Protein AF-A0A7Y2XW29-F1 (afdb_monomer)

Radius of gyration: 27.03 Å; Cα contacts (8 Å, |Δi|>4): 1389; chains: 1; bounding box: 70×58×74 Å

Mean predicted aligned error: 6.4 Å

Solvent-accessible surface area (backbone atoms only — not comparable to full-atom values): 35400 Å² total; per-residue (Å²): 90,73,62,80,81,37,83,74,66,86,53,48,66,66,47,49,40,45,29,63,75,60,19,34,66,38,88,92,34,89,56,36,74,80,63,56,60,74,49,76,35,44,64,68,60,47,52,23,49,42,46,22,36,37,23,49,64,33,26,61,88,46,68,66,54,36,41,74,31,67,40,53,72,71,55,26,52,53,53,48,53,56,30,31,61,66,39,75,75,49,90,73,63,39,74,82,61,37,44,75,46,75,50,56,74,56,74,43,76,75,59,96,74,30,32,39,27,45,78,52,89,60,25,33,40,40,35,44,95,90,46,76,47,80,46,74,71,72,71,58,84,91,55,73,87,76,69,83,42,88,75,72,77,34,83,68,79,62,23,36,32,25,42,30,30,60,21,33,10,24,82,81,26,61,71,44,45,26,49,32,37,32,41,24,46,75,52,40,34,30,33,35,38,30,19,62,60,40,66,60,54,31,38,28,38,22,44,27,71,77,59,46,57,28,35,38,50,38,40,52,46,55,39,32,36,59,18,50,59,60,57,34,50,10,49,49,52,34,31,36,35,26,37,46,47,27,45,49,23,35,39,54,25,52,19,26,64,69,73,45,66,63,72,60,51,65,58,36,28,42,76,46,77,43,58,71,77,36,79,41,77,56,96,66,45,29,38,29,37,34,79,29,73,43,52,35,45,33,32,23,41,35,37,37,36,80,55,98,92,42,74,50,36,40,36,45,35,58,64,30,47,32,57,68,60,47,54,56,48,56,78,73,40,91,82,61,65,90,62,53,60,54,52,46,49,53,60,74,59,56,66,31,55,33,35,37,37,26,38,51,60,56,98,59,27,9,42,59,75,78,43,64,84,53,71,37,76,36,42,35,56,24,24,34,66,64,84,82,51,72,75,45,56,75,57,28,40,79,67,57,73,66,42,68,51,71,80,35,78,52,91,70,67,63,63,59,57,46,47,49,57,41,48,50,63,75,43,65,93,63,56,70,78,61,52,49,67,63,64,74,41,55,74,45,79,40,58,56,69,39,73,79,41,52,48,74,34,76,61,62,50,28,35,35,27,54,38,9,31,33,36,38,42,28,76,93,78,72,44,76,31,45,42,35,41,48,31,65,43,69,76,82,73,71,97,83,65,60,49,33,87,36,30,31,29,25,67,10,34,29,38,23,43,46,41,52,41,69,66,52,51,50,52,32,53,78,70,67,38,53,67,61,52,34,58,43,46,57,43,39,56,53,37,51,64,16,80,72,58,25,54,46,53,39,49,63,57,45,48,55,48,36,71,57,53,39,79,49,78,49,73,60,56,77,37,68,72,86,77,78,61,62,49,29,33,37,38,32,64,40,43,30,38,34,34,26,42,98,89,38,79,79,46,81,37,40,59,35,33,72,49,50,47,42,38,33,72,65,72,43,75,67,90,54,47,45,32,28,72,32,53,30,34,31,35,33,36,55,40,87,78,40,63,68,22,15,31,44,46,50,52,50,49,56,50,50,55,51,53,52,48,70,74,54,73,85,122

Secondary structure (DSSP, 8-state):
-EETTEES---HHHHHIIIIIS-TTSTT-TT-SSPPPEEEE-HHHHHHHHHHHHHHHHSS-SHHHHHHTT--HHHHHHHHHHHHHHTTT-PPPGGGT-EEEE--SS-EEEETTEEEEEEETTEEEEEETTEEEEEE-PPPTT--PPPSS----------SEEEEEEE-B-TT-SSS-BSEEEEEETTEEEEE---TTHHHHHHHTT--GGGEEEEE----SHHHHTTHHHHHTSSS-EEEEE-HHHHHHHHHHHHHHHT--SGGGGGTEEEEEPPTTSPEEETTEEEEEEE---SS--EEEEEEEEETTEEEEEEEE-SPPPHHHHHHHHHH-SSSPTTHHHHHHHHHT---SEEEEE---SSSS--GGGGTT---SEEEEES-SSPPPHHHHHH-B---TT-EEEEE---S-HHHHHHHHHHHHHTTT--HHHHHHHHTSEEEEE-TT-EEE-TTSB--EEEEEEES-EEEEEGGGTEEEEE-TT-EET----SS--B-SSEEEESS-EEEEEEEHHHHHHHHHHTT-HHHHHHHHHHHHHHHTSTTTSSS--HHHHHHHHHT-EEEEE--TT-B-----TTEEEEEEEEEEEEEETTEEEEEE-TT-EE-HHHHTTS---S-EEEEEEEEEEEEEEGGGTTT-HHHHHHHHHHHHHHHHHHHTT-

Foldseek 3Di:
DDALLADDDPCQVVQCCVCPVVVCVPPPDPNVPVDAAEAEEAPLQVQLNQQLNLLQQAQDDDLVLVVVLPDDNLRSLVLVVLLCVSVVNDRDRSVSRYHYDHAAQDWDDPDDQWIKGAPDVQWIWIDHPHDIDIGHPHDPNPDDDDQLEDAAAAAADQFQWKKAFLWFAAPVASHTQFGWIWTRHNSQIEIEFFAPPNVNSCQSDLFALQSHQAYEYFAAHRSRQNRVSVNLLAQFAHEYEYASSRLSSNLSSVCSNLVHDSVCVVLSHVYDHDDEQDWDDDPQKTKHWYFARASTGGTKIKIWGDDPHDIAIETGAPQHAELVLLVVCQVVDPSDDPCPSVVVLVVQLPAHQEYEAEDQPDRRGYHLVSQQVRPHNAYEYGHHNDDDDPVSVNRHDHDDHRDMDRRGGDPDPLLLVLQQVLVCLVVPPDDSVLVVVLSPFDKDKDAAFAWPAAFFDFDFKKWQWSTGKKWKDDVVLPAIEMDGHSDIPQDDQDDPDRGHHTIIGGRGMIITGIGTPVVVVVSCVVVVNRVVSNQLVVLLVLLCSAPLRVYNHHVSLSSLQSVQWDKDKDADAFDWPDDDDLQKKWAWQAFKKFKAAPNHGLDIAGHRGIDNCCRNPVVHDANIIIGGHHITMGTMGGCVSRSSGSSNNSVSSVVVVVSVCSRPSPD

Structure (mmCIF, N/CA/C/O backbone):
data_AF-A0A7Y2XW29-F1
#
_entry.id   AF-A0A7Y2XW29-F1
#
loop_
_atom_site.group_PDB
_atom_site.id
_atom_site.type_symbol
_atom_site.label_atom_id
_atom_site.label_alt_id
_atom_site.label_comp_id
_atom_site.label_asym_id
_atom_site.label_entity_id
_atom_site.label_seq_id
_atom_site.pdbx_PDB_ins_code
_atom_site.Cartn_x
_atom_site.Cartn_y
_atom_site.Cartn_z
_atom_site.occupancy
_atom_site.B_iso_or_equiv
_atom_site.auth_seq_id
_atom_site.auth_comp_id
_atom_site.auth_asym_id
_atom_site.auth_atom_id
_atom_site.pdbx_PDB_model_num
ATOM 1 N N . MET A 1 1 ? -13.944 10.503 2.983 1.00 74.44 1 MET A N 1
ATOM 2 C CA . MET A 1 1 ? -12.505 10.451 2.656 1.00 74.44 1 MET A CA 1
ATOM 3 C C . MET A 1 1 ? -12.009 9.092 3.075 1.00 74.44 1 MET A C 1
ATOM 5 O O . MET A 1 1 ? -11.965 8.222 2.222 1.00 74.44 1 MET A O 1
ATOM 9 N N . LEU A 1 2 ? -11.797 8.863 4.370 1.00 78.38 2 LEU A N 1
ATOM 10 C CA . LEU A 1 2 ? -11.625 7.518 4.909 1.00 78.38 2 LEU A CA 1
ATOM 11 C C . LEU A 1 2 ? -12.977 6.925 5.306 1.00 78.38 2 LEU A C 1
ATOM 13 O O . LEU A 1 2 ? -13.842 7.663 5.789 1.00 78.38 2 LEU A O 1
ATOM 17 N N . GLN A 1 3 ? -13.159 5.640 5.024 1.00 79.69 3 GLN A N 1
ATOM 18 C CA . GLN A 1 3 ? -14.220 4.815 5.589 1.00 79.69 3 GLN A CA 1
ATOM 19 C C . GLN A 1 3 ? -13.649 3.420 5.866 1.00 79.69 3 GLN A C 1
ATOM 21 O O . GLN A 1 3 ? -13.272 2.710 4.931 1.00 79.69 3 GLN A O 1
ATOM 26 N N . GLY A 1 4 ? -13.557 3.043 7.144 1.00 72.81 4 GLY A N 1
ATOM 27 C CA . GLY A 1 4 ? -13.056 1.727 7.553 1.00 72.81 4 GLY A CA 1
ATOM 28 C C . GLY A 1 4 ? -11.584 1.525 7.192 1.00 72.81 4 GLY A C 1
ATOM 29 O O . GLY A 1 4 ? -11.222 0.464 6.689 1.00 72.81 4 GLY A O 1
ATOM 30 N N . GLY A 1 5 ? -10.763 2.567 7.364 1.00 71.50 5 GLY A N 1
ATOM 31 C CA . GLY A 1 5 ? -9.334 2.557 7.037 1.00 71.50 5 GLY A CA 1
ATOM 32 C C . GLY A 1 5 ? -8.968 2.782 5.562 1.00 71.50 5 GLY A C 1
ATOM 33 O O . GLY A 1 5 ? -7.797 3.025 5.283 1.00 71.50 5 GLY A O 1
ATOM 34 N N . HIS A 1 6 ? -9.922 2.773 4.621 1.00 76.12 6 HIS A N 1
ATOM 35 C CA . HIS A 1 6 ? -9.646 2.901 3.177 1.00 76.12 6 HIS A CA 1
ATOM 36 C C . HIS A 1 6 ? -10.133 4.224 2.574 1.00 76.12 6 HIS A C 1
ATOM 38 O O . HIS A 1 6 ? -11.097 4.828 3.055 1.00 76.12 6 HIS A O 1
ATOM 44 N N . PHE A 1 7 ? -9.518 4.648 1.463 1.00 79.75 7 PHE A N 1
ATOM 45 C CA . PHE A 1 7 ? -10.020 5.775 0.678 1.00 79.75 7 PHE A CA 1
ATOM 46 C C . PHE A 1 7 ? -11.361 5.473 0.012 1.00 79.75 7 PHE A C 1
ATOM 48 O O . PHE A 1 7 ? -11.607 4.392 -0.511 1.00 79.75 7 PHE A O 1
ATOM 55 N N . SER A 1 8 ? -12.215 6.493 -0.008 1.00 83.25 8 SER A N 1
ATOM 56 C CA . SER A 1 8 ? -13.550 6.475 -0.621 1.00 83.25 8 SER A CA 1
ATOM 57 C C . SER A 1 8 ? -13.782 7.669 -1.554 1.00 83.25 8 SER A C 1
ATOM 59 O O . SER A 1 8 ? -14.915 7.961 -1.922 1.00 83.25 8 SER A O 1
ATOM 61 N N . ASN A 1 9 ? -12.724 8.411 -1.894 1.00 86.38 9 ASN A N 1
ATOM 62 C CA . ASN A 1 9 ? -12.791 9.667 -2.646 1.00 86.38 9 ASN A CA 1
ATOM 63 C C . ASN A 1 9 ? -11.624 9.835 -3.635 1.00 86.38 9 ASN A C 1
ATOM 65 O O . ASN A 1 9 ? -11.107 10.938 -3.782 1.00 86.38 9 ASN A O 1
ATOM 69 N N . LEU A 1 10 ? -11.190 8.749 -4.275 1.00 90.25 10 LEU A N 1
ATOM 70 C CA . LEU A 1 10 ? -10.206 8.796 -5.360 1.00 90.25 10 LEU A CA 1
ATOM 71 C C . LEU A 1 10 ? -10.907 9.291 -6.633 1.00 90.25 10 LEU A C 1
ATOM 73 O O . LEU A 1 10 ? -11.760 8.589 -7.175 1.00 90.25 10 LEU A O 1
ATOM 77 N N . ALA A 1 11 ? -10.613 10.520 -7.067 1.00 92.19 11 ALA A N 1
ATOM 78 C CA . ALA A 1 11 ? -11.297 11.144 -8.204 1.00 92.19 11 ALA A CA 1
ATOM 79 C C . ALA A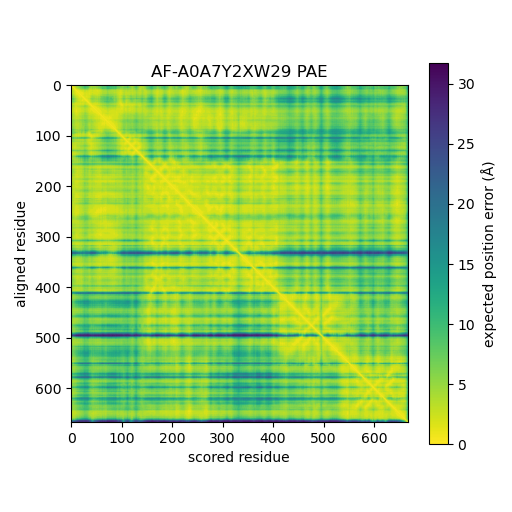 1 11 ? -10.422 11.364 -9.444 1.00 92.19 11 ALA A C 1
ATOM 81 O O . ALA A 1 11 ? -10.979 11.743 -10.472 1.00 92.19 11 ALA A O 1
ATOM 82 N N . GLU A 1 12 ? -9.104 11.125 -9.390 1.00 92.56 12 GLU A N 1
ATOM 83 C CA . GLU A 1 12 ? -8.218 11.327 -10.545 1.00 92.56 12 GLU A CA 1
ATOM 84 C C . GLU A 1 12 ? -8.689 10.476 -11.725 1.00 92.56 12 GLU A C 1
ATOM 86 O O . GLU A 1 12 ? -9.144 11.031 -12.720 1.00 92.56 12 GLU A O 1
ATOM 91 N N . PHE A 1 13 ? -8.681 9.148 -11.608 1.00 90.75 13 PHE A N 1
ATOM 92 C CA . PHE A 1 13 ? -9.035 8.280 -12.734 1.00 90.75 13 PHE A CA 1
ATOM 93 C C . PHE A 1 13 ? -10.474 8.458 -13.231 1.00 90.75 13 PHE A C 1
ATOM 95 O O . PHE A 1 13 ? -10.651 8.557 -14.445 1.00 90.75 13 PHE A O 1
ATOM 102 N N . PRO A 1 14 ? -11.508 8.603 -12.375 1.00 91.69 14 PRO A N 1
ATOM 103 C CA . PRO A 1 14 ? -12.842 8.988 -12.839 1.00 91.69 14 PRO A CA 1
ATOM 104 C C . PRO A 1 14 ? -12.852 10.278 -13.676 1.00 91.69 14 PRO A C 1
ATOM 106 O O . PRO A 1 14 ? -13.541 10.350 -14.695 1.00 91.69 14 PRO A O 1
ATOM 109 N N . VAL A 1 15 ? -12.066 11.287 -13.290 1.00 92.69 15 VAL A N 1
ATOM 110 C CA . VAL A 1 15 ? -11.939 12.544 -14.039 1.00 92.69 15 VAL A CA 1
ATOM 111 C C . VAL A 1 15 ? -11.160 12.352 -15.339 1.00 92.69 15 VAL A C 1
ATOM 113 O O . VAL A 1 15 ? -11.630 12.792 -16.390 1.00 92.69 15 VAL A O 1
ATOM 116 N N . LEU A 1 16 ? -10.008 11.677 -15.307 1.00 89.25 16 LEU A N 1
ATOM 117 C CA . LEU A 1 16 ? -9.200 11.398 -16.499 1.00 89.25 16 LEU A CA 1
ATOM 118 C C . LEU A 1 16 ? -9.979 10.542 -17.509 1.00 89.25 16 LEU A C 1
ATOM 120 O O . LEU A 1 16 ? -9.875 10.760 -18.717 1.00 89.25 16 LEU A O 1
ATOM 124 N N . GLN A 1 17 ? -10.846 9.644 -17.035 1.00 90.25 17 GLN A N 1
ATOM 125 C CA . GLN A 1 17 ? -11.749 8.859 -17.871 1.00 90.25 17 GLN A CA 1
ATOM 126 C C . GLN A 1 17 ? -12.708 9.772 -18.644 1.00 90.25 17 GLN A C 1
ATOM 128 O O . GLN A 1 17 ? -12.817 9.668 -19.867 1.00 90.25 17 GLN A O 1
ATOM 133 N N . MET A 1 18 ? -13.373 10.706 -17.961 1.00 92.44 18 MET A N 1
ATOM 134 C CA . MET A 1 18 ? -14.293 11.649 -18.604 1.00 92.44 18 MET A CA 1
ATOM 135 C C . MET A 1 18 ? -13.559 12.575 -19.584 1.00 92.44 18 MET A C 1
ATOM 137 O O . MET A 1 18 ? -14.009 12.793 -20.711 1.00 92.44 18 MET A O 1
ATOM 141 N N . LEU A 1 19 ? -12.394 13.091 -19.189 1.00 88.25 19 LEU A N 1
ATOM 142 C CA . LEU A 1 19 ? -11.616 14.011 -20.016 1.00 88.25 19 LEU A CA 1
ATOM 143 C C . LEU A 1 19 ? -11.051 13.332 -21.270 1.00 88.25 19 LEU A C 1
ATOM 145 O O . LEU A 1 19 ? -11.216 13.867 -22.368 1.00 88.25 19 LEU A O 1
ATOM 149 N N . TYR A 1 20 ? -10.428 12.162 -21.129 1.00 85.38 20 TYR A N 1
ATOM 150 C CA . TYR A 1 20 ? -9.626 11.558 -22.195 1.00 85.38 20 TYR A CA 1
ATOM 151 C C . TYR A 1 20 ? -10.281 10.335 -22.839 1.00 85.38 20 TYR A C 1
ATOM 153 O O . TYR A 1 20 ? -10.311 10.253 -24.064 1.00 85.38 20 TYR A O 1
ATOM 161 N N . ARG A 1 21 ? -10.886 9.418 -22.071 1.00 86.38 21 ARG A N 1
ATOM 162 C CA . ARG A 1 21 ? -11.575 8.243 -22.650 1.00 86.38 21 ARG A CA 1
ATOM 163 C C . ARG A 1 21 ? -12.922 8.603 -23.271 1.00 86.38 21 ARG A C 1
ATOM 165 O O . ARG A 1 21 ? -13.240 8.108 -24.347 1.00 86.38 21 ARG A O 1
ATOM 172 N N . GLN A 1 22 ? -13.704 9.467 -22.624 1.00 90.75 22 GLN A N 1
ATOM 173 C CA . GLN A 1 22 ? -14.956 9.977 -23.202 1.00 90.75 22 GLN A CA 1
ATOM 174 C C . GLN A 1 22 ? -14.727 11.184 -24.122 1.00 90.75 22 GLN A C 1
ATOM 176 O O . GLN A 1 22 ? -15.632 11.575 -24.858 1.00 90.75 22 GLN A O 1
ATOM 181 N N . GLY A 1 23 ? -13.524 11.767 -24.105 1.00 88.12 23 GLY A N 1
ATOM 182 C CA . GLY A 1 23 ? -13.116 12.852 -24.991 1.00 88.12 23 GLY A CA 1
ATOM 183 C C . GLY A 1 23 ? -13.722 14.217 -24.658 1.00 88.12 23 GLY A C 1
ATOM 184 O O . GLY A 1 23 ? -13.784 15.066 -25.546 1.00 88.12 23 GLY A O 1
ATOM 185 N N . MET A 1 24 ? -14.164 14.457 -23.415 1.00 91.38 24 MET A N 1
ATOM 186 C CA . MET A 1 24 ? -14.664 15.776 -22.985 1.00 91.38 24 MET A CA 1
ATOM 187 C C . MET A 1 24 ? -13.565 16.850 -22.983 1.00 91.38 24 MET A C 1
ATOM 189 O O . MET A 1 24 ? -13.854 18.028 -23.161 1.00 91.38 24 MET A O 1
ATOM 193 N N . GLY A 1 25 ? -12.303 16.453 -22.791 1.00 84.00 25 GLY A N 1
ATOM 194 C CA . GLY A 1 25 ? -11.136 17.338 -22.763 1.00 84.00 25 GLY A CA 1
ATOM 195 C C . GLY A 1 25 ? -10.353 17.407 -24.079 1.00 84.00 25 GLY A C 1
ATOM 196 O O . GLY A 1 25 ? -9.401 18.180 -24.169 1.00 84.00 25 GLY A O 1
ATOM 197 N N . ILE A 1 26 ? -10.727 16.623 -25.100 1.00 83.19 26 ILE A N 1
ATOM 198 C CA . ILE A 1 26 ? -9.981 16.516 -26.364 1.00 83.19 26 ILE A CA 1
ATOM 199 C C . ILE A 1 26 ? -10.489 17.573 -27.361 1.00 83.19 26 ILE A C 1
ATOM 201 O O . ILE A 1 26 ? -11.667 17.548 -27.728 1.00 83.19 26 ILE A O 1
ATOM 205 N N . PRO A 1 27 ? -9.655 18.525 -27.823 1.00 83.31 27 PRO A N 1
ATOM 206 C CA . PRO A 1 27 ? -10.080 19.541 -28.787 1.00 83.31 27 PRO A CA 1
ATOM 207 C C . PRO A 1 27 ? -10.620 18.929 -30.087 1.00 83.31 27 PRO A C 1
ATOM 209 O O . PRO A 1 27 ? -9.991 18.054 -30.675 1.00 83.31 27 PRO A O 1
ATOM 212 N N . GLY A 1 28 ? -11.784 19.398 -30.545 1.00 86.00 28 GLY A N 1
ATOM 213 C CA . GLY A 1 28 ? -12.417 18.926 -31.784 1.00 86.00 28 GLY A CA 1
ATOM 214 C C . GLY A 1 28 ? -13.118 17.564 -31.689 1.00 86.00 28 GLY A C 1
ATOM 215 O O . GLY A 1 28 ? -13.712 17.126 -32.672 1.00 86.00 28 GLY A O 1
ATOM 216 N N . HIS A 1 29 ? -13.093 16.900 -30.529 1.00 91.19 29 HIS A N 1
ATOM 217 C CA . HIS A 1 29 ? -13.829 15.656 -30.313 1.00 91.19 29 HIS A CA 1
ATOM 218 C C . HIS A 1 29 ? -15.345 15.925 -30.166 1.00 91.19 29 HIS A C 1
ATOM 220 O O . HIS A 1 29 ? -15.708 16.896 -29.501 1.00 91.19 29 HIS A O 1
ATOM 226 N N . PRO A 1 30 ? -16.255 15.080 -30.702 1.00 93.81 30 PRO A N 1
ATOM 227 C CA . PRO A 1 30 ? -17.707 15.315 -30.636 1.00 93.81 30 PRO A CA 1
ATOM 228 C C . PRO A 1 30 ? -18.272 15.477 -29.217 1.00 93.81 30 PRO A C 1
ATOM 230 O O . PRO A 1 30 ? -19.228 16.220 -29.012 1.00 93.81 30 PRO A O 1
ATOM 233 N N . ASN A 1 31 ? -17.662 14.808 -28.235 1.00 92.69 31 ASN A N 1
ATOM 234 C CA . ASN A 1 31 ? -18.070 14.895 -26.827 1.00 92.69 31 ASN A CA 1
ATOM 235 C C . ASN A 1 31 ? -17.464 16.096 -26.082 1.00 92.69 31 ASN A C 1
ATOM 237 O O . ASN A 1 31 ? -17.823 16.345 -24.932 1.00 92.69 31 ASN A O 1
ATOM 241 N N . ASN A 1 32 ? -16.566 16.858 -26.709 1.00 92.38 32 ASN A N 1
ATOM 242 C CA . ASN A 1 32 ? -16.077 18.112 -26.152 1.00 92.38 32 ASN A CA 1
ATOM 243 C C . ASN A 1 32 ? -17.089 19.229 -26.440 1.00 92.38 32 ASN A C 1
ATOM 245 O O . ASN A 1 32 ? -16.910 20.063 -27.325 1.00 92.38 32 ASN A O 1
ATOM 249 N N . THR A 1 33 ? -18.187 19.229 -25.684 1.00 91.19 33 THR A N 1
ATOM 250 C CA . THR A 1 33 ? -19.273 20.215 -25.811 1.00 91.19 33 THR A CA 1
ATOM 251 C C . THR A 1 33 ? -19.013 21.494 -25.004 1.00 91.19 33 THR A C 1
ATOM 253 O O . THR A 1 33 ? -19.924 22.298 -24.815 1.00 91.19 33 THR A O 1
ATOM 256 N N . GLY A 1 34 ? -17.815 21.650 -24.430 1.00 89.62 34 GLY A N 1
ATOM 257 C CA . GLY A 1 34 ? -17.498 22.670 -23.424 1.00 89.62 34 GLY A CA 1
ATOM 258 C C . GLY A 1 34 ? -18.014 22.360 -22.011 1.00 89.62 34 GLY A C 1
ATOM 259 O O . GLY A 1 34 ? -17.687 23.085 -21.072 1.00 89.62 34 GLY A O 1
ATOM 260 N N . ARG A 1 35 ? -18.787 21.278 -21.827 1.00 90.44 35 ARG A N 1
ATOM 261 C CA . ARG A 1 35 ? -19.234 20.814 -20.506 1.00 90.44 35 ARG A CA 1
ATOM 262 C C . ARG A 1 35 ? -18.071 20.133 -19.788 1.00 90.44 35 ARG A C 1
ATOM 264 O O . ARG A 1 35 ? -17.443 19.239 -20.346 1.00 90.44 35 ARG A O 1
ATOM 271 N N . LYS A 1 36 ? -17.825 20.518 -18.536 1.00 92.12 36 LYS A N 1
ATOM 272 C CA . LYS A 1 36 ? -16.768 19.934 -17.702 1.00 92.12 36 LYS A CA 1
ATOM 273 C C . LYS A 1 36 ? -17.309 18.860 -16.751 1.00 92.12 36 LYS A C 1
ATOM 275 O O . LYS A 1 36 ? -18.488 18.943 -16.350 1.00 92.12 36 LYS A O 1
ATOM 280 N N . PRO A 1 37 ? -16.471 17.880 -16.354 1.00 93.88 37 PRO A N 1
ATOM 281 C CA . PRO A 1 37 ?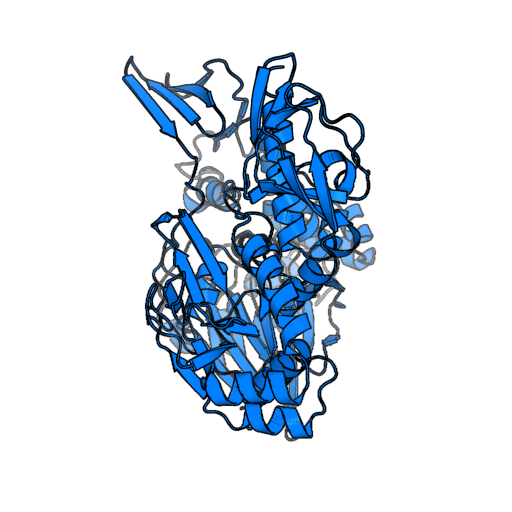 -16.768 17.023 -15.212 1.00 93.88 37 PRO A CA 1
ATOM 282 C C . PRO A 1 37 ? -16.994 17.871 -13.953 1.00 93.88 37 PRO A C 1
ATOM 284 O O . PRO A 1 37 ? -16.471 18.981 -13.841 1.00 93.88 37 PRO A O 1
ATOM 287 N N . LEU A 1 38 ? -17.819 17.371 -13.035 1.00 93.56 38 LEU A N 1
ATOM 288 C CA . LEU A 1 38 ? -18.340 18.138 -11.904 1.00 93.56 38 LEU A CA 1
ATOM 289 C C . LEU A 1 38 ? -17.992 17.457 -10.578 1.00 93.56 38 LEU A C 1
ATOM 291 O O . LEU A 1 38 ? -18.335 16.294 -10.380 1.00 93.56 38 LEU A O 1
ATOM 295 N N . LEU A 1 39 ? -17.374 18.202 -9.660 1.00 94.31 39 LEU A N 1
ATOM 296 C CA . LEU A 1 39 ? -17.146 17.777 -8.278 1.00 94.31 39 LEU A CA 1
ATOM 297 C C . LEU A 1 39 ? -18.182 18.405 -7.339 1.00 94.31 39 LEU A C 1
ATOM 299 O O . LEU A 1 39 ? -18.364 19.620 -7.329 1.00 94.31 39 LEU A O 1
ATOM 303 N N . ILE A 1 40 ? -18.834 17.590 -6.511 1.00 92.94 40 ILE A N 1
ATOM 304 C CA . ILE A 1 40 ? -19.824 18.045 -5.524 1.00 92.94 40 ILE A CA 1
ATOM 305 C C . ILE A 1 40 ? -19.351 17.611 -4.139 1.00 92.94 40 ILE A C 1
ATOM 307 O O . ILE A 1 40 ? -19.025 16.446 -3.924 1.00 92.94 40 ILE A O 1
ATOM 311 N N . GLY A 1 41 ? -19.293 18.537 -3.186 1.00 91.38 41 GLY A N 1
ATOM 312 C CA . GLY A 1 41 ? -18.783 18.235 -1.851 1.00 91.38 41 GLY A CA 1
ATOM 313 C C . GLY A 1 41 ? -18.707 19.458 -0.952 1.00 91.38 41 GLY A C 1
ATOM 314 O O . GLY A 1 41 ? -19.171 20.537 -1.307 1.00 91.38 41 GLY A O 1
ATOM 315 N N . ASN A 1 42 ? -18.123 19.309 0.240 1.00 87.81 42 ASN A N 1
ATOM 316 C CA . ASN A 1 42 ? -17.821 20.490 1.053 1.00 87.81 42 ASN A CA 1
ATOM 317 C C . ASN A 1 42 ? -16.577 21.214 0.509 1.00 87.81 42 ASN A C 1
ATOM 319 O O . ASN A 1 42 ? -15.762 20.623 -0.200 1.00 87.81 42 ASN A O 1
ATOM 323 N N . SER A 1 43 ? -16.412 22.488 0.873 1.00 89.62 43 SER A N 1
ATOM 324 C CA . SER A 1 43 ? -15.345 23.333 0.317 1.00 89.62 43 SER A CA 1
ATOM 325 C C . SER A 1 43 ? -13.942 22.757 0.535 1.00 89.62 43 SER A C 1
ATOM 327 O O . SER A 1 43 ? -13.125 22.794 -0.380 1.00 89.62 43 SER A O 1
ATOM 329 N N . ARG A 1 44 ? -13.662 22.195 1.721 1.00 86.81 44 ARG A N 1
ATOM 330 C CA . ARG A 1 44 ? -12.340 21.635 2.046 1.00 86.81 44 ARG A CA 1
ATOM 331 C C . ARG A 1 44 ? -12.045 20.383 1.219 1.00 86.81 44 ARG A C 1
ATOM 333 O O . ARG A 1 44 ? -10.946 20.248 0.701 1.00 86.81 44 ARG A O 1
ATOM 340 N N . GLN A 1 45 ? -13.025 19.493 1.067 1.00 88.25 45 GLN A N 1
ATOM 341 C CA . GLN A 1 45 ? -12.896 18.289 0.245 1.00 88.25 45 GLN A CA 1
ATOM 342 C C . GLN A 1 45 ? -12.738 18.625 -1.234 1.00 88.25 45 GLN A C 1
ATOM 344 O O . GLN A 1 45 ? -11.908 18.013 -1.893 1.00 88.25 45 GLN A O 1
ATOM 349 N N . ILE A 1 46 ? -13.486 19.603 -1.749 1.00 92.31 46 ILE A N 1
ATOM 350 C CA . ILE A 1 46 ? -13.324 20.056 -3.135 1.00 92.31 46 ILE A CA 1
ATOM 351 C C . ILE A 1 46 ? -11.911 20.592 -3.348 1.00 92.31 46 ILE A C 1
ATOM 353 O O . ILE A 1 46 ? -11.252 20.178 -4.292 1.00 92.31 46 ILE A O 1
ATOM 357 N N . GLN A 1 47 ? -11.413 21.453 -2.458 1.00 92.44 47 GLN A N 1
ATOM 358 C CA . GLN A 1 47 ? -10.063 21.999 -2.589 1.00 92.44 47 GLN A CA 1
ATOM 359 C C . GLN A 1 47 ? -8.986 20.907 -2.537 1.00 92.44 47 GLN A C 1
ATOM 361 O O . GLN A 1 47 ? -8.097 20.895 -3.385 1.00 92.44 47 GLN A O 1
ATOM 366 N N . ALA A 1 48 ? -9.114 19.957 -1.606 1.00 92.56 48 ALA A N 1
ATOM 367 C CA . ALA A 1 48 ? -8.249 18.783 -1.519 1.00 92.56 48 ALA A CA 1
ATOM 368 C C . ALA A 1 48 ? -8.265 17.950 -2.812 1.00 92.56 48 ALA A C 1
ATOM 370 O O . ALA A 1 48 ? -7.215 17.565 -3.309 1.00 92.56 48 ALA A O 1
ATOM 371 N N . GLN A 1 49 ? -9.445 17.710 -3.396 1.00 93.94 49 GLN A N 1
ATOM 372 C CA . GLN A 1 49 ? -9.584 16.970 -4.655 1.00 93.94 49 GLN A CA 1
ATOM 373 C C . GLN A 1 49 ? -9.019 17.729 -5.858 1.00 93.94 49 GLN A C 1
ATOM 375 O O . GLN A 1 49 ? -8.383 17.122 -6.713 1.00 93.94 49 GLN A O 1
ATOM 380 N N . LEU A 1 50 ? -9.218 19.046 -5.930 1.00 94.38 50 LEU A N 1
ATOM 381 C CA . LEU A 1 50 ? -8.664 19.866 -7.007 1.00 94.38 50 LEU A CA 1
ATOM 382 C C . LEU A 1 50 ? -7.133 19.831 -7.002 1.00 94.38 50 LEU A C 1
ATOM 384 O O . LEU A 1 50 ? -6.545 19.682 -8.073 1.00 94.38 50 LEU A O 1
ATOM 388 N N . GLU A 1 51 ? -6.512 19.932 -5.823 1.00 94.75 51 GLU A N 1
ATOM 389 C CA . GLU A 1 51 ? -5.059 19.816 -5.660 1.00 94.75 51 GLU A CA 1
ATOM 390 C C . GLU A 1 51 ? -4.580 18.384 -5.925 1.00 94.75 51 GLU A C 1
ATOM 392 O O . GLU A 1 51 ? -3.638 18.180 -6.678 1.00 94.75 51 GLU A O 1
ATOM 397 N N . TYR A 1 52 ? -5.275 17.374 -5.403 1.00 94.69 52 TYR A N 1
ATOM 398 C CA . TYR A 1 52 ? -4.966 15.967 -5.656 1.00 94.69 52 TYR A CA 1
ATOM 399 C C . TYR A 1 52 ? -4.953 15.622 -7.154 1.00 94.69 52 TYR A C 1
ATOM 401 O O . TYR A 1 52 ? -4.006 15.013 -7.639 1.00 94.69 52 TYR A O 1
ATOM 409 N N . ILE A 1 53 ? -5.959 16.069 -7.910 1.00 94.38 53 ILE A N 1
ATOM 410 C CA . ILE A 1 53 ? -6.035 15.877 -9.368 1.00 94.38 53 ILE A CA 1
ATOM 411 C C . ILE A 1 53 ? -4.979 16.723 -10.093 1.00 94.38 53 ILE A C 1
ATOM 413 O O . ILE A 1 53 ? -4.478 16.329 -11.144 1.00 94.38 53 ILE A O 1
ATOM 417 N N . TYR A 1 54 ? -4.628 17.892 -9.553 1.00 94.19 54 TYR A N 1
ATOM 418 C CA . TYR A 1 54 ? -3.562 18.725 -10.106 1.00 94.19 54 TYR A CA 1
ATOM 419 C C . TYR A 1 54 ? -2.210 18.010 -10.020 1.00 94.19 54 TYR A C 1
ATOM 421 O O . TYR A 1 54 ? -1.509 17.891 -11.023 1.00 94.19 54 TYR A O 1
ATOM 429 N N . ARG A 1 55 ? -1.900 17.458 -8.842 1.00 94.75 55 ARG A N 1
ATOM 430 C CA . ARG A 1 55 ? -0.722 16.618 -8.592 1.00 94.75 55 ARG A CA 1
ATOM 431 C C . ARG A 1 55 ? -0.783 15.295 -9.346 1.00 94.75 55 ARG A C 1
ATOM 433 O O . ARG A 1 55 ? 0.245 14.809 -9.779 1.00 94.75 55 ARG A O 1
ATOM 440 N N . GLY A 1 56 ? -1.969 14.748 -9.568 1.00 92.69 56 GLY A N 1
ATOM 441 C CA . GLY A 1 56 ? -2.153 13.579 -10.418 1.00 92.69 56 GLY A CA 1
ATOM 442 C C . GLY A 1 56 ? -1.794 13.819 -11.887 1.00 92.69 56 GLY A C 1
ATOM 443 O O . GLY A 1 56 ? -1.086 13.037 -12.499 1.00 92.69 56 GLY A O 1
ATOM 444 N N . ASN A 1 57 ? -2.203 14.964 -12.440 1.00 90.69 57 ASN A N 1
ATOM 445 C CA . ASN A 1 57 ? -1.897 15.318 -13.830 1.00 90.69 57 ASN A CA 1
ATOM 446 C C . ASN A 1 57 ? -0.440 15.737 -14.062 1.00 90.69 57 ASN A C 1
ATOM 448 O O . ASN A 1 57 ? 0.050 15.629 -15.185 1.00 90.69 57 ASN A O 1
ATOM 452 N N . TYR A 1 58 ? 0.201 16.328 -13.050 1.00 92.94 58 TYR A N 1
ATOM 453 C CA . TYR A 1 58 ? 1.467 17.032 -13.238 1.00 92.94 58 TYR A CA 1
ATOM 454 C C . TYR A 1 58 ? 2.510 16.763 -12.158 1.00 92.94 58 TYR A C 1
ATOM 456 O O . TYR A 1 58 ? 3.581 17.320 -12.269 1.00 92.94 58 TYR A O 1
ATOM 464 N N . GLY A 1 59 ? 2.277 16.002 -11.096 1.00 95.44 59 GLY A N 1
ATOM 465 C CA . GLY A 1 59 ? 3.282 15.761 -10.055 1.00 95.44 59 GLY A CA 1
ATOM 466 C C . GLY A 1 59 ? 3.877 17.044 -9.446 1.00 95.44 59 GLY A C 1
ATOM 467 O O . GLY A 1 59 ? 3.154 17.843 -8.837 1.00 95.44 59 GLY A O 1
ATOM 468 N N . LEU A 1 60 ? 5.187 17.264 -9.619 1.00 96.56 60 LEU A N 1
ATOM 469 C CA . LEU A 1 60 ? 5.881 18.501 -9.223 1.00 96.56 60 LEU A CA 1
ATOM 470 C C . LEU A 1 60 ? 5.631 19.650 -10.214 1.00 96.56 60 LEU A C 1
ATOM 472 O O . LEU A 1 60 ? 5.898 19.543 -11.406 1.00 96.56 60 LEU A O 1
ATOM 476 N N . ILE A 1 61 ? 5.135 20.788 -9.742 1.00 95.56 61 ILE A N 1
ATOM 477 C CA . ILE A 1 61 ? 4.521 21.834 -10.583 1.00 95.56 61 ILE A CA 1
ATOM 478 C C . ILE A 1 61 ? 5.411 23.055 -10.825 1.00 95.56 61 ILE A C 1
ATOM 480 O O . ILE A 1 61 ? 4.952 24.030 -11.427 1.00 95.56 61 ILE A O 1
ATOM 484 N N . SER A 1 62 ? 6.657 23.042 -10.356 1.00 95.56 62 SER A N 1
ATOM 485 C CA . SER A 1 62 ? 7.609 24.133 -10.565 1.00 95.56 62 SER A CA 1
ATOM 486 C C . SER A 1 62 ? 9.054 23.635 -10.624 1.00 95.56 62 SER A C 1
ATOM 488 O O . SER A 1 62 ? 9.378 22.544 -10.157 1.00 95.56 62 SER A O 1
ATOM 490 N N . MET A 1 63 ? 9.935 24.475 -11.175 1.00 95.88 63 MET A N 1
ATOM 491 C CA . MET A 1 63 ? 11.387 24.282 -11.088 1.00 95.88 63 MET A CA 1
ATOM 492 C C . MET A 1 63 ? 11.879 24.252 -9.639 1.00 95.88 63 MET A C 1
ATOM 494 O O . MET A 1 63 ? 12.764 23.468 -9.322 1.00 95.88 63 MET A O 1
ATOM 498 N N . ASP A 1 64 ? 11.303 25.084 -8.770 1.00 97.50 64 ASP A N 1
ATOM 499 C CA . ASP A 1 64 ? 11.694 25.148 -7.359 1.00 97.50 64 ASP A CA 1
ATOM 500 C C . ASP A 1 64 ? 11.400 23.821 -6.650 1.00 97.50 64 ASP A C 1
ATOM 502 O O . ASP A 1 64 ? 12.264 23.310 -5.949 1.00 97.50 64 ASP A O 1
ATOM 506 N N . GLU A 1 65 ? 10.248 23.195 -6.919 1.00 97.38 65 GLU A N 1
ATOM 507 C CA . GLU A 1 65 ? 9.923 21.880 -6.355 1.00 97.38 65 GLU A CA 1
ATOM 508 C C . GLU A 1 65 ? 10.885 20.778 -6.839 1.00 97.38 65 GLU A C 1
ATOM 510 O O . GLU A 1 65 ? 11.209 19.876 -6.072 1.00 97.38 65 GLU A O 1
ATOM 515 N N . LEU A 1 66 ? 11.377 20.844 -8.085 1.00 97.06 66 LEU A N 1
ATOM 516 C CA . LEU A 1 66 ? 12.387 19.902 -8.592 1.00 97.06 66 LEU A CA 1
ATOM 517 C C . LEU A 1 66 ? 13.742 20.083 -7.890 1.00 97.06 66 LEU A C 1
ATOM 519 O O . LEU A 1 66 ? 14.395 19.100 -7.546 1.00 97.06 66 LEU A O 1
ATOM 523 N N . LEU A 1 67 ? 14.152 21.332 -7.657 1.00 97.69 67 LEU A N 1
ATOM 524 C CA . LEU A 1 67 ? 15.383 21.654 -6.929 1.00 97.69 67 LEU A CA 1
ATOM 525 C C . LEU A 1 67 ? 15.287 21.243 -5.452 1.00 97.69 67 LEU A C 1
ATOM 527 O O . LEU A 1 67 ? 16.225 20.663 -4.911 1.00 97.69 67 LEU A O 1
ATOM 531 N N . GLU A 1 68 ? 14.149 21.504 -4.803 1.00 96.69 68 GLU A N 1
ATOM 532 C CA . GLU A 1 68 ? 13.864 21.069 -3.428 1.00 96.69 68 GLU A CA 1
ATOM 533 C C . GLU A 1 68 ? 13.830 19.544 -3.303 1.00 96.69 68 GLU A C 1
ATOM 535 O O . GLU A 1 68 ? 14.243 18.995 -2.282 1.00 96.69 68 GLU A O 1
ATOM 540 N N . ALA A 1 69 ? 13.402 18.851 -4.360 1.00 95.69 69 ALA A N 1
ATOM 541 C CA . ALA A 1 69 ? 13.472 17.402 -4.458 1.00 95.69 69 ALA A CA 1
ATOM 542 C C . ALA A 1 69 ? 14.894 16.869 -4.721 1.00 95.69 69 ALA A C 1
ATOM 544 O O . ALA A 1 69 ? 15.058 15.670 -4.911 1.00 95.69 69 ALA A O 1
ATOM 545 N N . GLY A 1 70 ? 15.924 17.718 -4.723 1.00 93.44 70 GLY A N 1
ATOM 546 C CA . GLY A 1 70 ? 17.325 17.297 -4.751 1.00 93.44 70 GLY A CA 1
ATOM 547 C C . GLY A 1 70 ? 17.948 17.165 -6.140 1.00 93.44 70 GLY A C 1
ATOM 548 O O . GLY A 1 70 ? 19.080 16.694 -6.232 1.00 93.44 70 GLY A O 1
ATOM 549 N N . LEU A 1 71 ? 17.265 17.586 -7.211 1.00 94.94 71 LEU A N 1
ATOM 550 C CA . LEU A 1 71 ? 17.879 17.647 -8.541 1.00 94.94 71 LEU A CA 1
ATOM 551 C C . LEU A 1 71 ? 18.875 18.809 -8.617 1.00 94.94 71 LEU A C 1
ATOM 553 O O . LEU A 1 71 ? 18.630 19.899 -8.090 1.00 94.94 71 LEU A O 1
ATOM 557 N N . SER A 1 72 ? 19.970 18.616 -9.357 1.00 95.19 72 SER A N 1
ATOM 558 C CA . SER A 1 72 ? 20.798 19.746 -9.785 1.00 95.19 72 SER A CA 1
ATOM 559 C C . SER A 1 72 ? 20.003 20.679 -10.702 1.00 95.19 72 SER A C 1
ATOM 561 O O . SER A 1 72 ? 18.980 20.307 -11.283 1.00 95.19 72 SER A O 1
ATOM 563 N N . ARG A 1 73 ? 20.477 21.917 -10.874 1.00 95.69 73 ARG A N 1
ATOM 564 C CA . ARG A 1 73 ? 19.818 22.875 -11.769 1.00 95.69 73 ARG A CA 1
ATOM 565 C C . ARG A 1 73 ? 19.767 22.364 -13.205 1.00 95.69 73 ARG A C 1
ATOM 567 O O . ARG A 1 73 ? 18.730 22.509 -13.846 1.00 95.69 73 ARG A O 1
ATOM 574 N N . GLU A 1 74 ? 20.844 21.754 -13.688 1.00 92.19 74 GLU A N 1
ATOM 575 C CA . GLU A 1 74 ? 20.885 21.182 -15.030 1.00 92.19 74 GLU A CA 1
ATOM 576 C C . GLU A 1 74 ? 19.865 20.043 -15.193 1.00 92.19 74 GLU A C 1
ATOM 578 O O . GLU A 1 74 ? 19.118 20.022 -16.170 1.00 92.19 74 GLU A O 1
ATOM 583 N N . GLU A 1 75 ? 19.781 19.121 -14.231 1.00 91.81 75 GLU A N 1
ATOM 584 C CA . GLU A 1 75 ? 18.811 18.016 -14.264 1.00 91.81 75 GLU A CA 1
ATOM 585 C C . GLU A 1 75 ? 17.369 18.516 -14.160 1.00 91.81 75 GLU A C 1
ATOM 587 O O . GLU A 1 75 ? 16.510 18.086 -14.931 1.00 91.81 75 GLU A O 1
ATOM 592 N N . ALA A 1 76 ? 17.105 19.455 -13.248 1.00 95.19 76 ALA A N 1
ATOM 593 C CA . ALA A 1 76 ? 15.788 20.048 -13.068 1.00 95.19 76 ALA A CA 1
ATOM 594 C C . ALA A 1 76 ? 15.316 20.745 -14.351 1.00 95.19 76 ALA A C 1
ATOM 596 O O . ALA A 1 76 ? 14.162 20.588 -14.741 1.00 95.19 76 ALA A O 1
ATOM 597 N N . GLU A 1 77 ? 16.203 21.457 -15.056 1.00 93.62 77 GLU A N 1
ATOM 598 C CA . GLU A 1 77 ? 15.875 22.089 -16.337 1.00 93.62 77 GLU A CA 1
ATOM 599 C C . GLU A 1 77 ? 15.508 21.036 -17.396 1.00 93.62 77 GLU A C 1
ATOM 601 O O . GLU A 1 77 ? 14.520 21.205 -18.114 1.00 93.62 77 GLU A O 1
ATOM 606 N N . LEU A 1 78 ? 16.232 19.913 -17.475 1.00 90.56 78 LEU A N 1
ATOM 607 C C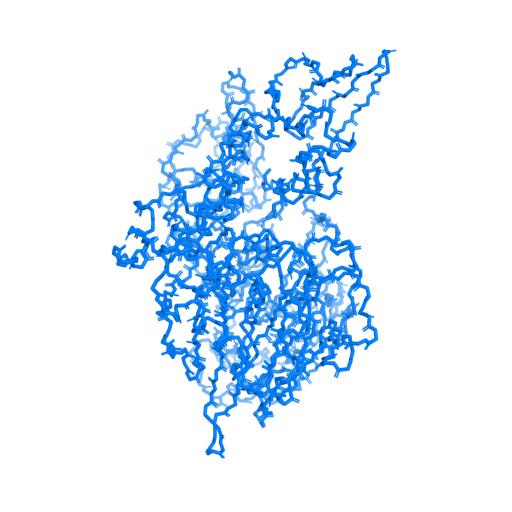A . LEU A 1 78 ? 15.910 18.820 -18.403 1.00 90.56 78 LEU A CA 1
ATOM 608 C C . LEU A 1 78 ? 14.550 18.183 -18.102 1.00 90.56 78 LEU A C 1
ATOM 610 O O . LEU A 1 78 ? 13.722 18.045 -19.009 1.00 90.56 78 LEU A O 1
ATOM 614 N N . VAL A 1 79 ? 14.305 17.838 -16.837 1.00 92.00 79 VAL A N 1
ATOM 615 C CA . VAL A 1 79 ? 13.043 17.235 -16.386 1.00 92.00 79 VAL A CA 1
ATOM 616 C C . VAL A 1 79 ? 11.877 18.196 -16.607 1.00 92.00 79 VAL A C 1
ATOM 618 O O . VAL A 1 79 ? 10.840 17.803 -17.141 1.00 92.00 79 VAL A O 1
ATOM 621 N N . TRP A 1 80 ? 12.050 19.479 -16.295 1.00 93.56 80 TRP A N 1
ATOM 622 C CA . TRP A 1 80 ? 11.029 20.498 -16.519 1.00 93.56 80 TRP A CA 1
ATOM 623 C C . TRP A 1 80 ? 10.693 20.684 -17.997 1.00 93.56 80 TRP A C 1
ATOM 625 O O . TRP A 1 80 ? 9.523 20.795 -18.365 1.00 93.56 80 TRP A O 1
ATOM 635 N N . ASN A 1 81 ? 11.699 20.671 -18.868 1.00 90.62 81 ASN A N 1
ATOM 636 C CA . ASN A 1 81 ? 11.489 20.777 -20.307 1.00 90.62 81 ASN A CA 1
ATOM 637 C C . ASN A 1 81 ? 10.724 19.567 -20.865 1.00 90.62 81 ASN A C 1
ATOM 639 O O . ASN A 1 81 ? 9.789 19.749 -21.646 1.00 90.62 81 ASN A O 1
ATOM 643 N N . LEU A 1 82 ? 11.055 18.346 -20.424 1.00 88.56 82 LEU A N 1
ATOM 644 C CA . LEU A 1 82 ? 10.265 17.146 -20.733 1.00 88.56 82 LEU A CA 1
ATOM 645 C C . LEU A 1 82 ? 8.819 17.293 -20.257 1.00 88.56 82 LEU A C 1
ATOM 647 O O . LEU A 1 82 ? 7.875 17.024 -20.999 1.00 88.56 82 LEU A O 1
ATOM 651 N N . LYS A 1 83 ? 8.636 17.778 -19.035 1.00 90.25 83 LYS A N 1
ATOM 652 C CA . LYS A 1 83 ? 7.320 17.980 -18.442 1.00 90.25 83 LYS A CA 1
ATOM 653 C C . LYS A 1 83 ? 6.468 18.983 -19.217 1.00 90.25 83 LYS A C 1
ATOM 655 O O . LYS A 1 83 ? 5.293 18.729 -19.479 1.00 90.25 83 LYS A O 1
ATOM 660 N N . MET A 1 84 ? 7.045 20.115 -19.620 1.00 90.38 84 MET A N 1
ATOM 661 C CA . MET A 1 84 ? 6.339 21.119 -20.420 1.00 90.38 84 MET A CA 1
ATOM 662 C C . MET A 1 84 ? 5.901 20.564 -21.774 1.00 90.38 84 MET A C 1
ATOM 664 O O . MET A 1 84 ? 4.831 20.930 -22.251 1.00 90.38 84 MET A O 1
ATOM 668 N N . GLU A 1 85 ? 6.663 19.648 -22.369 1.00 86.50 85 GLU A N 1
ATOM 669 C CA . GLU A 1 85 ? 6.247 18.954 -23.589 1.00 86.50 85 GLU A CA 1
ATOM 670 C C . GLU A 1 85 ? 4.984 18.106 -23.369 1.00 86.50 85 GLU A C 1
ATOM 672 O O . GLU A 1 85 ? 4.066 18.162 -24.189 1.00 86.50 85 GLU A O 1
ATOM 677 N N . PHE A 1 86 ? 4.892 17.367 -22.257 1.00 86.00 86 PHE A N 1
ATOM 678 C CA . PHE A 1 86 ? 3.675 16.628 -21.890 1.00 86.00 86 PHE A CA 1
ATOM 679 C C . PHE A 1 86 ? 2.500 17.558 -21.556 1.00 86.00 86 PHE A C 1
ATOM 681 O O . PHE A 1 86 ? 1.354 17.267 -21.895 1.00 86.00 86 PHE A O 1
ATOM 688 N N . ALA A 1 87 ? 2.781 18.715 -20.956 1.00 86.44 87 ALA A N 1
ATOM 689 C CA . ALA A 1 87 ? 1.787 19.729 -20.614 1.00 86.44 87 ALA A CA 1
ATOM 690 C C . ALA A 1 87 ? 1.437 20.684 -21.778 1.00 86.44 87 ALA A C 1
ATOM 692 O O . ALA A 1 87 ? 0.780 21.704 -21.558 1.00 86.44 87 ALA A O 1
ATOM 693 N N . TYR A 1 88 ? 1.876 20.409 -23.013 1.00 84.62 88 TYR A N 1
ATOM 694 C CA . TYR A 1 88 ? 1.662 21.276 -24.184 1.00 84.62 88 TYR A CA 1
ATOM 695 C C . TYR A 1 88 ? 2.075 22.743 -23.945 1.00 84.62 88 TYR A C 1
ATOM 697 O O . TYR A 1 88 ? 1.382 23.688 -24.330 1.00 84.62 88 TYR A O 1
ATOM 705 N N . GLY A 1 89 ? 3.203 22.926 -23.260 1.00 84.81 89 GLY A N 1
ATOM 706 C CA . GLY A 1 89 ? 3.817 24.209 -22.930 1.00 84.81 89 GLY A CA 1
ATOM 707 C C . GLY A 1 89 ? 3.207 24.935 -21.730 1.00 84.81 89 GLY A C 1
ATOM 708 O O . GLY A 1 89 ? 3.685 26.017 -21.388 1.00 84.81 89 GLY A O 1
ATOM 709 N N . LYS A 1 90 ? 2.154 24.402 -21.091 1.00 88.06 90 LYS A N 1
ATOM 710 C CA . LYS A 1 90 ? 1.526 25.063 -19.941 1.00 88.06 90 LYS A CA 1
ATOM 711 C C . LYS A 1 90 ? 0.831 24.095 -18.989 1.00 88.06 90 LYS A C 1
ATOM 713 O O . LYS A 1 90 ? -0.168 23.474 -19.340 1.00 88.06 90 LYS A O 1
ATOM 718 N N . ILE A 1 91 ? 1.240 24.133 -17.723 1.00 89.00 91 ILE A N 1
ATOM 719 C CA . ILE A 1 91 ? 0.481 23.528 -16.627 1.00 89.00 91 ILE A CA 1
ATOM 720 C C . ILE A 1 91 ? -0.828 24.309 -16.411 1.00 89.00 91 ILE A C 1
ATOM 722 O O . ILE A 1 91 ? -0.830 25.526 -16.190 1.00 89.00 91 ILE A O 1
ATOM 726 N N . LYS A 1 92 ? -1.967 23.613 -16.498 1.00 86.81 92 LYS A N 1
ATOM 727 C CA . LYS A 1 92 ? -3.303 24.192 -16.288 1.00 86.81 92 LYS A CA 1
ATOM 728 C C . LYS A 1 92 ? -3.815 23.862 -14.896 1.00 86.81 92 LYS A C 1
ATOM 730 O O . LYS A 1 92 ? -3.824 22.700 -14.509 1.00 86.81 92 LYS A O 1
ATOM 735 N N . ARG A 1 93 ? -4.331 24.869 -14.191 1.00 87.62 93 ARG A N 1
ATOM 736 C CA . ARG A 1 93 ? -5.048 24.664 -12.927 1.00 87.62 93 ARG A CA 1
ATOM 737 C C . ARG A 1 93 ? -6.275 23.774 -13.139 1.00 87.62 93 ARG A C 1
ATOM 739 O O . ARG A 1 93 ? -6.963 23.893 -14.155 1.00 87.62 93 ARG A O 1
ATOM 746 N N . THR A 1 94 ? -6.581 22.928 -12.160 1.00 85.69 94 THR A N 1
ATOM 747 C CA . THR A 1 94 ? -7.692 21.964 -12.236 1.00 85.69 94 THR A CA 1
ATOM 748 C C . THR A 1 94 ? -9.065 22.629 -12.390 1.00 85.69 94 THR A C 1
ATOM 750 O O . THR A 1 94 ? -9.937 22.077 -13.053 1.00 85.69 94 THR A O 1
ATOM 753 N N . ASP A 1 95 ? -9.255 23.849 -11.877 1.00 82.31 95 ASP A N 1
ATOM 754 C CA . ASP A 1 95 ? -10.480 24.658 -12.056 1.00 82.31 95 ASP A CA 1
ATOM 755 C C . ASP A 1 95 ? -10.756 25.044 -13.530 1.00 82.31 95 ASP A C 1
ATOM 757 O O . ASP A 1 95 ? -11.884 25.346 -13.931 1.00 82.31 95 ASP A O 1
ATOM 761 N N . GLN A 1 96 ? -9.745 24.966 -14.396 1.00 85.25 96 GLN A N 1
ATOM 762 C CA . GLN A 1 96 ? -9.923 25.115 -15.840 1.00 85.25 96 GLN A CA 1
ATOM 763 C C . GLN A 1 96 ? -10.460 23.837 -16.490 1.00 85.25 96 GLN A C 1
ATOM 765 O O . GLN A 1 96 ? -11.047 23.924 -17.567 1.00 85.25 96 GLN A O 1
ATOM 770 N N . LEU A 1 97 ? -10.301 22.683 -15.839 1.00 84.94 97 LEU A N 1
ATOM 771 C CA . LEU A 1 97 ? -10.696 21.363 -16.337 1.00 84.94 97 LEU A CA 1
ATOM 772 C C . LEU A 1 97 ? -12.010 20.868 -15.719 1.00 84.94 97 LEU A C 1
ATOM 774 O O . LEU A 1 97 ? -12.742 20.135 -16.378 1.00 84.94 97 LEU A O 1
ATOM 778 N N . LEU A 1 98 ? -12.321 21.291 -14.491 1.00 92.94 98 LEU A N 1
ATOM 779 C CA . LEU A 1 98 ? -13.453 20.820 -13.694 1.00 92.94 98 LEU A CA 1
ATOM 780 C C . LEU A 1 98 ? -14.372 21.961 -13.259 1.00 92.94 98 LEU A C 1
ATOM 782 O O . LEU A 1 98 ? -13.908 23.057 -12.953 1.00 92.94 98 LEU A O 1
ATOM 786 N N . ASP A 1 99 ? -15.667 21.668 -13.167 1.00 93.44 99 ASP A N 1
ATOM 787 C CA . ASP A 1 99 ? -16.624 22.484 -12.419 1.00 93.44 99 ASP A CA 1
ATOM 788 C C . ASP A 1 99 ? -16.746 21.959 -10.981 1.00 93.44 99 ASP A C 1
ATOM 790 O O . ASP A 1 99 ? -16.471 20.787 -10.702 1.00 93.44 99 ASP A O 1
ATOM 794 N N . SER A 1 100 ? -17.198 22.807 -10.052 1.00 94.19 100 SER A N 1
ATOM 795 C CA . SER A 1 100 ? -17.455 22.382 -8.673 1.00 94.19 100 SER A CA 1
ATOM 796 C C . SER A 1 100 ? -18.701 23.025 -8.066 1.00 94.19 100 SER A C 1
ATOM 798 O O . SER A 1 100 ? -19.020 24.173 -8.368 1.00 94.19 100 SER A O 1
ATOM 800 N N . ILE A 1 101 ? -19.388 22.284 -7.193 1.00 94.00 101 ILE A N 1
ATOM 801 C CA . ILE A 1 101 ? -20.524 22.758 -6.394 1.00 94.00 101 ILE A CA 1
ATOM 802 C C . ILE A 1 101 ? -20.227 22.527 -4.917 1.00 94.00 101 ILE A C 1
ATOM 804 O O . ILE A 1 101 ? -20.104 21.389 -4.457 1.00 94.00 101 ILE A O 1
ATOM 808 N N . ILE A 1 102 ? -20.154 23.625 -4.164 1.00 93.00 102 ILE A N 1
ATOM 809 C CA . ILE A 1 102 ? -20.000 23.586 -2.711 1.00 93.00 102 ILE A CA 1
ATOM 810 C C . ILE A 1 102 ? -21.362 23.288 -2.082 1.00 93.00 102 ILE A C 1
ATOM 812 O O . ILE A 1 102 ? -22.237 24.150 -2.029 1.00 93.00 102 ILE A O 1
ATOM 816 N N . LEU A 1 103 ? -21.513 22.073 -1.562 1.00 90.50 103 LEU A N 1
ATOM 817 C CA . LEU A 1 103 ? -22.721 21.605 -0.895 1.00 90.50 103 LEU A CA 1
ATOM 818 C C . LEU A 1 103 ? -22.605 21.780 0.626 1.00 90.50 103 LEU A C 1
ATOM 820 O O . LEU A 1 103 ? -21.879 21.026 1.293 1.00 90.50 103 LEU A O 1
ATOM 824 N N . ARG A 1 104 ? -23.327 22.782 1.142 1.00 86.50 104 ARG A N 1
ATOM 825 C CA . ARG A 1 104 ? -23.575 23.023 2.576 1.00 86.50 104 ARG A CA 1
ATOM 826 C C . ARG A 1 104 ? -24.867 22.296 2.994 1.00 86.50 104 ARG A C 1
ATOM 828 O O . ARG A 1 104 ? -25.120 21.206 2.489 1.00 86.50 104 ARG A O 1
ATOM 835 N N . ASP A 1 105 ? -25.672 22.906 3.860 1.00 80.19 105 ASP A N 1
ATOM 836 C CA . ASP A 1 105 ? -26.933 22.331 4.358 1.00 80.19 105 ASP A CA 1
ATOM 837 C C . ASP A 1 105 ? -28.144 22.678 3.476 1.00 80.19 105 ASP A C 1
ATOM 839 O O . ASP A 1 105 ? -29.206 22.068 3.580 1.00 80.19 105 ASP A O 1
ATOM 843 N N . GLN A 1 106 ? -28.005 23.681 2.607 1.00 86.88 106 GLN A N 1
ATOM 844 C CA . GLN A 1 106 ? -29.073 24.107 1.705 1.00 86.88 106 GLN A CA 1
ATOM 845 C C . GLN A 1 106 ? -29.104 23.253 0.437 1.00 86.88 106 GLN A C 1
ATOM 847 O O . GLN A 1 106 ? -28.075 22.751 -0.015 1.00 86.88 106 GLN A O 1
ATOM 852 N N . GLU A 1 107 ? -30.301 23.115 -0.131 1.00 91.88 107 GLU A N 1
ATOM 853 C CA . GLU A 1 107 ? -30.500 22.507 -1.444 1.00 91.88 107 GLU A CA 1
ATOM 854 C C . GLU A 1 107 ? -29.847 23.376 -2.530 1.00 91.88 107 GLU A C 1
ATOM 856 O O . GLU A 1 107 ? -29.979 24.602 -2.525 1.00 91.88 107 GLU A O 1
ATOM 861 N N . VAL A 1 108 ? -29.119 22.740 -3.448 1.00 95.12 108 VAL A N 1
ATOM 862 C CA . VAL A 1 108 ? -28.416 23.399 -4.556 1.00 95.12 108 VAL A CA 1
ATOM 863 C C . VAL A 1 108 ? -28.732 22.669 -5.855 1.00 95.12 108 VAL A C 1
ATOM 865 O O . VAL A 1 108 ? -28.796 21.441 -5.884 1.00 95.12 108 VAL A O 1
ATOM 868 N N . GLU A 1 109 ? -28.917 23.414 -6.943 1.00 95.19 109 GLU A N 1
ATOM 869 C CA . GLU A 1 109 ? -29.076 22.825 -8.273 1.00 95.19 109 GLU A CA 1
ATOM 870 C C . GLU A 1 109 ? -27.742 22.239 -8.761 1.00 95.19 109 GLU A C 1
ATOM 872 O O . GLU A 1 109 ? -26.725 22.932 -8.784 1.00 95.19 109 GLU A O 1
ATOM 877 N N . ILE A 1 110 ? -27.749 20.966 -9.169 1.00 93.50 110 ILE A N 1
ATOM 878 C CA . ILE A 1 110 ? -26.634 20.318 -9.862 1.00 93.50 110 ILE A CA 1
ATOM 879 C C . ILE A 1 110 ? -26.568 20.858 -11.291 1.00 93.50 110 ILE A C 1
ATOM 881 O O . ILE A 1 110 ? -25.652 21.610 -11.615 1.00 93.50 110 ILE A O 1
ATOM 885 N N . ARG A 1 111 ? -27.512 20.431 -12.144 1.00 92.00 111 ARG A N 1
ATOM 886 C CA . ARG A 1 111 ? -27.737 20.836 -13.544 1.00 92.00 111 ARG A CA 1
ATOM 887 C C . ARG A 1 111 ? -29.143 20.379 -13.962 1.00 92.00 111 ARG A C 1
ATOM 889 O O . ARG A 1 111 ? -29.644 19.395 -13.423 1.00 92.00 111 ARG A O 1
ATOM 896 N N . ASP A 1 112 ? -29.730 21.033 -14.961 1.00 92.75 112 ASP A N 1
ATOM 897 C CA . ASP A 1 112 ? -30.953 20.584 -15.646 1.00 92.75 112 ASP A CA 1
ATOM 898 C C . ASP A 1 112 ? -32.172 20.379 -14.709 1.00 92.75 112 ASP A C 1
ATOM 900 O O . ASP A 1 112 ? -32.975 19.470 -14.922 1.00 92.75 112 ASP A O 1
ATOM 904 N N . ASN A 1 113 ? -32.345 21.237 -13.690 1.00 94.88 113 ASN A N 1
ATOM 905 C CA . ASN A 1 113 ? -33.371 21.131 -12.632 1.00 94.88 113 ASN A CA 1
ATOM 906 C C . ASN A 1 113 ? -33.247 19.895 -11.716 1.00 94.88 113 ASN A C 1
ATOM 908 O O . ASN A 1 113 ? -34.222 19.509 -11.066 1.00 94.88 113 ASN A O 1
ATOM 912 N N . ILE A 1 114 ? -32.077 19.253 -11.668 1.00 96.25 114 ILE A N 1
ATOM 913 C CA . ILE A 1 114 ? -31.749 18.245 -10.654 1.00 96.25 114 ILE A CA 1
ATOM 914 C C . ILE A 1 114 ? -31.135 18.971 -9.461 1.00 96.25 114 ILE A C 1
ATOM 916 O O . ILE A 1 114 ? -30.145 19.684 -9.631 1.00 96.25 114 ILE A O 1
ATOM 920 N N . TYR A 1 115 ? -31.666 18.759 -8.261 1.00 96.56 115 TYR A N 1
ATOM 921 C CA . TYR A 1 115 ? -31.162 19.375 -7.034 1.00 96.56 115 TYR A CA 1
ATOM 922 C C . TYR A 1 115 ? -30.586 18.338 -6.075 1.00 96.56 115 TYR A C 1
ATOM 924 O O . TYR A 1 115 ? -30.933 17.157 -6.121 1.00 96.56 115 TYR A O 1
ATOM 932 N N . ILE A 1 116 ? -29.689 18.787 -5.199 1.00 96.25 116 ILE A N 1
ATOM 933 C CA . ILE A 1 116 ? -29.091 17.980 -4.139 1.00 96.25 116 ILE A CA 1
ATOM 934 C C . ILE A 1 116 ? -29.063 18.750 -2.824 1.00 96.25 116 ILE A C 1
ATOM 936 O O . ILE A 1 116 ? -28.720 19.932 -2.784 1.00 96.25 116 ILE A O 1
ATOM 940 N N . ARG A 1 117 ? -29.370 18.054 -1.731 1.00 94.06 117 ARG A N 1
ATOM 941 C CA . ARG A 1 117 ? -29.217 18.530 -0.354 1.00 94.06 117 ARG A CA 1
ATOM 942 C C . ARG A 1 117 ? -28.409 17.515 0.447 1.00 94.06 117 ARG A C 1
ATOM 944 O O . ARG A 1 117 ? -28.564 16.311 0.256 1.00 94.06 117 ARG A O 1
ATOM 951 N N . ARG A 1 118 ? -27.550 17.992 1.348 1.00 92.19 118 ARG A N 1
ATOM 952 C CA . ARG A 1 118 ? -26.890 17.149 2.352 1.00 92.19 118 ARG A CA 1
ATOM 953 C C . ARG A 1 118 ? -27.802 17.014 3.567 1.00 92.19 118 ARG A C 1
ATOM 955 O O . ARG A 1 118 ? -28.183 18.028 4.141 1.00 92.19 118 ARG A O 1
ATOM 962 N N . ASP A 1 119 ? -28.116 15.784 3.949 1.00 90.12 119 ASP A N 1
ATOM 963 C CA . ASP A 1 119 ? -28.931 15.501 5.135 1.00 90.12 119 ASP A CA 1
ATOM 964 C C . ASP A 1 119 ? -28.050 15.169 6.352 1.00 90.12 119 ASP A C 1
ATOM 966 O O . ASP A 1 119 ? -28.344 15.612 7.459 1.00 90.12 119 ASP A O 1
ATOM 970 N N . ASP A 1 120 ? -26.940 14.451 6.138 1.00 87.19 120 ASP A N 1
ATOM 971 C CA . ASP A 1 120 ? -25.938 14.117 7.164 1.00 87.19 120 ASP A CA 1
ATOM 972 C C . ASP A 1 120 ? -24.562 13.825 6.510 1.00 87.19 120 ASP A C 1
ATOM 974 O O . ASP A 1 120 ? -24.348 14.018 5.306 1.00 87.19 120 ASP A O 1
ATOM 978 N N . ILE A 1 121 ? -23.582 13.360 7.287 1.00 83.62 121 ILE A N 1
ATOM 979 C CA . ILE A 1 121 ? -22.297 12.858 6.802 1.00 83.62 121 ILE A CA 1
ATOM 980 C C . ILE A 1 121 ? -22.550 11.713 5.815 1.00 83.62 121 ILE A C 1
ATOM 982 O O . ILE A 1 121 ? -23.070 10.661 6.175 1.00 83.62 121 ILE A O 1
ATOM 986 N N . ASN A 1 122 ? -22.132 11.927 4.563 1.00 87.81 122 ASN A N 1
ATOM 987 C CA . ASN A 1 122 ? -22.289 10.991 3.444 1.00 87.81 122 ASN A CA 1
ATOM 988 C C . ASN A 1 122 ? -23.752 10.628 3.103 1.00 87.81 122 ASN A C 1
ATOM 990 O O . ASN A 1 122 ? -23.961 9.702 2.322 1.00 87.81 122 ASN A O 1
ATOM 994 N N . GLN A 1 123 ? -24.740 11.356 3.636 1.00 92.12 123 GLN A N 1
ATOM 995 C CA . GLN A 1 123 ? -26.161 11.162 3.342 1.00 92.12 123 GLN A CA 1
ATOM 996 C C . GLN A 1 123 ? -26.720 12.373 2.599 1.00 92.12 123 GLN A C 1
ATOM 998 O O . GLN A 1 123 ? -26.542 13.521 3.022 1.00 92.12 123 GLN A O 1
ATOM 1003 N N . PHE A 1 124 ? -27.389 12.114 1.480 1.00 94.38 124 PHE A N 1
ATOM 1004 C CA . PHE A 1 124 ? -27.871 13.142 0.564 1.00 94.38 124 PHE A CA 1
ATOM 1005 C C . PHE A 1 124 ? -29.282 12.830 0.071 1.00 94.38 124 PHE A C 1
ATOM 1007 O O . PHE A 1 124 ? -29.627 11.670 -0.138 1.00 94.38 124 PHE A O 1
ATOM 1014 N N . THR A 1 125 ? -30.054 13.869 -0.225 1.00 96.06 125 THR A N 1
ATOM 1015 C CA . THR A 1 125 ? -31.308 13.765 -0.975 1.00 96.06 125 THR A CA 1
ATOM 1016 C C . THR A 1 125 ? -31.112 14.409 -2.341 1.00 96.06 125 THR A C 1
ATOM 1018 O O . THR A 1 125 ? -30.655 15.550 -2.423 1.00 96.06 125 THR A O 1
ATOM 1021 N N . ILE A 1 126 ? -31.450 13.681 -3.407 1.00 96.62 126 ILE A N 1
ATOM 1022 C CA . ILE A 1 126 ? -31.454 14.175 -4.790 1.00 96.62 126 ILE A CA 1
ATOM 1023 C C . ILE A 1 126 ? -32.907 14.302 -5.245 1.00 96.62 126 ILE A C 1
ATOM 1025 O O . ILE A 1 126 ? -33.686 13.368 -5.046 1.00 96.62 126 ILE A O 1
ATOM 1029 N N . SER A 1 127 ? -33.270 15.432 -5.853 1.00 96.62 127 SER A N 1
ATOM 1030 C CA . SER A 1 127 ? -34.637 15.714 -6.301 1.00 96.62 127 SER A CA 1
ATOM 1031 C C . SER A 1 127 ? -34.700 16.124 -7.779 1.00 96.62 127 SER A C 1
ATOM 1033 O O . SER A 1 127 ? -33.799 16.787 -8.298 1.00 96.62 127 SER A O 1
ATOM 1035 N N . TYR A 1 128 ? -35.756 15.696 -8.480 1.00 96.81 128 TYR A N 1
ATOM 1036 C CA . TYR A 1 128 ? -36.036 16.055 -9.876 1.00 96.81 128 TYR A CA 1
ATOM 1037 C C . TYR A 1 128 ? -37.540 15.973 -10.164 1.00 96.81 128 TYR A C 1
ATOM 1039 O O . TYR A 1 128 ? -38.166 14.955 -9.893 1.00 96.81 128 TYR A O 1
ATOM 1047 N N . MET A 1 129 ? -38.137 17.038 -10.715 1.00 93.62 129 MET A N 1
ATOM 1048 C CA . MET A 1 129 ? -39.566 17.089 -11.093 1.00 93.62 129 MET A CA 1
ATOM 1049 C C . MET A 1 129 ? -40.553 16.606 -10.003 1.00 93.62 129 MET A C 1
ATOM 1051 O O . MET A 1 129 ? -41.610 16.056 -10.304 1.00 93.62 129 MET A O 1
ATOM 1055 N N . GLY A 1 130 ? -40.228 16.839 -8.726 1.00 91.44 130 GLY A N 1
ATOM 1056 C CA . GLY A 1 130 ? -41.043 16.423 -7.576 1.00 91.44 130 GLY A CA 1
ATOM 1057 C C . GLY A 1 130 ? -40.780 14.997 -7.076 1.00 91.44 130 GLY A C 1
ATOM 1058 O O . GLY A 1 130 ? -41.294 14.633 -6.019 1.00 91.44 130 GLY A O 1
ATOM 1059 N N . GLU A 1 131 ? -39.960 14.210 -7.775 1.00 96.88 131 GLU A N 1
ATOM 1060 C CA . GLU A 1 131 ? -39.435 12.935 -7.282 1.00 96.88 131 GLU A CA 1
ATOM 1061 C C . GLU A 1 131 ? -38.181 13.160 -6.434 1.00 96.88 131 GLU A C 1
ATOM 1063 O O . GLU A 1 131 ? -37.420 14.104 -6.662 1.00 96.88 131 GLU A O 1
ATOM 1068 N N . MET A 1 132 ? -37.966 12.294 -5.442 1.00 96.69 132 MET A N 1
ATOM 1069 C CA . MET A 1 132 ? -36.823 12.362 -4.532 1.00 96.69 132 MET A CA 1
ATOM 1070 C C . MET A 1 132 ? -36.250 10.973 -4.272 1.00 96.69 132 MET A C 1
ATOM 1072 O O . MET A 1 132 ? -36.994 10.003 -4.122 1.00 96.69 132 MET A O 1
ATOM 1076 N N . VAL A 1 133 ? -34.926 10.896 -4.151 1.00 97.44 133 VAL A N 1
ATOM 1077 C CA . VAL A 1 133 ? -34.206 9.702 -3.702 1.00 97.44 133 VAL A CA 1
ATOM 1078 C C . VAL A 1 133 ? -33.214 10.074 -2.606 1.00 97.44 133 VAL A C 1
ATOM 1080 O O . VAL A 1 133 ? -32.466 11.044 -2.733 1.00 97.44 133 VAL A O 1
ATOM 1083 N N . SER A 1 134 ? -33.204 9.292 -1.529 1.00 96.69 134 SER A N 1
ATOM 1084 C CA . SER A 1 134 ? -32.189 9.383 -0.480 1.00 96.69 134 SER A CA 1
ATOM 1085 C C . SER A 1 134 ? -31.025 8.449 -0.805 1.00 96.69 134 SER A C 1
ATOM 1087 O O . SER A 1 134 ? -31.226 7.282 -1.143 1.00 96.69 134 SER A O 1
ATOM 1089 N N . VAL A 1 135 ? -29.807 8.968 -0.701 1.00 95.00 135 VAL A N 1
ATOM 1090 C CA . VAL A 1 135 ? -28.553 8.285 -1.010 1.00 95.00 135 VAL A CA 1
ATOM 1091 C C . VAL A 1 135 ? -27.688 8.279 0.243 1.00 95.00 135 VAL A C 1
ATOM 1093 O O . VAL A 1 135 ? -27.280 9.337 0.717 1.00 95.00 135 VAL A O 1
ATOM 1096 N N . ASP A 1 136 ? -27.386 7.089 0.756 1.00 92.25 136 ASP A N 1
ATOM 1097 C CA . ASP A 1 136 ? -26.440 6.887 1.854 1.00 92.25 136 ASP A CA 1
ATOM 1098 C C . ASP A 1 136 ? -25.155 6.250 1.311 1.00 92.25 136 ASP A C 1
ATOM 1100 O O . ASP A 1 136 ? -25.177 5.134 0.789 1.00 92.25 136 ASP A O 1
ATOM 1104 N N . LEU A 1 137 ? -24.041 6.981 1.399 1.00 90.25 137 LEU A N 1
ATOM 1105 C CA . LEU A 1 137 ? -22.714 6.523 0.971 1.00 90.25 137 LEU A CA 1
ATOM 1106 C C . LEU A 1 137 ? -21.869 5.977 2.135 1.00 90.25 137 LEU A C 1
ATOM 1108 O O . LEU A 1 137 ? -20.669 5.740 1.954 1.00 90.25 137 LEU A O 1
ATOM 1112 N N . ASN A 1 138 ? -22.450 5.809 3.328 1.00 87.38 138 ASN A N 1
ATOM 1113 C CA . ASN A 1 138 ? -21.767 5.178 4.450 1.00 87.38 138 ASN A CA 1
ATOM 1114 C C . ASN A 1 138 ? -21.671 3.662 4.246 1.00 87.38 138 ASN A C 1
ATOM 1116 O O . ASN A 1 138 ? -22.664 2.980 3.985 1.00 87.38 138 ASN A O 1
ATOM 1120 N N . ILE A 1 139 ? -20.471 3.112 4.425 1.00 82.62 139 ILE A N 1
ATOM 1121 C CA . ILE A 1 139 ? -20.275 1.662 4.507 1.00 82.62 139 ILE A CA 1
ATOM 1122 C C . ILE A 1 139 ? -20.332 1.206 5.977 1.00 82.62 139 ILE A C 1
ATOM 1124 O O . ILE A 1 139 ? -19.726 1.842 6.840 1.00 82.62 139 ILE A O 1
ATOM 1128 N N . PRO A 1 140 ? -21.040 0.105 6.300 1.00 74.88 140 PRO A N 1
ATOM 1129 C CA . PRO A 1 140 ? -20.962 -0.507 7.625 1.00 74.88 140 PRO A CA 1
ATOM 1130 C C . PRO A 1 140 ? -19.517 -0.860 8.003 1.00 74.88 140 PRO A C 1
ATOM 1132 O O . PRO A 1 140 ? -18.738 -1.235 7.130 1.00 74.88 140 PRO A O 1
ATOM 1135 N N . VAL A 1 141 ? -19.185 -0.834 9.300 1.00 66.25 141 VAL A N 1
ATOM 1136 C CA . VAL A 1 141 ? -17.818 -1.062 9.831 1.00 66.25 141 VAL A CA 1
ATOM 1137 C C . VAL A 1 141 ? -17.172 -2.353 9.305 1.00 66.25 141 VAL A C 1
ATOM 1139 O O . VAL A 1 141 ? -15.976 -2.379 9.031 1.00 66.25 141 VAL A O 1
ATOM 1142 N N . TYR A 1 142 ? -17.966 -3.404 9.092 1.00 64.88 142 TYR A N 1
ATOM 1143 C CA . TYR A 1 142 ? -17.514 -4.715 8.608 1.00 64.88 142 TYR A CA 1
ATOM 1144 C C . TYR A 1 142 ? -17.578 -4.883 7.080 1.00 64.88 142 TYR A C 1
ATOM 1146 O O . TYR A 1 142 ? -17.222 -5.939 6.560 1.00 64.88 142 TYR A O 1
ATOM 1154 N N . LYS A 1 143 ? -18.078 -3.890 6.336 1.00 70.12 143 LYS A N 1
ATOM 1155 C CA . LYS A 1 143 ? -18.120 -3.936 4.870 1.00 70.12 143 LYS A CA 1
ATOM 1156 C C . LYS A 1 143 ? -16.928 -3.198 4.278 1.00 70.12 143 LYS A C 1
ATOM 1158 O O . LYS A 1 143 ? -16.395 -2.247 4.847 1.00 70.12 143 LYS A O 1
ATOM 1163 N N . ARG A 1 144 ? -16.524 -3.652 3.099 1.00 72.50 144 ARG A N 1
ATOM 1164 C CA . ARG A 1 144 ? -15.501 -3.036 2.255 1.00 72.50 144 ARG A CA 1
ATOM 1165 C C . ARG A 1 144 ? -16.037 -2.951 0.831 1.00 72.50 144 ARG A C 1
ATOM 1167 O O . ARG A 1 144 ? -16.937 -3.713 0.468 1.00 72.50 144 ARG A O 1
ATOM 1174 N N . TYR A 1 145 ? -15.506 -2.021 0.041 1.00 77.88 145 TYR A N 1
ATOM 1175 C CA . TYR A 1 145 ? -15.791 -1.993 -1.391 1.00 77.88 145 TYR A CA 1
ATOM 1176 C C . TYR A 1 145 ? -15.243 -3.279 -2.028 1.00 77.88 145 TYR A C 1
ATOM 1178 O O . TYR A 1 145 ? -14.092 -3.632 -1.764 1.00 77.88 145 TYR A O 1
ATOM 1186 N N . PRO A 1 146 ? -16.050 -4.016 -2.810 1.00 79.50 146 PRO A N 1
ATOM 1187 C CA . PRO A 1 146 ? -15.560 -5.203 -3.490 1.00 79.50 146 PRO A CA 1
ATOM 1188 C C . PRO A 1 146 ? -14.586 -4.804 -4.602 1.00 79.50 146 PRO A C 1
ATOM 1190 O O . PRO A 1 146 ? -14.752 -3.763 -5.240 1.00 79.50 146 PRO A O 1
ATOM 1193 N N . ALA A 1 147 ? -13.602 -5.661 -4.872 1.00 86.31 147 ALA A N 1
ATOM 1194 C CA . ALA A 1 147 ? -12.801 -5.531 -6.081 1.00 86.31 147 ALA A CA 1
ATOM 1195 C C . ALA A 1 147 ? -13.693 -5.735 -7.326 1.00 86.31 147 ALA A C 1
ATOM 1197 O O . ALA A 1 147 ? -14.614 -6.558 -7.286 1.00 86.31 147 ALA A O 1
ATOM 1198 N N . PRO A 1 148 ? -13.437 -5.018 -8.438 1.00 85.31 148 PRO A N 1
ATOM 1199 C CA . PRO A 1 148 ? -14.228 -5.154 -9.664 1.00 85.31 148 PRO A CA 1
ATOM 1200 C C . PRO A 1 148 ? -13.948 -6.468 -10.412 1.00 85.31 148 PRO A C 1
ATOM 1202 O O . PRO A 1 148 ? -14.723 -6.854 -11.284 1.00 85.31 148 PRO A O 1
ATOM 1205 N N . TYR A 1 149 ? -12.874 -7.168 -10.041 1.00 87.50 149 TYR A N 1
ATOM 1206 C CA . TYR A 1 149 ? -12.434 -8.430 -10.620 1.00 87.50 149 TYR A CA 1
ATOM 1207 C C . TYR A 1 149 ? -12.332 -9.527 -9.548 1.00 87.50 149 TYR A C 1
ATOM 1209 O O . TYR A 1 149 ? -11.937 -9.246 -8.414 1.00 87.50 149 TYR A O 1
ATOM 1217 N N . PRO A 1 150 ? -12.650 -10.789 -9.882 1.00 89.50 150 PRO A N 1
ATOM 1218 C CA . PRO A 1 150 ? -12.331 -11.925 -9.030 1.00 89.50 150 PRO A CA 1
ATOM 1219 C C . PRO A 1 150 ? -10.866 -12.343 -9.215 1.00 89.50 150 PRO A C 1
ATOM 1221 O O . PRO A 1 150 ? -10.358 -12.373 -10.335 1.00 89.50 150 PRO A O 1
ATOM 1224 N N . LEU A 1 151 ? -10.205 -12.736 -8.128 1.00 92.50 151 LEU A N 1
ATOM 1225 C CA . LEU A 1 151 ? -8.872 -13.338 -8.159 1.00 92.50 151 LEU A CA 1
ATOM 1226 C C . LEU A 1 151 ? -8.931 -14.773 -7.633 1.00 92.50 151 LEU A C 1
ATOM 1228 O O . LEU A 1 151 ? -9.648 -15.072 -6.675 1.00 92.50 151 LEU A O 1
ATOM 1232 N N . GLY A 1 152 ? -8.178 -15.667 -8.275 1.00 91.44 152 GLY A N 1
ATOM 1233 C CA . GLY A 1 152 ? -7.900 -16.985 -7.714 1.00 91.44 152 GLY A CA 1
ATOM 1234 C C . GLY A 1 152 ? -6.986 -16.857 -6.497 1.00 91.44 152 GLY A C 1
ATOM 1235 O O . GLY A 1 152 ? -6.195 -15.920 -6.416 1.00 91.44 152 GLY A O 1
ATOM 1236 N N . PHE A 1 153 ? -7.091 -17.793 -5.555 1.00 95.19 153 PHE A N 1
ATOM 1237 C CA . PHE A 1 153 ? -6.125 -17.879 -4.466 1.00 95.19 153 PHE A CA 1
ATOM 1238 C C . PHE A 1 153 ? -4.860 -18.599 -4.936 1.00 95.19 153 PHE A C 1
ATOM 1240 O O . PHE A 1 153 ? -4.947 -19.628 -5.608 1.00 95.19 153 PHE A O 1
ATOM 1247 N N . HIS A 1 154 ? -3.702 -18.090 -4.531 1.00 95.06 154 HIS A N 1
ATOM 1248 C CA . HIS A 1 154 ? -2.390 -18.636 -4.845 1.00 95.06 154 HIS A CA 1
ATOM 1249 C C . HIS A 1 154 ? -1.573 -18.797 -3.566 1.00 95.06 154 HIS A C 1
ATOM 1251 O O . HIS A 1 154 ? -1.544 -17.904 -2.722 1.00 95.06 154 HIS A O 1
ATOM 1257 N N . ASP A 1 155 ? -0.902 -19.936 -3.450 1.00 91.94 155 ASP A N 1
ATOM 1258 C CA . ASP A 1 155 ? 0.122 -20.169 -2.439 1.00 91.94 155 ASP A CA 1
ATOM 1259 C C . ASP A 1 155 ? 1.488 -19.771 -3.024 1.00 91.94 155 ASP A C 1
ATOM 1261 O O . ASP A 1 155 ? 2.024 -20.439 -3.917 1.00 91.94 155 ASP A O 1
ATOM 1265 N N . ILE A 1 156 ? 2.004 -18.621 -2.584 1.00 91.31 156 ILE A N 1
ATOM 1266 C CA . ILE A 1 156 ? 3.245 -18.033 -3.092 1.00 91.31 156 ILE A CA 1
ATOM 1267 C C . ILE A 1 156 ? 4.428 -18.445 -2.217 1.00 91.31 156 ILE A C 1
ATOM 1269 O O . ILE A 1 156 ? 4.608 -17.958 -1.095 1.00 91.31 156 ILE A O 1
ATOM 1273 N N . LYS A 1 157 ? 5.307 -19.268 -2.793 1.00 87.62 157 LYS A N 1
ATOM 1274 C CA . LYS A 1 157 ? 6.551 -19.699 -2.152 1.00 87.62 157 LYS A CA 1
ATOM 1275 C C . LYS A 1 157 ? 7.502 -18.535 -1.875 1.00 87.62 157 LYS A C 1
ATOM 1277 O O . LYS A 1 157 ? 7.608 -17.582 -2.645 1.00 87.62 157 LYS A O 1
ATOM 1282 N N . ARG A 1 158 ? 8.229 -18.652 -0.764 1.00 90.00 158 ARG A N 1
ATOM 1283 C CA . ARG A 1 158 ? 9.246 -17.697 -0.310 1.00 90.00 158 ARG A CA 1
ATOM 1284 C C . ARG A 1 158 ? 10.605 -18.045 -0.936 1.00 90.00 158 ARG A C 1
ATOM 1286 O O . ARG A 1 158 ? 11.463 -18.647 -0.304 1.00 90.00 158 ARG A O 1
ATOM 1293 N N . GLU A 1 159 ? 10.745 -17.739 -2.223 1.00 93.19 159 GLU A N 1
ATOM 1294 C CA . GLU A 1 159 ? 11.955 -18.014 -3.012 1.00 93.19 159 GLU A CA 1
ATOM 1295 C C . GLU A 1 159 ? 13.140 -17.099 -2.641 1.00 93.19 159 GLU A C 1
ATOM 1297 O O . GLU A 1 159 ? 12.980 -16.095 -1.942 1.00 93.19 159 GLU A O 1
ATOM 1302 N N . TYR A 1 160 ? 14.346 -17.436 -3.119 1.00 94.44 160 TYR A N 1
ATOM 1303 C CA . TYR A 1 160 ? 15.536 -16.613 -2.879 1.00 94.44 160 TYR A CA 1
ATOM 1304 C C . TYR A 1 160 ? 15.518 -15.347 -3.735 1.00 94.44 160 TYR A C 1
ATOM 1306 O O . TYR A 1 160 ? 15.802 -14.272 -3.227 1.00 94.44 160 TYR A O 1
ATOM 1314 N N . PHE A 1 161 ? 15.186 -15.463 -5.023 1.00 97.69 161 PHE A N 1
ATOM 1315 C CA . PHE A 1 161 ? 14.877 -14.322 -5.880 1.00 97.69 161 PHE A CA 1
ATOM 1316 C C . PHE A 1 161 ? 13.789 -14.716 -6.879 1.00 97.69 161 PHE A C 1
ATOM 1318 O O . PHE A 1 161 ? 14.039 -15.454 -7.836 1.00 97.69 161 PHE A O 1
ATOM 1325 N N . GLY A 1 162 ? 12.570 -14.240 -6.644 1.00 97.81 162 GLY A N 1
ATOM 1326 C CA . GLY A 1 162 ? 11.411 -14.490 -7.493 1.00 97.81 162 GLY A CA 1
ATOM 1327 C C . GLY A 1 162 ? 10.606 -13.224 -7.753 1.00 97.81 162 GLY A C 1
ATOM 1328 O O . GLY A 1 162 ? 10.559 -12.325 -6.918 1.00 97.81 162 GLY A O 1
ATOM 1329 N N . VAL A 1 163 ? 9.955 -13.163 -8.911 1.00 98.56 163 VAL A N 1
ATOM 1330 C CA . VAL A 1 163 ? 9.078 -12.057 -9.308 1.00 98.56 163 VAL A CA 1
ATOM 1331 C C . VAL A 1 163 ? 7.671 -12.598 -9.499 1.00 98.56 163 VAL A C 1
ATOM 1333 O O . VAL A 1 163 ? 7.408 -13.374 -10.417 1.00 98.56 163 VAL A O 1
ATOM 1336 N N . VAL A 1 164 ? 6.761 -12.197 -8.619 1.00 98.31 164 VAL A N 1
ATOM 1337 C CA . VAL A 1 164 ? 5.337 -12.520 -8.704 1.00 98.31 164 VAL A CA 1
ATOM 1338 C C . VAL A 1 164 ? 4.632 -11.423 -9.487 1.00 98.31 164 VAL A C 1
ATOM 1340 O O . VAL A 1 164 ? 4.741 -10.232 -9.189 1.00 98.31 164 VAL A O 1
ATOM 1343 N N . HIS A 1 165 ? 3.860 -11.835 -10.481 1.00 97.44 165 HIS A N 1
ATOM 1344 C CA . HIS A 1 165 ? 3.081 -10.945 -11.329 1.00 97.44 165 HIS A CA 1
ATOM 1345 C C . HIS A 1 165 ? 1.731 -10.645 -10.675 1.00 97.44 165 HIS A C 1
ATOM 1347 O O . HIS A 1 165 ? 0.764 -11.390 -10.842 1.00 97.44 165 HIS A O 1
ATOM 1353 N N . SER A 1 166 ? 1.671 -9.553 -9.911 1.00 95.62 166 SER A N 1
ATOM 1354 C CA . SER A 1 166 ? 0.483 -9.141 -9.149 1.00 95.62 166 SER A CA 1
ATOM 1355 C C . SER A 1 166 ? -0.537 -8.334 -9.961 1.00 95.62 166 SER A C 1
ATOM 1357 O O . SER A 1 166 ? -1.679 -8.211 -9.529 1.00 95.62 166 SER A O 1
ATOM 1359 N N . GLY A 1 167 ? -0.184 -7.842 -11.151 1.00 94.75 167 GLY A N 1
ATOM 1360 C CA . GLY A 1 167 ? -1.140 -7.200 -12.057 1.00 94.75 167 GLY A CA 1
ATOM 1361 C C . GLY A 1 167 ? -0.546 -6.826 -13.412 1.00 94.75 167 GLY A C 1
ATOM 1362 O O . GLY A 1 167 ? 0.672 -6.740 -13.553 1.00 94.75 167 GLY A O 1
ATOM 1363 N N . GLN A 1 168 ? -1.395 -6.674 -14.430 1.00 93.94 168 GLN A N 1
ATOM 1364 C CA . GLN A 1 168 ? -1.002 -6.415 -15.831 1.00 93.94 168 GLN A CA 1
ATOM 1365 C C . GLN A 1 168 ? -1.965 -5.468 -16.568 1.00 93.94 168 GLN A C 1
ATOM 1367 O O . GLN A 1 168 ? -1.758 -5.196 -17.750 1.00 93.94 168 GLN A O 1
ATOM 1372 N N . GLY A 1 169 ? -3.046 -5.034 -15.917 1.00 94.00 169 GLY A N 1
ATOM 1373 C CA . GLY A 1 169 ? -3.986 -4.072 -16.483 1.00 94.00 169 GLY A CA 1
ATOM 1374 C C . GLY A 1 169 ? -3.400 -2.664 -16.498 1.00 94.00 169 GLY A C 1
ATOM 1375 O O . GLY A 1 169 ? -2.467 -2.378 -15.753 1.00 94.00 169 GLY A O 1
ATOM 1376 N N . ASP A 1 170 ? -3.958 -1.795 -17.331 1.00 91.62 170 ASP A N 1
ATOM 1377 C CA . ASP A 1 170 ? -3.827 -0.347 -17.138 1.00 91.62 170 ASP A CA 1
ATOM 1378 C C . ASP A 1 170 ? -4.873 0.118 -16.098 1.00 91.62 170 ASP A C 1
ATOM 1380 O O . ASP A 1 170 ? -5.708 -0.677 -15.646 1.00 91.62 170 ASP A O 1
ATOM 1384 N N . GLY A 1 171 ? -4.886 1.396 -15.716 1.00 88.56 171 GLY A N 1
ATOM 1385 C CA . GLY A 1 171 ? -5.909 1.911 -14.795 1.00 88.56 171 GLY A CA 1
ATOM 1386 C C . GLY A 1 171 ? -7.348 1.979 -15.345 1.00 88.56 171 GLY A C 1
ATOM 1387 O O . GLY A 1 171 ? -8.252 2.450 -14.654 1.00 88.56 171 GLY A O 1
ATOM 1388 N N . TRP A 1 172 ? -7.600 1.490 -16.564 1.00 87.94 172 TRP A N 1
ATOM 1389 C CA . TRP A 1 172 ? -8.933 1.304 -17.148 1.00 87.94 172 TRP A CA 1
ATOM 1390 C C . TRP A 1 172 ? -9.398 -0.158 -17.151 1.00 87.94 172 TRP A C 1
ATOM 1392 O O . TRP A 1 172 ? -10.541 -0.425 -17.537 1.00 87.94 172 TRP A O 1
ATOM 1402 N N . ASP A 1 173 ? -8.544 -1.109 -16.766 1.00 90.19 173 ASP A N 1
ATOM 1403 C CA . ASP A 1 173 ? -8.874 -2.530 -16.797 1.00 90.19 173 ASP A CA 1
ATOM 1404 C C . ASP A 1 173 ? -9.778 -2.923 -15.620 1.00 90.19 173 ASP A C 1
ATOM 1406 O O . ASP A 1 173 ? -9.390 -2.910 -14.454 1.00 90.19 173 ASP A O 1
ATOM 1410 N N . ILE A 1 174 ? -11.009 -3.321 -15.935 1.00 89.31 174 ILE A N 1
ATOM 1411 C CA . ILE A 1 174 ? -11.984 -3.778 -14.937 1.00 89.31 174 ILE A CA 1
ATOM 1412 C C . ILE A 1 174 ? -11.812 -5.255 -14.555 1.00 89.31 174 ILE A C 1
ATOM 1414 O O . ILE A 1 174 ? -12.446 -5.714 -13.610 1.00 89.31 174 ILE A O 1
ATOM 1418 N N . ASN A 1 175 ? -10.992 -6.011 -15.290 1.00 90.50 175 ASN A N 1
ATOM 1419 C CA . ASN A 1 175 ? -10.864 -7.464 -15.167 1.00 90.50 175 ASN A CA 1
ATOM 1420 C C . ASN A 1 175 ? -9.555 -7.904 -14.506 1.00 90.50 175 ASN A C 1
ATOM 1422 O O . ASN A 1 175 ? -9.441 -9.064 -14.109 1.00 90.50 175 ASN A O 1
ATOM 1426 N N . ARG A 1 176 ? -8.552 -7.025 -14.425 1.00 92.94 176 ARG A N 1
ATOM 1427 C CA . ARG A 1 176 ? -7.228 -7.349 -13.881 1.00 92.94 176 ARG A CA 1
ATOM 1428 C C . ARG A 1 176 ? -6.718 -6.219 -12.989 1.00 92.94 176 ARG A C 1
ATOM 1430 O O . ARG A 1 176 ? -7.002 -5.061 -13.278 1.00 92.94 176 ARG A O 1
ATOM 1437 N N . PRO A 1 177 ? -5.916 -6.527 -11.954 1.00 95.38 177 PRO A N 1
ATOM 1438 C CA . PRO A 1 177 ? -5.186 -5.501 -11.225 1.00 95.38 177 PRO A CA 1
ATOM 1439 C C . PRO A 1 177 ? -4.231 -4.735 -12.147 1.00 95.38 177 PRO A C 1
ATOM 1441 O O . PRO A 1 177 ? -3.695 -5.311 -13.108 1.00 95.38 177 PRO A O 1
ATOM 1444 N N . CYS A 1 178 ? -4.001 -3.466 -11.812 1.00 95.12 178 CYS A N 1
ATOM 1445 C CA . CYS A 1 178 ? -3.067 -2.579 -12.501 1.00 95.12 178 CYS A CA 1
ATOM 1446 C C . CYS A 1 178 ? -1.645 -3.154 -12.518 1.00 95.12 178 CYS A C 1
ATOM 1448 O O . CYS A 1 178 ? -1.298 -4.001 -11.690 1.00 95.12 178 CYS A O 1
ATOM 1450 N N . MET A 1 179 ? -0.829 -2.735 -13.483 1.00 95.62 179 MET A N 1
ATOM 1451 C CA . MET A 1 179 ? 0.540 -3.208 -13.632 1.00 95.62 179 MET A CA 1
ATOM 1452 C C . MET A 1 179 ? 1.345 -2.986 -12.343 1.00 95.62 179 MET A C 1
ATOM 1454 O O . MET A 1 179 ? 1.685 -1.874 -11.978 1.00 95.62 179 MET A O 1
ATOM 1458 N N . ALA A 1 180 ? 1.675 -4.088 -11.675 1.00 96.69 180 ALA A N 1
ATOM 1459 C CA . ALA A 1 180 ? 2.484 -4.114 -10.462 1.00 96.69 180 ALA A CA 1
ATOM 1460 C C . ALA A 1 180 ? 3.238 -5.445 -10.386 1.00 96.69 180 ALA A C 1
ATOM 1462 O O . ALA A 1 180 ? 2.936 -6.392 -11.129 1.00 96.69 180 ALA A O 1
ATOM 1463 N N . SER A 1 181 ? 4.257 -5.525 -9.535 1.00 98.25 181 SER A N 1
ATOM 1464 C CA . SER A 1 181 ? 4.970 -6.785 -9.269 1.00 98.25 181 SER A CA 1
ATOM 1465 C C . SER A 1 181 ? 5.275 -6.932 -7.786 1.00 98.25 181 SER A C 1
ATOM 1467 O O . SER A 1 181 ? 5.275 -5.954 -7.049 1.00 98.25 181 SER A O 1
ATOM 1469 N N . ILE A 1 182 ? 5.538 -8.157 -7.342 1.00 98.62 182 ILE A N 1
ATOM 1470 C CA . ILE A 1 182 ? 6.057 -8.423 -6.001 1.00 98.62 182 ILE A CA 1
ATOM 1471 C C . ILE A 1 182 ? 7.383 -9.152 -6.156 1.00 98.62 182 ILE A C 1
ATOM 1473 O O . ILE A 1 182 ? 7.450 -10.194 -6.806 1.00 98.62 182 ILE A O 1
ATOM 1477 N N . ILE A 1 183 ? 8.437 -8.603 -5.567 1.00 98.62 183 ILE A N 1
ATOM 1478 C CA . ILE A 1 183 ? 9.748 -9.232 -5.498 1.00 98.62 183 ILE A CA 1
ATOM 1479 C C . ILE A 1 183 ? 9.813 -10.026 -4.200 1.00 98.62 183 ILE A C 1
ATOM 1481 O O . ILE A 1 183 ? 9.635 -9.489 -3.109 1.00 98.62 183 ILE A O 1
ATOM 1485 N N . VAL A 1 184 ? 10.081 -11.318 -4.332 1.00 97.62 184 VAL A N 1
ATOM 1486 C CA . VAL A 1 184 ? 10.434 -12.188 -3.219 1.00 97.62 184 VAL A CA 1
ATOM 1487 C C . VAL A 1 184 ? 11.948 -12.301 -3.212 1.00 97.62 184 VAL A C 1
ATOM 1489 O O . VAL A 1 184 ? 12.518 -12.827 -4.168 1.00 97.62 184 VAL A O 1
ATOM 1492 N N . TYR A 1 185 ? 12.598 -11.783 -2.173 1.00 96.88 185 TYR A N 1
ATOM 1493 C CA . TYR A 1 185 ? 14.052 -11.825 -2.043 1.00 96.88 185 TYR A CA 1
ATOM 1494 C C . TYR A 1 185 ? 14.453 -12.323 -0.657 1.00 96.88 185 TYR A C 1
ATOM 1496 O O . TYR A 1 185 ? 14.034 -11.751 0.346 1.00 96.88 185 TYR A O 1
ATOM 1504 N N . GLN A 1 186 ? 15.217 -13.417 -0.597 1.00 93.38 186 GLN A N 1
ATOM 1505 C CA . GLN A 1 186 ? 15.580 -14.116 0.645 1.00 93.38 186 GLN A CA 1
ATOM 1506 C C . GLN A 1 186 ? 14.363 -14.359 1.561 1.00 93.38 186 GLN A C 1
ATOM 1508 O O . GLN A 1 186 ? 14.410 -14.164 2.772 1.00 93.38 186 GLN A O 1
ATOM 1513 N N . GLY A 1 187 ? 13.227 -14.723 0.958 1.00 91.38 187 GLY A N 1
ATOM 1514 C CA . GLY A 1 187 ? 11.955 -14.924 1.651 1.00 91.38 187 GLY A CA 1
ATOM 1515 C C . GLY A 1 187 ? 11.228 -13.662 2.145 1.00 91.38 187 GLY A C 1
ATOM 1516 O O . GLY A 1 187 ? 10.080 -13.783 2.582 1.00 91.38 187 GLY A O 1
ATOM 1517 N N . LYS A 1 188 ? 11.831 -12.471 2.037 1.00 94.31 188 LYS A N 1
ATOM 1518 C CA . LYS A 1 188 ? 11.179 -11.174 2.281 1.00 94.31 188 LYS A CA 1
ATOM 1519 C C . LYS A 1 188 ? 10.333 -10.750 1.079 1.00 94.31 188 LYS A C 1
ATOM 1521 O O . LYS A 1 188 ? 10.612 -11.144 -0.054 1.00 94.31 188 LYS A O 1
ATOM 1526 N N . ILE A 1 189 ? 9.301 -9.945 1.332 1.00 96.62 189 ILE A N 1
ATOM 1527 C CA . ILE A 1 189 ? 8.331 -9.498 0.327 1.00 96.62 189 ILE A CA 1
ATOM 1528 C C . ILE A 1 189 ? 8.482 -7.997 0.085 1.00 96.62 189 ILE A C 1
ATOM 1530 O O . ILE A 1 189 ? 8.292 -7.203 1.003 1.00 96.62 189 ILE A O 1
ATOM 1534 N N . TYR A 1 190 ? 8.745 -7.616 -1.162 1.00 98.56 190 TYR A N 1
ATOM 1535 C CA . TYR A 1 190 ? 8.802 -6.225 -1.597 1.00 98.56 190 TYR A CA 1
ATOM 1536 C C . TYR A 1 190 ? 7.779 -5.969 -2.698 1.00 98.56 190 TYR A C 1
ATOM 1538 O O . TYR A 1 190 ? 7.706 -6.719 -3.671 1.00 98.56 190 TYR A O 1
ATOM 1546 N N . LEU A 1 191 ? 6.994 -4.906 -2.573 1.00 98.69 191 LEU A N 1
ATOM 1547 C CA . LEU A 1 191 ? 6.079 -4.477 -3.628 1.00 98.69 191 LEU A CA 1
ATOM 1548 C C . LEU A 1 191 ? 6.819 -3.601 -4.643 1.00 98.69 191 LEU A C 1
ATOM 1550 O O . LEU A 1 191 ? 7.698 -2.832 -4.269 1.00 98.69 191 LEU A O 1
ATOM 1554 N N . VAL A 1 192 ? 6.445 -3.697 -5.914 1.00 98.56 192 VAL A N 1
ATOM 1555 C CA . VAL A 1 192 ? 6.747 -2.698 -6.942 1.00 98.56 192 VAL A CA 1
ATOM 1556 C C . VAL A 1 192 ? 5.409 -2.103 -7.355 1.00 98.56 192 VAL A C 1
ATOM 1558 O O . VAL A 1 192 ? 4.627 -2.776 -8.035 1.00 98.56 192 VAL A O 1
ATOM 1561 N N . ASP A 1 193 ? 5.174 -0.882 -6.877 1.00 97.94 193 ASP A N 1
ATOM 1562 C CA . ASP A 1 193 ? 3.910 -0.141 -6.881 1.00 97.94 193 ASP A CA 1
ATOM 1563 C C . ASP A 1 193 ? 2.774 -0.762 -6.047 1.00 97.94 193 ASP A C 1
ATOM 1565 O O . ASP A 1 193 ? 2.741 -1.956 -5.737 1.00 97.94 193 ASP A O 1
ATOM 1569 N N . ALA A 1 194 ? 1.815 0.083 -5.660 1.00 94.50 194 ALA A N 1
ATOM 1570 C CA . ALA A 1 194 ? 0.623 -0.286 -4.905 1.00 94.50 194 ALA A CA 1
ATOM 1571 C C . ALA A 1 194 ? -0.628 0.305 -5.565 1.00 94.50 194 ALA A C 1
ATOM 1573 O O . ALA A 1 194 ? -1.143 1.345 -5.156 1.00 94.50 194 ALA A O 1
ATOM 1574 N N . GLY A 1 195 ? -1.148 -0.397 -6.571 1.00 92.81 195 GLY A N 1
ATOM 1575 C CA . GLY A 1 195 ? -2.384 -0.022 -7.254 1.00 92.81 195 GLY A CA 1
ATOM 1576 C C . GLY A 1 195 ? -3.662 -0.191 -6.413 1.00 92.81 195 GLY A C 1
ATOM 1577 O O . GLY A 1 195 ? -3.630 -0.652 -5.262 1.00 92.81 195 GLY A O 1
ATOM 1578 N N . PRO A 1 196 ? -4.832 0.158 -6.976 1.00 90.44 196 PRO A N 1
ATOM 1579 C CA . PRO A 1 196 ? -6.115 0.040 -6.291 1.00 90.44 196 PRO A CA 1
ATOM 1580 C C . PRO A 1 196 ? -6.420 -1.412 -5.898 1.00 90.44 196 PRO A C 1
ATOM 1582 O O . PRO A 1 196 ? -6.106 -2.356 -6.621 1.00 90.44 196 PRO A O 1
ATOM 1585 N N . ASN A 1 197 ? -7.098 -1.587 -4.760 1.00 89.56 197 ASN A N 1
ATOM 1586 C CA . ASN A 1 197 ? -7.485 -2.890 -4.197 1.00 89.56 197 ASN A CA 1
ATOM 1587 C C . ASN A 1 197 ? -6.315 -3.818 -3.811 1.00 89.56 197 ASN A C 1
ATOM 1589 O O . ASN A 1 197 ? -6.518 -5.028 -3.696 1.00 89.56 197 ASN A O 1
ATOM 1593 N N . ILE A 1 198 ? -5.119 -3.282 -3.533 1.00 92.44 198 ILE A N 1
ATOM 1594 C CA . ILE A 1 198 ? -3.944 -4.087 -3.155 1.00 92.44 198 ILE A CA 1
ATOM 1595 C C . ILE A 1 198 ? -4.206 -5.058 -1.988 1.00 92.44 198 ILE A C 1
ATOM 1597 O O . ILE A 1 198 ? -3.716 -6.181 -2.030 1.00 92.44 198 ILE A O 1
ATOM 1601 N N . ALA A 1 199 ? -5.046 -4.704 -1.002 1.00 90.25 199 ALA A N 1
ATOM 1602 C CA . ALA A 1 199 ? -5.462 -5.624 0.069 1.00 90.25 199 ALA A CA 1
ATOM 1603 C C . ALA A 1 199 ? -6.037 -6.939 -0.480 1.00 90.25 199 ALA A C 1
ATOM 1605 O O . ALA A 1 199 ? -5.683 -8.021 -0.018 1.00 90.25 199 ALA A O 1
ATOM 1606 N N . TYR A 1 200 ? -6.914 -6.844 -1.483 1.00 92.00 200 TYR A N 1
ATOM 1607 C CA . TYR A 1 200 ? -7.539 -8.005 -2.106 1.00 92.00 200 TYR A CA 1
ATOM 1608 C C . TYR A 1 200 ? -6.512 -8.841 -2.878 1.00 92.00 200 TYR A C 1
ATOM 1610 O O . TYR A 1 200 ? -6.518 -10.066 -2.764 1.00 92.00 200 TYR A O 1
ATOM 1618 N N . CYS A 1 201 ? -5.583 -8.189 -3.586 1.00 95.00 201 CYS A N 1
ATOM 1619 C CA . CYS A 1 201 ? -4.478 -8.868 -4.261 1.00 95.00 201 CYS A CA 1
ATOM 1620 C C . CYS A 1 201 ? -3.582 -9.624 -3.266 1.00 95.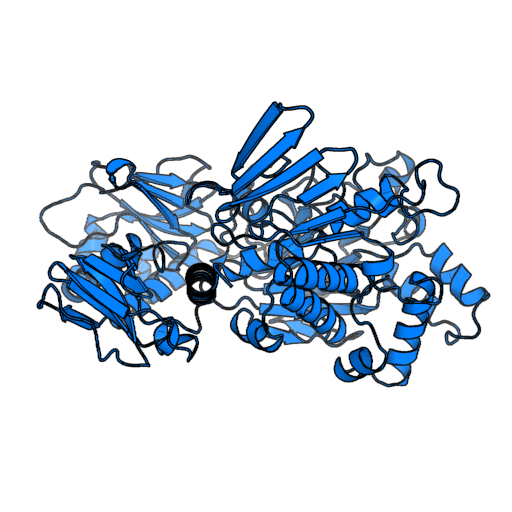00 201 CYS A C 1
ATOM 1622 O O . CYS A 1 201 ? -3.284 -10.793 -3.480 1.00 95.00 201 CYS A O 1
ATOM 1624 N N . LEU A 1 202 ? -3.191 -8.994 -2.157 1.00 94.94 202 LEU A N 1
ATOM 1625 C CA . LEU A 1 202 ? -2.341 -9.609 -1.134 1.00 94.94 202 LEU A CA 1
ATOM 1626 C C . LEU A 1 202 ? -3.025 -10.811 -0.468 1.00 94.94 202 LEU A C 1
ATOM 1628 O O . LEU A 1 202 ? -2.423 -11.879 -0.368 1.00 94.94 202 LEU A O 1
ATOM 1632 N N . ILE A 1 203 ? -4.310 -10.680 -0.115 1.00 93.38 203 ILE A N 1
ATOM 1633 C CA . ILE A 1 203 ? -5.128 -11.789 0.402 1.00 93.38 203 ILE A CA 1
ATOM 1634 C C . ILE A 1 203 ? -5.171 -12.947 -0.600 1.00 93.38 203 ILE A C 1
ATOM 1636 O O . ILE A 1 203 ? -4.955 -14.100 -0.223 1.00 93.38 203 ILE A O 1
ATOM 1640 N N . ALA A 1 204 ? -5.421 -12.658 -1.879 1.00 95.69 204 ALA A N 1
ATOM 1641 C CA . ALA A 1 204 ? -5.455 -13.675 -2.923 1.00 95.69 204 ALA A CA 1
ATOM 1642 C C . ALA A 1 204 ? -4.096 -14.382 -3.095 1.00 95.69 204 ALA A C 1
ATOM 1644 O O . ALA A 1 204 ? -4.068 -15.569 -3.400 1.00 95.69 204 ALA A O 1
ATOM 1645 N N . LEU A 1 205 ? -2.979 -13.696 -2.840 1.00 96.12 205 LEU A N 1
ATOM 1646 C CA . LEU A 1 205 ? -1.620 -14.252 -2.900 1.00 96.12 205 LEU A CA 1
ATOM 1647 C C . LEU A 1 205 ? -1.148 -14.913 -1.592 1.00 96.12 205 LEU A C 1
ATOM 1649 O O . LEU A 1 205 ? -0.003 -15.359 -1.519 1.00 96.12 205 LEU A O 1
ATOM 1653 N N . GLY A 1 206 ? -1.981 -14.949 -0.545 1.00 93.94 206 GLY A N 1
ATOM 1654 C CA . GLY A 1 206 ? -1.581 -15.498 0.755 1.00 93.94 206 GLY A CA 1
ATOM 1655 C C . GLY A 1 206 ? -0.526 -14.663 1.484 1.00 93.94 206 GLY A C 1
ATOM 1656 O O . GLY A 1 206 ? 0.290 -15.209 2.222 1.00 93.94 206 GLY A O 1
ATOM 1657 N N . ILE A 1 207 ? -0.510 -13.348 1.258 1.00 94.25 207 ILE A N 1
ATOM 1658 C CA . ILE A 1 207 ? 0.449 -12.416 1.857 1.00 94.25 207 ILE A CA 1
ATOM 1659 C C . ILE A 1 207 ? -0.297 -11.508 2.836 1.00 94.25 207 ILE A C 1
ATOM 1661 O O . ILE A 1 207 ? -1.192 -10.761 2.443 1.00 94.25 207 ILE A O 1
ATOM 1665 N N . GLY A 1 208 ? 0.067 -11.563 4.118 1.00 90.88 208 GLY A N 1
ATOM 1666 C CA . GLY A 1 208 ? -0.397 -10.594 5.112 1.00 90.88 208 GLY A CA 1
ATOM 1667 C C . GLY A 1 208 ? 0.267 -9.226 4.934 1.00 90.88 208 GLY A C 1
ATOM 1668 O O . GLY A 1 208 ? 1.418 -9.146 4.519 1.00 90.88 208 GLY A O 1
ATOM 1669 N N . ILE A 1 209 ? -0.428 -8.142 5.301 1.00 90.56 209 ILE A N 1
ATOM 1670 C CA . ILE A 1 209 ? 0.132 -6.777 5.233 1.00 90.56 209 ILE A CA 1
ATOM 1671 C C . ILE A 1 209 ? 1.430 -6.650 6.048 1.00 90.56 209 ILE A C 1
ATOM 1673 O O . ILE A 1 209 ? 2.402 -6.075 5.575 1.00 90.56 209 ILE A O 1
ATOM 1677 N N . ASN A 1 210 ? 1.475 -7.301 7.215 1.00 90.06 210 ASN A N 1
ATOM 1678 C CA . ASN A 1 210 ? 2.633 -7.312 8.109 1.00 90.06 210 ASN A CA 1
ATOM 1679 C C . ASN A 1 210 ? 3.789 -8.203 7.604 1.00 90.06 210 ASN A C 1
ATOM 1681 O O . ASN A 1 210 ? 4.818 -8.294 8.264 1.00 90.06 210 ASN A O 1
ATOM 1685 N N . GLU A 1 211 ? 3.630 -8.903 6.473 1.00 91.56 211 GLU A N 1
ATOM 1686 C CA . GLU A 1 211 ? 4.724 -9.643 5.823 1.00 91.56 211 GLU A CA 1
ATOM 1687 C C . GLU A 1 211 ? 5.499 -8.787 4.809 1.00 91.56 211 GLU A C 1
ATOM 1689 O O . GLU A 1 211 ? 6.493 -9.262 4.255 1.00 91.56 211 GLU A O 1
ATOM 1694 N N . ILE A 1 212 ? 5.035 -7.567 4.523 1.00 95.38 212 ILE A N 1
ATOM 1695 C CA . ILE A 1 212 ? 5.652 -6.668 3.547 1.00 95.38 212 ILE A CA 1
ATOM 1696 C C . ILE A 1 212 ? 6.843 -5.971 4.195 1.00 95.38 212 ILE A C 1
ATOM 1698 O O . ILE A 1 212 ? 6.681 -5.194 5.124 1.00 95.38 212 ILE A O 1
ATOM 1702 N N . GLU A 1 213 ? 8.033 -6.207 3.654 1.00 96.81 213 GLU A N 1
ATOM 1703 C CA . GLU A 1 213 ? 9.265 -5.555 4.099 1.00 96.81 213 GLU A CA 1
ATOM 1704 C C . GLU A 1 213 ? 9.376 -4.132 3.535 1.00 96.81 213 GLU A C 1
ATOM 1706 O O . GLU A 1 213 ? 9.828 -3.211 4.216 1.00 96.81 213 GLU A O 1
ATOM 1711 N N . GLY A 1 214 ? 8.977 -3.944 2.275 1.00 98.12 214 GLY A N 1
ATOM 1712 C CA . GLY A 1 214 ? 9.109 -2.656 1.612 1.00 98.12 214 GLY A CA 1
ATOM 1713 C C . GLY A 1 214 ? 8.293 -2.501 0.337 1.00 98.12 214 GLY A C 1
ATOM 1714 O O . GLY A 1 214 ? 7.751 -3.461 -0.211 1.00 98.12 214 GLY A O 1
ATOM 1715 N N . ILE A 1 215 ? 8.233 -1.269 -0.152 1.00 98.56 215 ILE A N 1
ATOM 1716 C CA . ILE A 1 215 ? 7.654 -0.888 -1.435 1.00 98.56 215 ILE A CA 1
ATOM 1717 C C . ILE A 1 215 ? 8.660 -0.059 -2.227 1.00 98.56 215 ILE A C 1
ATOM 1719 O O . ILE A 1 215 ? 9.184 0.934 -1.733 1.00 98.56 215 ILE A O 1
ATOM 1723 N N . PHE A 1 216 ? 8.891 -0.456 -3.470 1.00 98.75 216 PHE A N 1
ATOM 1724 C CA . PHE A 1 216 ? 9.520 0.356 -4.497 1.00 98.75 216 PHE A CA 1
ATOM 1725 C C . PHE A 1 216 ? 8.433 1.075 -5.286 1.00 98.75 216 PHE A C 1
ATOM 1727 O O . PHE A 1 216 ? 7.526 0.419 -5.800 1.00 98.75 216 PHE A O 1
ATOM 1734 N N . HIS A 1 217 ? 8.510 2.399 -5.383 1.00 98.06 217 HIS A N 1
ATOM 1735 C CA . HIS A 1 217 ? 7.483 3.196 -6.052 1.00 98.06 217 HIS A CA 1
ATOM 1736 C C . HIS A 1 217 ? 8.044 3.852 -7.309 1.00 98.06 217 HIS A C 1
ATOM 1738 O O . HIS A 1 217 ? 9.082 4.516 -7.265 1.00 98.06 217 HIS A O 1
ATOM 1744 N N . THR A 1 218 ? 7.354 3.669 -8.428 1.00 98.06 218 THR A N 1
ATOM 1745 C CA . THR A 1 218 ? 7.798 4.150 -9.735 1.00 98.06 218 THR A CA 1
ATOM 1746 C C . THR A 1 218 ? 7.342 5.580 -10.014 1.00 98.06 218 THR A C 1
ATOM 1748 O O . THR A 1 218 ? 8.148 6.367 -10.514 1.00 98.06 218 THR A O 1
ATOM 1751 N N . HIS A 1 219 ? 6.084 5.917 -9.691 1.00 96.38 219 HIS A N 1
ATOM 1752 C CA . HIS A 1 219 ? 5.461 7.228 -9.920 1.00 96.38 219 HIS A CA 1
ATOM 1753 C C . HIS A 1 219 ? 4.093 7.365 -9.216 1.00 96.38 219 HIS A C 1
ATOM 1755 O O . HIS A 1 219 ? 3.664 6.467 -8.503 1.00 96.38 219 HIS A O 1
ATOM 1761 N N . CYS A 1 220 ? 3.401 8.501 -9.387 1.00 95.44 220 CYS A N 1
ATOM 1762 C CA . CYS A 1 220 ? 2.268 8.883 -8.537 1.00 95.44 220 CYS A CA 1
ATOM 1763 C C . CYS A 1 220 ? 0.848 8.701 -9.112 1.00 95.44 220 CYS A C 1
ATOM 1765 O O . CYS A 1 220 ? -0.094 9.106 -8.430 1.00 95.44 220 CYS A O 1
ATOM 1767 N N . HIS A 1 221 ? 0.626 8.128 -10.301 1.00 94.94 221 HIS A N 1
ATOM 1768 C CA . HIS A 1 221 ? -0.742 7.909 -10.816 1.00 94.94 221 HIS A CA 1
ATOM 1769 C C . HIS A 1 221 ? -1.518 6.883 -9.974 1.00 94.94 221 HIS A C 1
ATOM 1771 O O . HIS A 1 221 ? -0.924 5.966 -9.411 1.00 94.94 221 HIS A O 1
ATOM 1777 N N . ASP A 1 222 ? -2.846 7.033 -9.843 1.00 93.44 222 ASP A N 1
ATOM 1778 C CA . ASP A 1 222 ? -3.655 6.192 -8.941 1.00 93.44 222 ASP A CA 1
ATOM 1779 C C . ASP A 1 222 ? -3.552 4.686 -9.213 1.00 93.44 222 ASP A C 1
ATOM 1781 O O . ASP A 1 222 ? -3.672 3.900 -8.274 1.00 93.44 222 ASP A O 1
ATOM 1785 N N . ASP A 1 223 ? -3.309 4.261 -10.449 1.00 92.44 223 ASP A N 1
ATOM 1786 C CA . ASP A 1 223 ? -3.092 2.856 -10.802 1.00 92.44 223 ASP A CA 1
ATOM 1787 C C . ASP A 1 223 ? -1.804 2.254 -10.214 1.00 92.44 223 ASP A C 1
ATOM 1789 O O . ASP A 1 223 ? -1.719 1.032 -10.079 1.00 92.44 223 ASP A O 1
ATOM 1793 N N . HIS A 1 224 ? -0.883 3.093 -9.734 1.00 94.75 224 HIS A N 1
ATOM 1794 C CA . HIS A 1 224 ? 0.349 2.711 -9.031 1.00 94.75 224 HIS A CA 1
ATOM 1795 C C . HIS A 1 224 ? 0.380 3.171 -7.561 1.00 94.75 224 HIS A C 1
ATOM 1797 O O . HIS A 1 224 ? 1.104 2.603 -6.746 1.00 94.75 224 HIS A O 1
ATOM 1803 N N . PHE A 1 225 ? -0.454 4.154 -7.210 1.00 90.94 225 PHE A N 1
ATOM 1804 C CA . PHE A 1 225 ? -0.433 4.877 -5.937 1.00 90.94 225 PHE A CA 1
ATOM 1805 C C . PHE A 1 225 ? -1.590 4.532 -4.982 1.00 90.94 225 PHE A C 1
ATOM 1807 O O . PHE A 1 225 ? -1.421 4.556 -3.758 1.00 90.94 225 PHE A O 1
ATOM 1814 N N . ALA A 1 226 ? -2.792 4.250 -5.498 1.00 90.06 226 ALA A N 1
ATOM 1815 C CA . ALA A 1 226 ? -4.031 4.275 -4.708 1.00 90.06 226 ALA A CA 1
ATOM 1816 C C . ALA A 1 226 ? -4.092 3.246 -3.563 1.00 90.06 226 ALA A C 1
ATOM 1818 O O . ALA A 1 226 ? -4.902 3.381 -2.640 1.00 90.06 226 ALA A O 1
ATOM 1819 N N . GLY A 1 227 ? -3.258 2.211 -3.616 1.00 90.00 227 GLY A N 1
ATOM 1820 C CA . GLY A 1 227 ? -3.126 1.173 -2.603 1.00 90.00 227 GLY A CA 1
ATOM 1821 C C . GLY A 1 227 ? -2.277 1.570 -1.395 1.00 90.00 227 GLY A C 1
ATOM 1822 O O . GLY A 1 227 ? -2.402 0.914 -0.362 1.00 90.00 227 GLY A O 1
ATOM 1823 N N . LEU A 1 228 ? -1.480 2.644 -1.466 1.00 90.44 228 LEU A N 1
ATOM 1824 C CA . LEU A 1 228 ? -0.540 3.058 -0.413 1.00 90.44 228 LEU A CA 1
ATOM 1825 C C . LEU A 1 228 ? -1.150 3.155 1.007 1.00 90.44 228 LEU A C 1
ATOM 1827 O O . LEU A 1 228 ? -0.534 2.653 1.944 1.00 90.44 228 LEU A O 1
ATOM 1831 N N . PRO A 1 229 ? -2.373 3.681 1.222 1.00 85.31 229 PRO A N 1
ATOM 1832 C CA . PRO A 1 229 ? -2.988 3.707 2.557 1.00 85.31 229 PRO A CA 1
ATOM 1833 C C . PRO A 1 229 ? -3.271 2.327 3.137 1.00 85.31 229 PRO A C 1
ATOM 1835 O O . PRO A 1 229 ? -3.323 2.170 4.349 1.00 85.31 229 PRO A O 1
ATOM 1838 N N . THR A 1 230 ? -3.454 1.316 2.284 1.00 88.06 230 THR A N 1
ATOM 1839 C CA . THR A 1 230 ? -3.594 -0.067 2.751 1.00 88.06 230 THR A CA 1
ATOM 1840 C C . THR A 1 230 ? -2.323 -0.508 3.471 1.00 88.06 230 THR A C 1
ATOM 1842 O O . THR A 1 230 ? -2.409 -1.229 4.457 1.00 88.06 230 THR A O 1
ATOM 1845 N N . LEU A 1 231 ? -1.154 -0.043 3.017 1.00 91.50 231 LEU A N 1
ATOM 1846 C CA . LEU A 1 231 ? 0.138 -0.347 3.634 1.00 91.50 231 LEU A CA 1
ATOM 1847 C C . LEU A 1 231 ? 0.305 0.346 4.992 1.00 91.50 231 LEU A C 1
ATOM 1849 O O . LEU A 1 231 ? 0.918 -0.215 5.891 1.00 91.50 231 LEU A O 1
ATOM 1853 N N . VAL A 1 232 ? -0.329 1.507 5.188 1.00 89.25 232 VAL A N 1
ATOM 1854 C CA . VAL A 1 232 ? -0.381 2.196 6.492 1.00 89.25 232 VAL A CA 1
ATOM 1855 C C . VAL A 1 232 ? -1.155 1.381 7.540 1.00 89.25 232 VAL A C 1
ATOM 1857 O O . VAL A 1 232 ? -0.992 1.597 8.735 1.00 89.25 232 VAL A O 1
ATOM 1860 N N . LEU A 1 233 ? -1.960 0.396 7.125 1.00 87.44 233 LEU A N 1
ATOM 1861 C CA . LEU A 1 233 ? -2.620 -0.544 8.037 1.00 87.44 233 LEU A CA 1
ATOM 1862 C C . LEU A 1 233 ? -1.677 -1.647 8.559 1.00 87.44 233 LEU A C 1
ATOM 1864 O O . LEU A 1 233 ? -2.144 -2.592 9.193 1.00 87.44 233 LEU A O 1
ATOM 1868 N N . SER A 1 234 ? -0.374 -1.542 8.295 1.00 90.88 234 SER A N 1
ATOM 1869 C CA . SER A 1 234 ? 0.658 -2.354 8.937 1.00 90.88 234 SER A CA 1
ATOM 1870 C C . SER A 1 234 ? 0.869 -1.947 10.399 1.00 90.88 234 SER A C 1
ATOM 1872 O O . SER A 1 234 ? 0.629 -0.803 10.803 1.00 90.88 234 SER A O 1
ATOM 1874 N N . ASP A 1 235 ? 1.347 -2.889 11.203 1.00 90.00 235 ASP A N 1
ATOM 1875 C CA . ASP A 1 235 ? 1.746 -2.654 12.590 1.00 90.00 235 ASP A CA 1
ATOM 1876 C C . ASP A 1 235 ? 3.184 -2.135 12.752 1.00 90.00 235 ASP A C 1
ATOM 1878 O O . ASP A 1 235 ? 3.601 -1.785 13.856 1.00 90.00 235 ASP A O 1
ATOM 1882 N N . HIS A 1 236 ? 3.922 -2.046 11.650 1.00 92.06 236 HIS A N 1
ATOM 1883 C CA . HIS A 1 236 ? 5.254 -1.468 11.568 1.00 92.06 236 HIS A CA 1
ATOM 1884 C C . HIS A 1 236 ? 5.361 -0.569 10.336 1.00 92.06 236 HIS A C 1
ATOM 1886 O O . HIS A 1 236 ? 4.622 -0.719 9.359 1.00 92.06 236 HIS A O 1
ATOM 1892 N N . ARG A 1 237 ? 6.306 0.372 10.372 1.00 95.25 237 ARG A N 1
ATOM 1893 C CA . ARG A 1 237 ? 6.604 1.242 9.232 1.00 95.25 237 ARG A CA 1
ATOM 1894 C C . ARG A 1 237 ? 7.227 0.402 8.117 1.00 95.25 237 ARG A C 1
ATOM 1896 O O . ARG A 1 237 ? 8.327 -0.119 8.268 1.00 95.25 237 ARG A O 1
ATOM 1903 N N . ILE A 1 238 ? 6.508 0.266 7.007 1.00 96.88 238 ILE A N 1
ATOM 1904 C CA . ILE A 1 238 ? 7.009 -0.411 5.807 1.00 96.88 238 ILE A CA 1
ATOM 1905 C C . ILE A 1 238 ? 8.087 0.470 5.168 1.00 96.88 238 ILE A C 1
ATOM 1907 O O . ILE A 1 238 ? 7.918 1.692 5.086 1.00 96.88 238 ILE A O 1
ATOM 1911 N N . LYS A 1 239 ? 9.180 -0.141 4.693 1.00 98.31 239 LYS A N 1
ATOM 1912 C CA . LYS A 1 239 ? 10.247 0.592 4.004 1.00 98.31 239 LYS A CA 1
ATOM 1913 C C . LYS A 1 239 ? 9.740 1.146 2.675 1.00 98.31 239 LYS A C 1
ATOM 1915 O O . LYS A 1 239 ? 9.209 0.402 1.855 1.00 98.31 239 LYS A O 1
ATOM 1920 N N . TYR A 1 240 ? 9.898 2.439 2.444 1.00 98.44 240 TYR A N 1
ATOM 1921 C CA . TYR A 1 240 ? 9.473 3.114 1.224 1.00 98.44 240 TYR A CA 1
ATOM 1922 C C . TYR A 1 240 ? 10.696 3.537 0.416 1.00 98.44 240 TYR A C 1
ATOM 1924 O O . TYR A 1 240 ? 11.452 4.402 0.852 1.00 98.44 240 TYR A O 1
ATOM 1932 N N . PHE A 1 241 ? 10.866 2.950 -0.765 1.00 98.69 241 PHE A N 1
ATOM 1933 C CA . PHE A 1 241 ? 11.993 3.181 -1.659 1.00 98.69 241 PHE A CA 1
ATOM 1934 C C . PHE A 1 241 ? 11.541 3.913 -2.923 1.00 98.69 241 PHE A C 1
ATOM 1936 O O . PHE A 1 241 ? 10.732 3.400 -3.700 1.00 98.69 241 PHE A O 1
ATOM 1943 N N . ALA A 1 242 ? 12.087 5.100 -3.160 1.00 98.44 242 ALA A N 1
ATOM 1944 C CA . ALA A 1 242 ? 11.885 5.847 -4.399 1.00 98.44 242 ALA A CA 1
ATOM 1945 C C . ALA A 1 242 ? 13.027 6.846 -4.596 1.00 98.44 242 ALA A C 1
ATOM 1947 O O . ALA A 1 242 ? 13.747 7.159 -3.651 1.00 98.44 242 ALA A O 1
ATOM 1948 N N . THR A 1 243 ? 13.183 7.392 -5.801 1.00 98.31 243 THR A N 1
ATOM 1949 C CA . THR A 1 243 ? 14.035 8.577 -5.955 1.00 98.31 243 THR A CA 1
ATOM 1950 C C . THR A 1 243 ? 13.389 9.786 -5.262 1.00 98.31 243 THR A C 1
ATOM 1952 O O . THR A 1 243 ? 12.154 9.875 -5.215 1.00 98.31 243 THR A O 1
ATOM 1955 N N . PRO A 1 244 ? 14.182 10.757 -4.774 1.00 97.75 244 PRO A N 1
ATOM 1956 C CA . PRO A 1 244 ? 13.666 11.934 -4.073 1.00 97.75 244 PRO A CA 1
ATOM 1957 C C . PRO A 1 244 ? 12.540 12.688 -4.802 1.00 97.75 244 PRO A C 1
ATOM 1959 O O . PRO A 1 244 ? 11.556 13.093 -4.182 1.00 97.75 244 PRO A O 1
ATOM 1962 N N . PHE A 1 245 ? 12.623 12.826 -6.130 1.00 97.00 245 PHE A N 1
ATOM 1963 C CA . PHE A 1 245 ? 11.609 13.520 -6.933 1.00 97.00 245 PHE A CA 1
ATOM 1964 C C . PHE A 1 245 ? 10.318 12.721 -7.127 1.00 97.00 245 PHE A C 1
ATOM 1966 O O . PHE A 1 245 ? 9.234 13.304 -7.065 1.00 97.00 245 PHE A O 1
ATOM 1973 N N . VAL A 1 246 ? 10.402 11.394 -7.271 1.00 97.88 246 VAL A N 1
ATOM 1974 C CA . VAL A 1 246 ? 9.215 10.523 -7.259 1.00 97.88 246 VAL A CA 1
ATOM 1975 C C . VAL A 1 246 ? 8.551 10.579 -5.885 1.00 97.88 246 VAL A C 1
ATOM 1977 O O . VAL A 1 246 ? 7.343 10.801 -5.792 1.00 97.88 246 VAL A O 1
ATOM 1980 N N . ARG A 1 247 ? 9.336 10.458 -4.806 1.00 97.56 247 ARG A N 1
ATOM 1981 C CA . ARG A 1 247 ? 8.833 10.566 -3.431 1.00 97.56 247 ARG A CA 1
ATOM 1982 C C . ARG A 1 247 ? 8.127 11.895 -3.188 1.00 97.56 247 ARG A C 1
ATOM 1984 O O . ARG A 1 247 ? 7.005 11.884 -2.693 1.00 97.56 247 ARG A O 1
ATOM 1991 N N . ALA A 1 248 ? 8.748 13.020 -3.543 1.00 97.44 248 ALA A N 1
ATOM 1992 C CA . ALA A 1 248 ? 8.160 14.346 -3.359 1.00 97.44 248 ALA A CA 1
ATOM 1993 C C . ALA A 1 248 ? 6.829 14.487 -4.116 1.00 97.44 248 ALA A C 1
ATOM 1995 O O . ALA A 1 248 ? 5.849 14.987 -3.565 1.00 97.44 248 ALA A O 1
ATOM 1996 N N . SER A 1 249 ? 6.769 13.985 -5.352 1.00 97.06 249 SER A N 1
ATOM 1997 C CA . SER A 1 249 ? 5.556 13.990 -6.175 1.00 97.06 249 SER A CA 1
ATOM 1998 C C . SER A 1 249 ? 4.420 13.183 -5.531 1.00 97.06 249 SER A C 1
ATOM 2000 O O . SER A 1 249 ? 3.300 13.680 -5.370 1.00 97.06 249 SER A O 1
ATOM 2002 N N . VAL A 1 250 ? 4.729 11.967 -5.067 1.00 96.25 250 VAL A N 1
ATOM 2003 C CA . VAL A 1 250 ? 3.791 11.097 -4.343 1.00 96.25 250 VAL A CA 1
ATOM 2004 C C . VAL A 1 250 ? 3.323 11.746 -3.040 1.00 96.25 250 VAL A C 1
ATOM 2006 O O . VAL A 1 250 ? 2.116 11.808 -2.804 1.00 96.25 250 VAL A O 1
ATOM 2009 N N . PHE A 1 251 ? 4.244 12.260 -2.217 1.00 95.62 251 PHE A N 1
ATOM 2010 C CA . PHE A 1 251 ? 3.950 12.840 -0.901 1.00 95.62 251 PHE A CA 1
ATOM 2011 C C . PHE A 1 251 ? 3.034 14.058 -1.039 1.00 95.62 251 PHE A C 1
ATOM 2013 O O . PHE A 1 251 ? 1.986 14.103 -0.401 1.00 95.62 251 PHE A O 1
ATOM 2020 N N . LYS A 1 252 ? 3.318 14.970 -1.978 1.00 95.88 252 LYS A N 1
ATOM 2021 C CA . LYS A 1 252 ? 2.431 16.105 -2.286 1.00 95.88 252 LYS A CA 1
ATOM 2022 C C . LYS A 1 252 ? 1.031 15.659 -2.705 1.00 95.88 252 LYS A C 1
ATOM 2024 O O . LYS A 1 252 ? 0.036 16.232 -2.251 1.00 95.88 252 LYS A O 1
ATOM 2029 N N . LYS A 1 253 ? 0.931 14.620 -3.543 1.00 95.06 253 LYS A N 1
ATOM 2030 C CA . LYS A 1 253 ? -0.360 14.079 -3.993 1.00 95.06 253 LYS A CA 1
ATOM 2031 C C . LYS A 1 253 ? -1.163 13.490 -2.827 1.00 95.06 253 LYS A C 1
ATOM 2033 O O . LYS A 1 253 ? -2.346 13.808 -2.682 1.00 95.06 253 LYS A O 1
ATOM 2038 N N . ILE A 1 254 ? -0.547 12.682 -1.963 1.00 91.06 254 ILE A N 1
ATOM 2039 C CA . ILE A 1 254 ? -1.249 12.083 -0.820 1.00 91.06 254 ILE A CA 1
ATOM 2040 C C . ILE A 1 254 ? -1.568 13.096 0.285 1.00 91.06 254 ILE A C 1
ATOM 2042 O O . ILE A 1 254 ? -2.661 13.036 0.852 1.00 91.06 254 ILE A O 1
ATOM 2046 N N . SER A 1 255 ? -0.693 14.074 0.532 1.00 92.00 255 SER A N 1
ATOM 2047 C CA . SER A 1 255 ? -0.943 15.213 1.425 1.00 92.00 255 SER A CA 1
ATOM 2048 C C . SER A 1 255 ? -2.185 15.980 1.002 1.00 92.00 255 SER A C 1
ATOM 2050 O O . SER A 1 255 ? -3.067 16.243 1.824 1.00 92.00 255 SER A O 1
ATOM 2052 N N . ALA A 1 256 ? -2.309 16.274 -0.297 1.00 92.00 256 ALA A N 1
ATOM 2053 C CA . ALA A 1 256 ? -3.494 16.916 -0.850 1.00 92.00 256 ALA A CA 1
ATOM 2054 C C . ALA A 1 256 ? -4.752 16.069 -0.614 1.00 92.00 256 ALA A C 1
ATOM 2056 O O . ALA A 1 256 ? -5.758 16.580 -0.116 1.00 92.00 256 ALA A O 1
ATOM 2057 N N . LEU A 1 257 ? -4.680 14.763 -0.897 1.00 87.88 257 LEU A N 1
ATOM 2058 C CA . LEU A 1 257 ? -5.803 13.842 -0.732 1.00 87.88 257 LEU A CA 1
ATOM 2059 C C . LEU A 1 257 ? -6.263 13.721 0.725 1.00 87.88 257 LEU A C 1
ATOM 2061 O O . LEU A 1 257 ? -7.470 13.718 0.965 1.00 87.88 257 LEU A O 1
ATOM 2065 N N . LEU A 1 258 ? -5.330 13.640 1.679 1.00 84.19 258 LEU A N 1
ATOM 2066 C CA . LEU A 1 258 ? -5.613 13.483 3.111 1.00 84.19 258 LEU A CA 1
ATOM 2067 C C . LEU A 1 258 ? -5.847 14.804 3.846 1.00 84.19 258 LEU A C 1
ATOM 2069 O O . LEU A 1 258 ? -6.384 14.805 4.956 1.00 84.19 258 LEU A O 1
ATOM 2073 N N . SER A 1 259 ? -5.494 15.930 3.221 1.00 85.75 259 SER A N 1
ATOM 2074 C CA . SER A 1 259 ? -5.396 17.233 3.883 1.00 85.75 259 SER A CA 1
ATOM 2075 C C . SER A 1 259 ? -4.485 17.191 5.118 1.00 85.75 259 SER A C 1
ATOM 2077 O O . SER A 1 259 ? -4.839 17.770 6.153 1.00 85.75 259 SER A O 1
ATOM 2079 N N . LEU A 1 260 ? -3.355 16.488 4.991 1.00 84.81 260 LEU A N 1
ATOM 2080 C CA . LEU A 1 260 ? -2.295 16.367 5.993 1.00 84.81 260 LEU A CA 1
ATOM 2081 C C . LEU A 1 260 ? -1.006 17.033 5.496 1.00 84.81 260 LEU A C 1
ATOM 2083 O O . LEU A 1 260 ? -0.797 17.093 4.280 1.00 84.81 260 LEU A O 1
ATOM 2087 N N . PRO A 1 261 ? -0.141 17.498 6.408 1.00 89.56 261 PRO A N 1
ATOM 2088 C CA . PRO A 1 261 ? 1.215 17.913 6.067 1.00 89.56 261 PRO A CA 1
ATOM 2089 C C . PRO A 1 261 ? 2.039 16.786 5.414 1.00 89.56 261 PRO A C 1
ATOM 2091 O O . PRO A 1 261 ? 1.725 15.606 5.565 1.00 89.56 261 PRO A O 1
ATOM 2094 N N . GLU A 1 262 ? 3.075 17.139 4.650 1.00 90.19 262 GLU A N 1
ATOM 2095 C CA . GLU A 1 262 ? 3.963 16.170 3.973 1.00 90.19 262 GLU A CA 1
ATOM 2096 C C . GLU A 1 262 ? 4.862 15.425 4.977 1.00 90.19 262 GLU A C 1
ATOM 2098 O O . GLU A 1 262 ? 5.201 14.259 4.780 1.00 90.19 262 GLU A O 1
ATOM 2103 N N . GLU A 1 263 ? 5.214 16.076 6.082 1.00 89.69 263 GLU A N 1
ATOM 2104 C CA . GLU A 1 263 ? 6.046 15.525 7.150 1.00 89.69 263 GLU A CA 1
ATOM 2105 C C . GLU A 1 263 ? 5.397 14.334 7.873 1.00 89.69 263 GLU A C 1
ATOM 2107 O O . GLU A 1 263 ? 6.101 13.417 8.294 1.00 89.69 263 GLU A O 1
ATOM 2112 N N . ASP A 1 264 ? 4.063 14.280 7.934 1.00 86.12 264 ASP A N 1
ATOM 2113 C CA . ASP A 1 264 ? 3.336 13.183 8.581 1.00 86.12 264 ASP A CA 1
ATOM 2114 C C . ASP A 1 264 ? 3.568 11.833 7.878 1.00 86.12 264 ASP A C 1
ATOM 2116 O O . ASP A 1 264 ? 3.392 10.780 8.486 1.00 86.12 264 ASP A O 1
ATOM 2120 N N . PHE A 1 265 ? 3.986 11.818 6.608 1.00 86.25 265 PHE A N 1
ATOM 2121 C CA . PHE A 1 265 ? 4.207 10.566 5.875 1.00 86.25 265 PHE A CA 1
ATOM 2122 C C . PHE A 1 265 ? 5.460 9.812 6.316 1.00 86.25 265 PHE A C 1
ATOM 2124 O O . PHE A 1 265 ? 5.478 8.582 6.248 1.00 86.25 265 PHE A O 1
ATOM 2131 N N . PHE A 1 266 ? 6.457 10.516 6.854 1.00 90.81 266 PHE A N 1
ATOM 2132 C CA . PHE A 1 266 ? 7.641 9.901 7.467 1.00 90.81 266 PHE A CA 1
ATOM 2133 C C . PHE A 1 266 ? 7.309 9.168 8.775 1.00 90.81 266 PHE A C 1
ATOM 2135 O O . PHE A 1 266 ? 8.096 8.364 9.270 1.00 90.81 266 PHE A O 1
ATOM 2142 N N . GLU A 1 267 ? 6.124 9.417 9.331 1.00 88.00 267 GLU A N 1
ATOM 2143 C CA . GLU A 1 267 ? 5.623 8.724 10.515 1.00 88.00 267 GLU A CA 1
ATOM 2144 C C . GLU A 1 267 ? 4.900 7.415 10.169 1.00 88.00 267 GLU A C 1
ATOM 2146 O O . GLU A 1 267 ? 4.757 6.542 11.023 1.00 88.00 267 GLU A O 1
ATOM 2151 N N . PHE A 1 268 ? 4.449 7.258 8.920 1.00 90.25 268 PHE A N 1
ATOM 2152 C CA . PHE A 1 268 ? 3.762 6.052 8.450 1.00 90.25 268 PHE A CA 1
ATOM 2153 C C . PHE A 1 268 ? 4.694 5.075 7.722 1.00 90.25 268 PHE A C 1
ATOM 2155 O O . PHE A 1 268 ? 4.426 3.873 7.713 1.00 90.25 268 PHE A O 1
ATOM 2162 N N . PHE A 1 269 ? 5.785 5.573 7.136 1.00 94.69 269 PHE A N 1
ATOM 2163 C CA . PHE A 1 269 ? 6.739 4.790 6.351 1.00 94.69 269 PHE A CA 1
ATOM 2164 C C . PHE A 1 269 ? 8.176 5.029 6.807 1.00 94.69 269 PHE A C 1
ATOM 2166 O O . PHE A 1 269 ? 8.529 6.129 7.225 1.00 94.69 269 PHE A O 1
ATOM 2173 N N . ASP A 1 270 ? 9.013 4.003 6.677 1.00 96.88 270 ASP A N 1
ATOM 2174 C CA . ASP A 1 270 ? 10.461 4.125 6.844 1.00 96.88 270 ASP A CA 1
ATOM 2175 C C . ASP A 1 270 ? 11.062 4.501 5.485 1.00 96.88 270 ASP A C 1
ATOM 2177 O O . ASP A 1 270 ? 11.158 3.670 4.586 1.00 96.88 270 ASP A O 1
ATOM 2181 N N . VAL A 1 271 ? 11.332 5.786 5.272 1.00 97.44 271 VAL A N 1
ATOM 2182 C CA . VAL A 1 271 ? 11.655 6.330 3.948 1.00 97.44 271 VAL A CA 1
ATOM 2183 C C . VAL A 1 271 ? 13.143 6.183 3.632 1.00 97.44 271 VAL A C 1
ATOM 2185 O O . VAL A 1 271 ? 13.989 6.718 4.344 1.00 97.44 271 VAL A O 1
ATOM 2188 N N . HIS A 1 272 ? 13.443 5.554 2.495 1.00 97.88 272 HIS A N 1
ATOM 2189 C CA . HIS A 1 272 ? 14.789 5.348 1.962 1.00 97.88 272 HIS A CA 1
ATOM 2190 C C . HIS A 1 272 ? 14.879 5.909 0.541 1.00 97.88 272 HIS A C 1
ATOM 2192 O O . HIS A 1 272 ? 14.309 5.355 -0.402 1.00 97.88 272 HIS A O 1
ATOM 2198 N N . ASP A 1 273 ? 15.596 7.019 0.378 1.00 97.94 273 ASP A N 1
ATOM 2199 C CA . ASP A 1 273 ? 15.809 7.613 -0.941 1.00 97.94 273 ASP A CA 1
ATOM 2200 C C . ASP A 1 273 ? 16.801 6.787 -1.770 1.00 97.94 273 ASP A C 1
ATOM 2202 O O . ASP A 1 273 ? 17.863 6.392 -1.290 1.00 97.94 273 ASP A O 1
ATOM 2206 N N . LEU A 1 274 ? 16.452 6.552 -3.035 1.00 98.38 274 LEU A N 1
ATOM 2207 C CA . LEU A 1 274 ? 17.303 5.890 -4.018 1.00 98.38 274 LEU A CA 1
ATOM 2208 C C . LEU A 1 274 ? 18.035 6.920 -4.882 1.00 98.38 274 LEU A C 1
ATOM 2210 O O . LEU A 1 274 ? 17.434 7.882 -5.368 1.00 98.38 274 LEU A O 1
ATOM 2214 N N . GLU A 1 275 ? 19.312 6.673 -5.154 1.00 97.75 275 GLU A N 1
ATOM 2215 C CA . GLU A 1 275 ? 20.101 7.465 -6.094 1.00 97.75 275 GLU A CA 1
ATOM 2216 C C . GLU A 1 275 ? 19.782 7.058 -7.544 1.00 97.75 275 GLU A C 1
ATOM 2218 O O . GLU A 1 275 ? 19.882 5.883 -7.919 1.00 97.75 275 GLU A O 1
ATOM 2223 N N . GLU A 1 276 ? 19.367 8.032 -8.361 1.00 96.50 276 GLU A N 1
ATOM 2224 C CA . GLU A 1 276 ? 19.053 7.840 -9.783 1.00 96.50 276 GLU A CA 1
ATOM 2225 C C . GLU A 1 276 ? 20.304 7.449 -10.573 1.00 96.50 276 GLU A C 1
ATOM 2227 O O . GLU A 1 276 ? 21.407 7.927 -10.323 1.00 96.50 276 GLU A O 1
ATOM 2232 N N . GLY A 1 277 ? 20.159 6.507 -11.507 1.00 95.69 277 GLY A N 1
ATOM 2233 C CA . GLY A 1 277 ? 21.259 6.100 -12.375 1.00 95.69 277 GLY A CA 1
ATOM 2234 C C . GLY A 1 277 ? 22.348 5.265 -11.687 1.00 95.69 277 GLY A C 1
ATOM 2235 O O . GLY A 1 277 ? 23.278 4.822 -12.373 1.00 95.69 277 GLY A O 1
ATOM 2236 N N . MET A 1 278 ? 22.210 4.956 -10.391 1.00 97.69 278 MET A N 1
ATOM 2237 C CA . MET A 1 278 ? 23.144 4.147 -9.598 1.00 97.69 278 MET A CA 1
ATOM 2238 C C . MET A 1 278 ? 22.494 2.878 -9.032 1.00 97.69 278 MET A C 1
ATOM 2240 O O . MET A 1 278 ? 21.278 2.782 -8.911 1.00 97.69 278 MET A O 1
ATOM 2244 N N . TRP A 1 279 ? 23.314 1.861 -8.745 1.00 98.44 279 TRP A N 1
ATOM 2245 C CA . TRP A 1 279 ? 22.860 0.658 -8.042 1.00 98.44 279 TRP A CA 1
ATOM 2246 C C . TRP A 1 279 ? 22.859 0.938 -6.538 1.00 98.44 279 TRP A C 1
ATOM 2248 O O . TRP A 1 279 ? 23.905 1.240 -5.971 1.00 98.44 279 TRP A O 1
ATOM 2258 N N . ASN A 1 280 ? 21.686 0.841 -5.924 1.00 98.69 280 ASN A N 1
ATOM 2259 C CA . ASN A 1 280 ? 21.443 1.024 -4.499 1.00 98.69 280 ASN A CA 1
ATOM 2260 C C . ASN A 1 280 ? 21.317 -0.366 -3.866 1.00 98.69 280 ASN A C 1
ATOM 2262 O O . ASN A 1 280 ? 20.467 -1.141 -4.302 1.00 98.69 280 ASN A O 1
ATOM 2266 N N . ASP A 1 281 ? 22.157 -0.693 -2.886 1.00 98.12 281 ASP A N 1
ATOM 2267 C CA . ASP A 1 281 ? 22.154 -2.002 -2.221 1.00 98.12 281 ASP A CA 1
ATOM 2268 C C . ASP A 1 281 ? 21.167 -2.025 -1.046 1.00 98.12 281 ASP A C 1
ATOM 2270 O O . ASP A 1 281 ? 21.242 -1.193 -0.141 1.00 98.12 281 ASP A O 1
ATOM 2274 N N . ILE A 1 282 ? 20.243 -2.984 -1.069 1.00 97.31 282 ILE A N 1
ATOM 2275 C CA . ILE A 1 282 ? 19.210 -3.196 -0.056 1.00 97.31 282 ILE A CA 1
ATOM 2276 C C . ILE A 1 282 ? 19.362 -4.626 0.451 1.00 97.31 282 ILE A C 1
ATOM 2278 O O . ILE A 1 282 ? 18.739 -5.561 -0.057 1.00 97.31 282 ILE A O 1
ATOM 2282 N N . ASP A 1 283 ? 20.236 -4.797 1.441 1.00 94.81 283 ASP A N 1
ATOM 2283 C CA . ASP A 1 283 ? 20.548 -6.090 2.061 1.00 94.81 283 ASP A CA 1
ATOM 2284 C C . ASP A 1 283 ? 20.916 -7.190 1.029 1.00 94.81 283 ASP A C 1
ATOM 2286 O O . ASP A 1 283 ? 20.546 -8.359 1.167 1.00 94.81 283 ASP A O 1
ATOM 2290 N N . GLY A 1 284 ? 21.637 -6.828 -0.038 1.00 96.00 284 GLY A N 1
ATOM 2291 C CA . GLY A 1 284 ? 22.069 -7.720 -1.118 1.00 96.00 284 GLY A CA 1
ATOM 2292 C C . GLY A 1 284 ? 21.149 -7.762 -2.347 1.00 96.00 284 GLY A C 1
ATOM 2293 O O . GLY A 1 284 ? 21.516 -8.385 -3.352 1.00 96.00 284 GLY A O 1
ATOM 2294 N N . LEU A 1 285 ? 19.972 -7.128 -2.295 1.00 98.38 285 LEU A N 1
ATOM 2295 C CA . LEU A 1 285 ? 19.167 -6.824 -3.480 1.00 98.38 285 LEU A CA 1
ATOM 2296 C C . LEU A 1 285 ? 19.552 -5.433 -3.984 1.00 98.38 285 LEU A C 1
ATOM 2298 O O . LEU A 1 285 ? 19.237 -4.430 -3.352 1.00 98.38 285 LEU A O 1
ATOM 2302 N N . GLU A 1 286 ? 20.196 -5.358 -5.143 1.00 98.69 286 GLU A N 1
ATOM 2303 C CA . GLU A 1 286 ? 20.545 -4.073 -5.740 1.00 98.69 286 GLU A CA 1
ATOM 2304 C C . GLU A 1 286 ? 19.405 -3.569 -6.634 1.00 98.69 286 GLU A C 1
ATOM 2306 O O . GLU A 1 286 ? 18.907 -4.312 -7.485 1.00 98.69 286 GLU A O 1
ATOM 2311 N N . VAL A 1 287 ? 19.036 -2.293 -6.504 1.00 98.81 287 VAL A N 1
ATOM 2312 C CA . VAL A 1 287 ? 18.056 -1.612 -7.365 1.00 98.81 287 VAL A CA 1
ATOM 2313 C C . VAL A 1 287 ? 18.667 -0.388 -8.043 1.00 98.81 287 VAL A C 1
ATOM 2315 O O . VAL A 1 287 ? 19.383 0.401 -7.431 1.00 98.81 287 VAL A O 1
ATOM 2318 N N . LYS A 1 288 ? 18.372 -0.209 -9.327 1.00 98.62 288 LYS A N 1
ATOM 2319 C CA . LYS A 1 288 ? 18.787 0.936 -10.129 1.00 98.62 288 LYS A CA 1
ATOM 2320 C C . LYS A 1 288 ? 17.570 1.642 -10.714 1.00 98.62 288 LYS A C 1
ATOM 2322 O O . LYS A 1 288 ? 17.031 1.156 -11.717 1.00 98.62 288 LYS A O 1
ATOM 2327 N N . PRO A 1 289 ? 17.142 2.771 -10.124 1.00 98.31 289 PRO A N 1
ATOM 2328 C CA . PRO A 1 289 ? 16.143 3.624 -10.738 1.00 98.31 289 PRO A CA 1
ATOM 2329 C C . PRO A 1 289 ? 16.737 4.384 -11.923 1.00 98.31 289 PRO A C 1
ATOM 2331 O O . PRO A 1 289 ? 17.887 4.825 -11.884 1.00 98.31 289 PRO A O 1
ATOM 2334 N N . ARG A 1 290 ? 15.951 4.534 -12.988 1.00 96.94 290 ARG A N 1
ATOM 2335 C CA . ARG A 1 290 ? 16.290 5.371 -14.147 1.00 96.94 290 ARG A CA 1
ATOM 2336 C C . ARG A 1 290 ? 15.117 6.248 -14.521 1.00 96.94 290 ARG A C 1
ATOM 2338 O O . ARG A 1 290 ? 14.004 5.733 -14.640 1.00 96.94 290 ARG A O 1
ATOM 2345 N N . LEU A 1 291 ? 15.372 7.532 -14.751 1.00 95.06 291 LEU A N 1
ATOM 2346 C CA . LEU A 1 291 ? 14.358 8.475 -15.213 1.00 95.06 291 LEU A CA 1
ATOM 2347 C C . LEU A 1 291 ? 13.631 7.939 -16.459 1.00 95.06 291 LEU A C 1
ATOM 2349 O O . LEU A 1 291 ? 14.257 7.582 -17.458 1.00 95.06 291 LEU A O 1
ATOM 2353 N N . SER A 1 292 ? 12.300 7.932 -16.400 1.00 94.19 292 SER A N 1
ATOM 2354 C CA . SER A 1 292 ? 11.421 7.653 -17.536 1.00 94.19 292 SER A CA 1
ATOM 2355 C C . SER A 1 292 ? 10.619 8.913 -17.863 1.00 94.19 292 SER A C 1
ATOM 2357 O O . SER A 1 292 ? 9.961 9.446 -16.968 1.00 94.19 292 SER A O 1
ATOM 2359 N N . PRO A 1 293 ? 10.654 9.435 -19.101 1.00 92.56 293 PRO A N 1
ATOM 2360 C CA . PRO A 1 293 ? 9.837 10.579 -19.480 1.00 92.56 293 PRO A CA 1
ATOM 2361 C C . PRO A 1 293 ? 8.344 10.251 -19.419 1.00 92.56 293 PRO A C 1
ATOM 2363 O O . PRO A 1 293 ? 7.858 9.438 -20.198 1.00 92.56 293 PRO A O 1
ATOM 2366 N N . HIS A 1 294 ? 7.627 10.949 -18.540 1.00 93.06 294 HIS A N 1
ATOM 2367 C CA . HIS A 1 294 ? 6.182 10.825 -18.331 1.00 93.06 294 HIS A CA 1
ATOM 2368 C C . HIS A 1 294 ? 5.609 12.172 -17.826 1.00 93.06 294 HIS A C 1
ATOM 2370 O O . HIS A 1 294 ? 6.399 13.027 -17.406 1.00 93.06 294 HIS A O 1
ATOM 2376 N N . PRO A 1 295 ? 4.281 12.433 -17.852 1.00 91.12 295 PRO A N 1
ATOM 2377 C CA . PRO A 1 295 ? 3.701 13.685 -17.345 1.00 91.12 295 PRO A CA 1
ATOM 2378 C C . PRO A 1 295 ? 3.974 13.973 -15.860 1.00 91.12 295 PRO A C 1
ATOM 2380 O O . PRO A 1 295 ? 3.985 15.138 -15.448 1.00 91.12 295 PRO A O 1
ATOM 2383 N N . VAL A 1 296 ? 4.221 12.924 -15.076 1.00 94.94 296 VAL A N 1
ATOM 2384 C CA . VAL A 1 296 ? 4.610 12.987 -13.664 1.00 94.94 296 VAL A CA 1
ATOM 2385 C C . VAL A 1 296 ? 6.002 12.391 -13.462 1.00 94.94 296 VAL A C 1
ATOM 2387 O O . VAL A 1 296 ? 6.502 11.638 -14.296 1.00 94.94 296 VAL A O 1
ATOM 2390 N N . GLU A 1 297 ? 6.639 12.724 -12.344 1.00 96.50 297 GLU A N 1
ATOM 2391 C CA . GLU A 1 297 ? 7.933 12.172 -11.938 1.00 96.50 297 GLU A CA 1
ATOM 2392 C C . GLU A 1 297 ? 7.899 10.642 -11.947 1.00 96.50 297 GLU A C 1
ATOM 2394 O O . GLU A 1 297 ? 7.171 10.042 -11.158 1.00 96.50 297 GLU A O 1
ATOM 2399 N N . THR A 1 298 ? 8.680 10.028 -12.842 1.00 96.75 298 THR A N 1
ATOM 2400 C CA . THR A 1 298 ? 8.618 8.585 -13.100 1.00 96.75 298 THR A CA 1
ATOM 2401 C C . THR A 1 298 ? 10.006 7.983 -13.229 1.00 96.75 298 THR A C 1
ATOM 2403 O O . THR A 1 298 ? 10.886 8.530 -13.901 1.00 96.75 298 THR A O 1
ATOM 2406 N N . THR A 1 299 ? 10.197 6.824 -12.602 1.00 97.69 299 THR A N 1
ATOM 2407 C CA . THR A 1 299 ? 11.401 6.009 -12.770 1.00 97.69 299 THR A CA 1
ATOM 2408 C C . THR A 1 299 ? 11.055 4.573 -13.129 1.00 97.69 299 THR A C 1
ATOM 2410 O O . THR A 1 299 ? 10.152 3.969 -12.556 1.00 97.69 299 THR A O 1
ATOM 2413 N N . THR A 1 300 ? 11.809 4.012 -14.071 1.00 98.12 300 THR A N 1
ATOM 2414 C CA . THR A 1 300 ? 11.869 2.558 -14.255 1.00 98.12 300 THR A CA 1
ATOM 2415 C C . THR A 1 300 ? 12.832 1.961 -13.242 1.00 98.12 300 THR A C 1
ATOM 2417 O O . THR A 1 300 ? 13.777 2.629 -12.818 1.00 98.12 300 THR A O 1
ATOM 2420 N N . LEU A 1 301 ? 12.622 0.700 -12.867 1.00 98.75 301 LEU A N 1
ATOM 2421 C CA . LEU A 1 301 ? 13.420 0.037 -11.838 1.00 98.75 301 LEU A CA 1
ATOM 2422 C C . LEU A 1 301 ? 14.065 -1.226 -12.398 1.00 98.75 301 LEU A C 1
ATOM 2424 O O . LEU A 1 301 ? 13.383 -2.118 -12.900 1.00 98.75 301 LEU A O 1
ATOM 2428 N N . SER A 1 302 ? 15.389 -1.313 -12.302 1.00 98.69 302 SER A N 1
ATOM 2429 C CA . SER A 1 302 ? 16.134 -2.544 -12.577 1.00 98.69 302 SER A CA 1
ATOM 2430 C C . SER A 1 302 ? 16.649 -3.133 -11.274 1.00 98.69 302 SER A C 1
ATOM 2432 O O . SER A 1 302 ? 17.221 -2.414 -10.469 1.00 98.69 302 SER A O 1
ATOM 2434 N N . PHE A 1 303 ? 16.487 -4.431 -11.080 1.00 98.88 303 PHE A N 1
ATOM 2435 C CA . PHE A 1 303 ? 16.901 -5.166 -9.895 1.00 98.88 303 PHE A CA 1
ATOM 2436 C C . PHE A 1 303 ? 17.946 -6.201 -10.272 1.00 98.88 303 PHE A C 1
ATOM 2438 O O . PHE A 1 303 ? 17.858 -6.810 -11.345 1.00 98.88 303 PHE A O 1
ATOM 2445 N N . ARG A 1 304 ? 18.909 -6.445 -9.385 1.00 98.62 304 ARG A N 1
ATOM 2446 C CA . ARG A 1 304 ? 19.840 -7.557 -9.543 1.00 98.62 304 ARG A CA 1
ATOM 2447 C C . ARG A 1 304 ? 20.342 -8.100 -8.215 1.00 98.62 304 ARG A C 1
ATOM 2449 O O . ARG A 1 304 ? 20.323 -7.427 -7.194 1.00 98.62 304 ARG A O 1
ATOM 2456 N N . THR A 1 305 ? 20.845 -9.322 -8.267 1.00 98.44 305 THR A N 1
ATOM 2457 C CA . THR A 1 305 ? 21.622 -9.922 -7.181 1.00 98.44 305 THR A CA 1
ATOM 2458 C C . THR A 1 305 ? 22.673 -10.858 -7.771 1.00 98.44 305 THR A C 1
ATOM 2460 O O . THR A 1 305 ? 22.472 -11.430 -8.852 1.00 98.44 305 THR A O 1
ATOM 2463 N N . PHE A 1 306 ? 23.816 -10.989 -7.101 1.00 96.94 306 PHE A N 1
ATOM 2464 C CA . PHE A 1 306 ? 24.906 -11.850 -7.546 1.00 96.94 306 PHE A CA 1
ATOM 2465 C C . PHE A 1 306 ? 24.752 -13.262 -6.974 1.00 96.94 306 PHE A C 1
ATOM 2467 O O . PHE A 1 306 ? 24.742 -13.458 -5.762 1.00 96.94 306 PHE A O 1
ATOM 2474 N N . TRP A 1 307 ? 24.680 -14.267 -7.848 1.00 95.31 307 TRP A N 1
ATOM 2475 C CA . TRP A 1 307 ? 24.556 -15.667 -7.449 1.00 95.31 307 TRP A CA 1
ATOM 2476 C C . TRP A 1 307 ? 25.230 -16.601 -8.453 1.00 95.31 307 TRP A C 1
ATOM 2478 O O . TRP A 1 307 ? 25.124 -16.424 -9.667 1.00 95.31 307 TRP A O 1
ATOM 2488 N N . GLY A 1 308 ? 25.938 -17.621 -7.960 1.00 91.75 308 GLY A N 1
ATOM 2489 C CA . GLY A 1 308 ? 26.550 -18.645 -8.817 1.00 91.75 308 GLY A CA 1
ATOM 2490 C C . GLY A 1 308 ? 27.527 -18.099 -9.870 1.00 91.75 308 GLY A C 1
ATOM 2491 O O . GLY A 1 308 ? 27.648 -18.680 -10.944 1.00 91.75 308 GLY A O 1
ATOM 2492 N N . GLY A 1 309 ? 28.197 -16.974 -9.592 1.00 95.88 309 GLY A N 1
ATOM 2493 C CA . GLY A 1 309 ? 29.186 -16.370 -10.492 1.00 95.88 309 GLY A CA 1
ATOM 2494 C C . GLY A 1 309 ? 28.631 -15.385 -11.530 1.00 95.88 309 GLY A C 1
ATOM 2495 O O . GLY A 1 309 ? 29.402 -14.909 -12.362 1.00 95.88 309 GLY A O 1
ATOM 2496 N N . ARG A 1 310 ? 27.331 -15.058 -11.504 1.00 96.81 310 ARG A N 1
ATOM 2497 C CA . ARG A 1 310 ? 26.715 -14.055 -12.391 1.00 96.81 310 ARG A CA 1
ATOM 2498 C C . ARG A 1 310 ? 25.660 -13.220 -11.667 1.00 96.81 310 ARG A C 1
ATOM 2500 O O . ARG A 1 310 ? 25.199 -13.597 -10.595 1.00 96.81 310 ARG A O 1
ATOM 2507 N N . HIS A 1 311 ? 25.236 -12.121 -12.284 1.00 98.25 311 HIS A N 1
ATOM 2508 C CA . HIS A 1 311 ? 24.040 -11.404 -11.843 1.00 98.25 311 HIS A CA 1
ATOM 2509 C C . HIS A 1 311 ? 22.785 -12.033 -12.454 1.00 98.25 311 HIS A C 1
ATOM 2511 O O . HIS A 1 311 ? 22.780 -12.392 -13.634 1.00 98.25 311 HIS A O 1
ATOM 2517 N N . TYR A 1 312 ? 21.744 -12.144 -11.634 1.00 98.69 312 TYR A N 1
ATOM 2518 C CA . TYR A 1 312 ? 20.371 -12.387 -12.066 1.00 98.69 312 TYR A CA 1
ATOM 2519 C C . TYR A 1 312 ? 19.636 -11.055 -12.044 1.00 98.69 312 TYR A C 1
ATOM 2521 O O . TYR A 1 312 ? 19.797 -10.303 -11.084 1.00 98.69 312 TYR A O 1
ATOM 2529 N N . THR A 1 313 ? 18.875 -10.751 -13.091 1.00 98.81 313 THR A N 1
ATOM 2530 C CA . THR A 1 313 ? 18.381 -9.395 -13.359 1.00 98.81 313 THR A CA 1
ATOM 2531 C C . THR A 1 313 ? 16.889 -9.359 -13.681 1.00 98.81 313 THR A C 1
ATOM 2533 O O . THR A 1 313 ? 16.375 -10.190 -14.429 1.00 98.81 313 THR A O 1
ATOM 2536 N N . TYR A 1 314 ? 16.196 -8.359 -13.139 1.00 98.81 314 TYR A N 1
ATOM 2537 C CA . TYR A 1 314 ? 14.794 -8.074 -13.427 1.00 98.81 314 TYR A CA 1
ATOM 2538 C C . TYR A 1 314 ? 14.611 -6.590 -13.756 1.00 98.81 314 TYR A C 1
ATOM 2540 O O . TYR A 1 314 ? 15.019 -5.748 -12.968 1.00 98.81 314 TYR A O 1
ATOM 2548 N N . ALA A 1 315 ? 13.982 -6.253 -14.881 1.00 98.69 315 ALA A N 1
ATOM 2549 C CA . ALA A 1 315 ? 13.618 -4.875 -15.215 1.00 98.69 315 ALA A CA 1
ATOM 2550 C C . ALA A 1 315 ? 12.096 -4.683 -15.197 1.00 98.69 315 ALA A C 1
ATOM 2552 O O . ALA A 1 315 ? 11.360 -5.384 -15.895 1.00 98.69 315 ALA A O 1
ATOM 2553 N N . HIS A 1 316 ? 11.642 -3.703 -14.419 1.00 98.56 316 HIS A N 1
ATOM 2554 C CA . HIS A 1 316 ? 10.261 -3.248 -14.330 1.00 98.56 316 HIS A CA 1
ATOM 2555 C C . HIS A 1 316 ? 10.131 -1.889 -15.033 1.00 98.56 316 HIS A C 1
ATOM 2557 O O . HIS A 1 316 ? 10.486 -0.845 -14.478 1.00 98.56 316 HIS A O 1
ATOM 2563 N N . LEU A 1 317 ? 9.659 -1.914 -16.280 1.00 97.31 317 LEU A N 1
ATOM 2564 C CA . LEU A 1 317 ? 9.528 -0.746 -17.149 1.00 97.31 317 LEU A CA 1
ATOM 2565 C C . LEU A 1 317 ? 8.055 -0.320 -17.228 1.00 97.31 317 LEU A C 1
ATOM 2567 O O . LEU A 1 317 ? 7.382 -0.583 -18.226 1.00 97.31 317 LEU A O 1
ATOM 2571 N N . THR A 1 318 ? 7.546 0.274 -16.148 1.00 90.75 318 THR A N 1
ATOM 2572 C CA . THR A 1 318 ? 6.187 0.836 -16.117 1.00 90.75 318 THR A CA 1
ATOM 2573 C C . THR A 1 318 ? 6.171 2.260 -16.643 1.00 90.75 318 THR A C 1
ATOM 2575 O O . THR A 1 318 ? 7.166 2.970 -16.481 1.00 90.75 318 THR A O 1
ATOM 2578 N N . ASP A 1 319 ? 5.056 2.661 -17.256 1.00 91.50 319 ASP A N 1
ATOM 2579 C CA . ASP A 1 319 ? 4.831 4.022 -17.750 1.00 91.50 319 ASP A CA 1
ATOM 2580 C C . ASP A 1 319 ? 6.018 4.566 -18.559 1.00 91.50 319 ASP A C 1
ATOM 2582 O O . ASP A 1 319 ? 6.491 5.694 -18.395 1.00 91.50 319 ASP A O 1
ATOM 2586 N N . ILE A 1 320 ? 6.555 3.706 -19.430 1.00 94.69 320 ILE A N 1
ATOM 2587 C CA . ILE A 1 320 ? 7.548 4.112 -20.421 1.00 94.69 320 ILE A CA 1
ATOM 2588 C C . ILE A 1 320 ? 6.834 4.705 -21.623 1.00 94.69 320 ILE A C 1
ATOM 2590 O O . ILE A 1 320 ? 5.762 4.256 -22.005 1.00 94.69 320 ILE A O 1
ATOM 2594 N N . ILE A 1 321 ? 7.463 5.666 -22.284 1.00 92.19 321 ILE A N 1
ATOM 2595 C CA . ILE A 1 321 ? 6.945 6.230 -23.527 1.00 92.19 321 ILE A CA 1
ATOM 2596 C C . ILE A 1 321 ? 7.585 5.545 -24.739 1.00 92.19 321 ILE A C 1
ATOM 2598 O O . ILE A 1 321 ? 8.771 5.212 -24.729 1.00 92.19 321 ILE A O 1
ATOM 2602 N N . GLY A 1 322 ? 6.811 5.367 -25.814 1.00 91.94 322 GLY A N 1
ATOM 2603 C CA . GLY A 1 322 ? 7.306 4.727 -27.034 1.00 91.94 322 GLY A CA 1
ATOM 2604 C C . GLY A 1 322 ? 8.567 5.387 -27.618 1.00 91.94 322 GLY A C 1
ATOM 2605 O O . GLY A 1 322 ? 8.654 6.617 -27.732 1.00 91.94 322 GLY A O 1
ATOM 2606 N N . CYS A 1 323 ? 9.528 4.568 -28.053 1.00 90.50 323 CYS A N 1
ATOM 2607 C CA . CYS A 1 323 ? 10.864 5.012 -28.471 1.00 90.50 323 CYS A CA 1
ATOM 2608 C C . CYS A 1 323 ? 10.828 5.992 -29.653 1.00 90.50 323 CYS A C 1
ATOM 2610 O O . CYS A 1 323 ? 11.600 6.952 -29.701 1.00 90.50 323 CYS A O 1
ATOM 2612 N N . ASP A 1 324 ? 9.900 5.803 -30.592 1.00 86.50 324 ASP A N 1
ATOM 2613 C CA . ASP A 1 324 ? 9.707 6.724 -31.717 1.00 86.50 324 ASP A CA 1
ATOM 2614 C C . ASP A 1 324 ? 9.295 8.127 -31.263 1.00 86.50 324 ASP A C 1
ATOM 2616 O O . ASP A 1 324 ? 9.720 9.121 -31.855 1.00 86.50 324 ASP A O 1
ATOM 2620 N N . CYS A 1 325 ? 8.495 8.228 -30.197 1.00 85.44 325 CYS A N 1
ATOM 2621 C CA . CYS A 1 325 ? 8.082 9.514 -29.645 1.00 85.44 325 CYS A CA 1
ATOM 2622 C C . CYS A 1 325 ? 9.283 10.256 -29.044 1.00 85.44 325 CYS A C 1
ATOM 2624 O O . CYS A 1 325 ? 9.475 11.442 -29.321 1.00 85.44 325 CYS A O 1
ATOM 2626 N N . LEU A 1 326 ? 10.135 9.544 -28.298 1.00 85.38 326 LEU A N 1
ATOM 2627 C CA . LEU A 1 326 ? 11.375 10.091 -27.740 1.00 85.38 326 LEU A CA 1
ATOM 2628 C C . LEU A 1 326 ? 12.326 10.580 -28.835 1.00 85.38 326 LEU A C 1
ATOM 2630 O O . LEU A 1 326 ? 12.743 11.740 -28.822 1.00 85.38 326 LEU A O 1
ATOM 2634 N N . ARG A 1 327 ? 12.601 9.742 -29.840 1.00 82.50 327 ARG A N 1
ATOM 2635 C CA . ARG A 1 327 ? 13.483 10.099 -30.964 1.00 82.50 327 ARG A CA 1
ATOM 2636 C C . ARG A 1 327 ? 12.945 11.295 -31.756 1.00 82.50 327 ARG A C 1
ATOM 2638 O O . ARG A 1 327 ? 13.703 12.189 -32.136 1.00 82.50 327 ARG A O 1
ATOM 2645 N N . ALA A 1 328 ? 11.629 11.356 -31.977 1.00 79.25 328 ALA A N 1
ATOM 2646 C CA . ALA A 1 328 ? 10.994 12.468 -32.681 1.00 79.25 328 ALA A CA 1
ATOM 2647 C C . ALA A 1 328 ? 11.090 13.797 -31.909 1.00 79.25 328 ALA A C 1
ATOM 2649 O O . ALA A 1 328 ? 11.187 14.858 -32.535 1.00 79.25 328 ALA A O 1
ATOM 2650 N N . LYS A 1 329 ? 11.058 13.751 -30.569 1.00 76.94 329 LYS A N 1
ATOM 2651 C CA . LYS A 1 329 ? 11.241 14.922 -29.696 1.00 76.94 329 LYS A CA 1
ATOM 2652 C C . LYS A 1 329 ? 12.680 15.432 -29.736 1.00 76.94 329 LYS A C 1
ATOM 2654 O O . LYS A 1 329 ? 12.877 16.638 -29.868 1.00 76.94 329 LYS A O 1
ATOM 2659 N N . GLU A 1 330 ? 13.668 14.537 -29.717 1.00 71.69 330 GLU A N 1
ATOM 2660 C CA . GLU A 1 330 ? 15.087 14.909 -29.815 1.00 71.69 330 GLU A CA 1
ATOM 2661 C C . GLU A 1 330 ? 15.401 15.609 -31.144 1.00 71.69 330 GLU A C 1
ATOM 2663 O O . GLU A 1 330 ? 15.985 16.688 -31.162 1.00 71.69 330 GLU A O 1
ATOM 2668 N N . GLY A 1 331 ? 14.923 15.060 -32.268 1.00 64.69 331 GLY A N 1
ATOM 2669 C CA . GLY A 1 331 ? 15.187 15.628 -33.596 1.00 64.69 331 GLY A CA 1
ATOM 2670 C C . GLY A 1 331 ? 14.562 17.008 -33.854 1.00 64.69 331 GLY A C 1
ATOM 2671 O O . GLY A 1 331 ? 14.986 17.709 -34.773 1.00 64.69 331 GLY A O 1
ATOM 2672 N N . LYS A 1 332 ? 13.553 17.412 -33.069 1.00 63.38 332 LYS A N 1
ATOM 2673 C CA . LYS A 1 332 ? 12.838 18.695 -33.220 1.00 63.38 332 LYS A CA 1
ATOM 2674 C C . LYS A 1 332 ? 13.248 19.748 -32.193 1.00 63.38 332 LYS A C 1
ATOM 2676 O O . LYS A 1 332 ? 13.022 20.935 -32.428 1.00 63.38 332 LYS A O 1
ATOM 2681 N N . SER A 1 333 ? 13.818 19.333 -31.067 1.00 63.81 333 SER A N 1
ATOM 2682 C CA . SER A 1 333 ? 14.045 20.198 -29.917 1.00 63.81 333 SER A CA 1
ATOM 2683 C C . SER A 1 333 ? 15.520 20.567 -29.772 1.00 63.81 333 SER A C 1
ATOM 2685 O O . SER A 1 333 ? 16.380 19.702 -29.675 1.00 63.81 333 SER A O 1
ATOM 2687 N N . LYS A 1 334 ? 15.825 21.869 -29.687 1.00 62.62 334 LYS A N 1
ATOM 2688 C CA . LYS A 1 334 ? 17.159 22.362 -29.278 1.00 62.62 334 LYS A CA 1
ATOM 2689 C C . LYS A 1 334 ? 17.366 22.330 -27.758 1.00 62.62 334 LYS A C 1
ATOM 2691 O O . LYS A 1 334 ? 18.368 22.844 -27.273 1.00 62.62 334 LYS A O 1
ATOM 2696 N N . ILE A 1 335 ? 16.383 21.817 -27.022 1.00 75.19 335 ILE A N 1
ATOM 2697 C CA . ILE A 1 335 ? 16.293 21.932 -25.567 1.00 75.19 335 ILE A CA 1
ATOM 2698 C C . ILE A 1 335 ? 17.028 20.775 -24.874 1.00 75.19 335 ILE A C 1
ATOM 2700 O O . ILE A 1 335 ? 17.540 20.951 -23.774 1.00 75.19 335 ILE A O 1
ATOM 2704 N N . PHE A 1 336 ? 17.133 19.612 -25.526 1.00 80.50 336 PHE A N 1
ATOM 2705 C CA . PHE A 1 336 ? 17.811 18.445 -24.964 1.00 80.50 336 PHE A CA 1
ATOM 2706 C C . PHE A 1 336 ? 19.262 18.344 -25.462 1.00 80.50 336 PHE A C 1
ATOM 2708 O O . PHE A 1 336 ? 19.510 18.536 -26.656 1.00 80.50 336 PHE A O 1
ATOM 2715 N N . PRO A 1 337 ? 20.229 18.021 -24.582 1.00 84.00 337 PRO A N 1
ATOM 2716 C CA . PRO A 1 337 ? 21.580 17.668 -24.990 1.00 84.00 337 PRO A CA 1
ATOM 2717 C C . PRO A 1 337 ? 21.555 16.506 -25.984 1.00 84.00 337 PRO A C 1
ATOM 2719 O O . PRO A 1 337 ? 20.763 15.575 -25.839 1.00 84.00 337 PRO A O 1
ATOM 2722 N N . ALA A 1 338 ? 22.445 16.539 -26.974 1.00 83.12 338 ALA A N 1
ATOM 2723 C CA . ALA A 1 338 ? 22.517 15.488 -27.982 1.00 83.12 338 ALA A CA 1
ATOM 2724 C C . ALA A 1 338 ? 22.773 14.109 -27.343 1.00 83.12 338 ALA A C 1
ATOM 2726 O O . ALA A 1 338 ? 23.710 13.941 -26.559 1.00 83.12 338 ALA A O 1
ATOM 2727 N N . GLY A 1 339 ? 21.952 13.125 -27.704 1.00 85.38 339 GLY A N 1
ATOM 2728 C CA . GLY A 1 339 ? 22.002 11.758 -27.196 1.00 85.38 339 GLY A CA 1
ATOM 2729 C C . GLY A 1 339 ? 21.333 11.567 -25.834 1.00 85.38 339 GLY A C 1
ATOM 2730 O O . GLY A 1 339 ? 21.391 10.463 -25.298 1.00 85.38 339 GLY A O 1
ATOM 2731 N N . TYR A 1 340 ? 20.720 12.599 -25.241 1.00 87.88 340 TYR A N 1
ATOM 2732 C CA . TYR A 1 340 ? 20.067 12.479 -23.935 1.00 87.88 340 TYR A CA 1
ATOM 2733 C C . TYR A 1 340 ? 18.869 11.522 -23.984 1.00 87.88 340 TYR A C 1
ATOM 2735 O O . TYR A 1 340 ? 18.807 10.587 -23.188 1.00 87.88 340 TYR A O 1
ATOM 2743 N N . LEU A 1 341 ? 17.957 11.694 -24.949 1.00 89.00 341 LEU A N 1
ATOM 2744 C CA . LEU A 1 341 ? 16.795 10.804 -25.079 1.00 89.00 341 LEU A CA 1
ATOM 2745 C C . LEU A 1 341 ? 17.195 9.425 -25.607 1.00 89.00 341 LEU A C 1
ATOM 2747 O O . LEU A 1 341 ? 16.607 8.424 -25.202 1.00 89.00 341 LEU A O 1
ATOM 2751 N N . GLN A 1 342 ? 18.244 9.347 -26.430 1.00 90.00 342 GLN A N 1
ATOM 2752 C CA . GLN A 1 342 ? 18.802 8.061 -26.842 1.00 90.00 342 GLN A CA 1
ATOM 2753 C C . GLN A 1 342 ? 19.338 7.246 -25.652 1.00 90.00 342 GLN A C 1
ATOM 2755 O O . GLN A 1 342 ? 19.081 6.050 -25.599 1.00 90.00 342 GLN A O 1
ATOM 2760 N N . LYS A 1 343 ? 19.984 7.866 -24.651 1.00 91.62 343 LYS A N 1
ATOM 2761 C CA . LYS A 1 343 ? 20.415 7.158 -23.426 1.00 91.62 343 LYS A CA 1
ATOM 2762 C C . LYS A 1 343 ? 19.250 6.535 -22.652 1.00 91.62 343 LYS A C 1
ATOM 2764 O O . LYS A 1 343 ? 19.414 5.469 -22.066 1.00 91.62 343 LYS A O 1
ATOM 2769 N N . ILE A 1 344 ? 18.088 7.190 -22.643 1.00 93.06 344 ILE A N 1
ATOM 2770 C CA . ILE A 1 344 ? 16.871 6.659 -22.010 1.00 93.06 344 ILE A CA 1
ATOM 2771 C C . ILE A 1 344 ? 16.393 5.418 -22.774 1.00 93.06 344 ILE A C 1
ATOM 2773 O O . ILE A 1 344 ? 16.163 4.375 -22.166 1.00 93.06 344 ILE A O 1
ATOM 2777 N N . VAL A 1 345 ? 16.334 5.503 -24.108 1.00 93.62 345 VAL A N 1
ATOM 2778 C CA . VAL A 1 345 ? 15.985 4.371 -24.984 1.00 93.62 345 VAL A CA 1
ATOM 2779 C C . VAL A 1 345 ? 16.956 3.202 -24.801 1.00 93.62 345 VAL A C 1
ATOM 2781 O O . VAL A 1 345 ? 16.520 2.066 -24.632 1.00 93.62 345 VAL A O 1
ATOM 2784 N N . ASP A 1 346 ? 18.263 3.468 -24.776 1.00 93.81 346 ASP A N 1
ATOM 2785 C CA . ASP A 1 346 ? 19.285 2.445 -24.527 1.00 93.81 346 ASP A CA 1
ATOM 2786 C C . ASP A 1 346 ? 19.073 1.782 -23.158 1.00 93.81 346 ASP A C 1
ATOM 2788 O O . ASP A 1 346 ? 19.267 0.577 -23.002 1.00 93.81 346 ASP A O 1
ATOM 2792 N N . GLY A 1 347 ? 18.619 2.561 -22.171 1.00 95.00 347 GLY A N 1
ATOM 2793 C CA . GLY A 1 347 ? 18.264 2.061 -20.853 1.00 95.00 347 GLY A CA 1
ATOM 2794 C C . GLY A 1 347 ? 17.051 1.130 -20.852 1.00 95.00 347 GLY A C 1
ATOM 2795 O O . GLY A 1 347 ? 17.076 0.135 -20.130 1.00 95.00 347 GLY A O 1
ATOM 2796 N N . TYR A 1 348 ? 16.027 1.405 -21.664 1.00 96.38 348 TYR A N 1
ATOM 2797 C CA . TYR A 1 348 ? 14.875 0.510 -21.830 1.00 96.38 348 TYR A CA 1
ATOM 2798 C C . TYR A 1 348 ? 15.277 -0.824 -22.474 1.00 96.38 348 TYR A C 1
ATOM 2800 O O . TYR A 1 348 ? 14.777 -1.883 -22.089 1.00 96.38 348 TYR A O 1
ATOM 2808 N N . LEU A 1 349 ? 16.208 -0.786 -23.431 1.00 96.44 349 LEU A N 1
ATOM 2809 C CA . LEU A 1 349 ? 16.623 -1.936 -24.243 1.00 96.44 349 LEU A CA 1
ATOM 2810 C C . LEU A 1 349 ? 17.780 -2.746 -23.637 1.00 96.44 349 LEU A C 1
ATOM 2812 O O . LEU A 1 349 ? 18.276 -3.680 -24.267 1.00 96.44 349 LEU A O 1
ATOM 2816 N N . GLU A 1 350 ? 18.207 -2.434 -22.409 1.00 97.00 350 GLU A N 1
ATOM 2817 C CA . GLU A 1 350 ? 19.240 -3.210 -21.717 1.00 97.00 350 GLU A CA 1
ATOM 2818 C C . GLU A 1 350 ? 18.775 -4.668 -21.517 1.00 97.00 350 GLU A C 1
ATOM 2820 O O . GLU A 1 350 ? 17.707 -4.885 -20.932 1.00 97.00 350 GLU A O 1
ATOM 2825 N N . PRO A 1 351 ? 19.522 -5.679 -22.003 1.00 98.06 351 PRO A N 1
ATOM 2826 C CA . PRO A 1 351 ? 19.121 -7.077 -21.863 1.00 98.06 351 PRO A CA 1
ATOM 2827 C C . PRO A 1 351 ? 19.155 -7.546 -20.405 1.00 98.06 351 PRO A C 1
ATOM 2829 O O . PRO A 1 351 ? 20.143 -7.326 -19.704 1.00 98.06 351 PRO A O 1
ATOM 2832 N N . VAL A 1 352 ? 18.106 -8.247 -19.975 1.00 98.56 352 VAL A N 1
ATOM 2833 C CA . VAL A 1 352 ? 17.970 -8.799 -18.613 1.00 98.56 352 VAL A CA 1
ATOM 2834 C C . VAL A 1 352 ? 17.408 -10.225 -18.630 1.00 98.56 352 VAL A C 1
ATOM 2836 O O . VAL A 1 352 ? 16.937 -10.713 -19.658 1.00 98.56 352 VAL A O 1
ATOM 2839 N N . ASP A 1 353 ? 17.433 -10.923 -17.492 1.00 98.75 353 ASP A N 1
ATOM 2840 C CA . ASP A 1 353 ? 16.842 -12.264 -17.387 1.00 98.75 353 ASP A CA 1
ATOM 2841 C C . ASP A 1 353 ? 15.308 -12.210 -17.459 1.00 98.75 353 ASP A C 1
ATOM 2843 O O . ASP A 1 353 ? 14.689 -13.046 -18.116 1.00 98.75 353 ASP A O 1
ATOM 2847 N N . LEU A 1 354 ? 14.690 -11.209 -16.830 1.00 98.81 354 LEU A N 1
ATOM 2848 C CA . LEU A 1 354 ? 13.251 -10.969 -16.896 1.00 98.81 354 LEU A CA 1
ATOM 2849 C C . LEU A 1 354 ? 12.971 -9.485 -17.113 1.00 98.81 354 LEU A C 1
ATOM 2851 O O . LEU A 1 354 ? 13.447 -8.641 -16.359 1.00 98.81 354 LEU A O 1
ATOM 2855 N N . LYS A 1 355 ? 12.148 -9.159 -18.104 1.00 98.62 355 LYS A N 1
ATOM 2856 C CA . LYS A 1 355 ? 11.710 -7.792 -18.380 1.00 98.62 355 LYS A CA 1
ATOM 2857 C C . LYS A 1 355 ? 10.193 -7.724 -18.369 1.00 98.62 355 LYS A C 1
ATOM 2859 O O . LYS A 1 355 ? 9.538 -8.557 -18.984 1.00 98.62 355 LYS A O 1
ATOM 2864 N N . LYS A 1 356 ? 9.622 -6.738 -17.687 1.00 98.38 356 LYS A N 1
ATOM 2865 C CA . LYS A 1 356 ? 8.192 -6.431 -17.735 1.00 98.38 356 LYS A CA 1
ATOM 2866 C C . LYS A 1 356 ? 8.013 -5.031 -18.301 1.00 98.38 356 LYS A C 1
ATOM 2868 O O . LYS A 1 356 ? 8.627 -4.105 -17.779 1.00 98.38 356 LYS A O 1
ATOM 2873 N N . ILE A 1 357 ? 7.215 -4.901 -19.356 1.00 97.31 357 ILE A N 1
ATOM 2874 C CA . ILE A 1 357 ? 7.099 -3.663 -20.134 1.00 97.31 357 ILE A CA 1
ATOM 2875 C C . ILE A 1 357 ? 5.656 -3.180 -20.249 1.00 97.31 357 ILE A C 1
ATOM 2877 O O . ILE A 1 357 ? 4.734 -3.982 -20.420 1.00 97.31 357 ILE A O 1
ATOM 2881 N N . ASP A 1 358 ? 5.497 -1.863 -20.194 1.00 95.75 358 ASP A N 1
ATOM 2882 C CA . ASP A 1 358 ? 4.273 -1.150 -20.546 1.00 95.75 358 ASP A CA 1
ATOM 2883 C C . ASP A 1 358 ? 4.061 -1.133 -22.074 1.00 95.75 358 ASP A C 1
ATOM 2885 O O . ASP A 1 358 ? 4.948 -0.773 -22.856 1.00 95.75 358 ASP A O 1
ATOM 2889 N N . ILE A 1 359 ? 2.858 -1.542 -22.492 1.00 94.69 359 ILE A N 1
ATOM 2890 C CA . ILE A 1 359 ? 2.394 -1.513 -23.881 1.00 94.69 359 ILE A CA 1
ATOM 2891 C C . ILE A 1 359 ? 1.019 -0.838 -24.047 1.00 94.69 359 ILE A C 1
ATOM 2893 O O . ILE A 1 359 ? 0.252 -1.231 -24.930 1.00 94.69 359 ILE A O 1
ATOM 2897 N N . GLY A 1 360 ? 0.684 0.163 -23.229 1.00 85.81 360 GLY A N 1
ATOM 2898 C CA . GLY A 1 360 ? -0.606 0.868 -23.239 1.00 85.81 360 GLY A CA 1
ATOM 2899 C C . GLY A 1 360 ? -0.980 1.489 -24.592 1.00 85.81 360 GLY A C 1
ATOM 2900 O O . GLY A 1 360 ? -2.161 1.638 -24.912 1.00 85.81 360 GLY A O 1
ATOM 2901 N N . THR A 1 361 ? 0.003 1.736 -25.468 1.00 70.00 361 THR A N 1
ATOM 2902 C CA . THR A 1 361 ? -0.133 2.185 -26.872 1.00 70.00 361 THR A CA 1
ATOM 2903 C C . THR A 1 361 ? -0.814 3.538 -27.115 1.00 70.00 361 THR A C 1
ATOM 2905 O O . THR A 1 361 ? -1.100 3.866 -28.272 1.00 70.00 361 THR A O 1
ATOM 2908 N N . ASP A 1 362 ? -1.054 4.347 -26.084 1.00 72.50 362 ASP A N 1
ATOM 2909 C CA . ASP A 1 362 ? -1.590 5.700 -26.246 1.00 72.50 362 ASP A CA 1
ATOM 2910 C C . ASP A 1 362 ? -0.485 6.759 -26.468 1.00 72.50 362 ASP A C 1
ATOM 2912 O O . ASP A 1 362 ? 0.598 6.454 -26.971 1.00 72.50 362 ASP A O 1
ATOM 2916 N N . MET A 1 363 ? -0.786 8.039 -26.219 1.00 73.38 363 MET A N 1
ATOM 2917 C CA . MET A 1 363 ? 0.147 9.144 -26.472 1.00 73.38 363 MET A CA 1
ATOM 2918 C C . MET A 1 363 ? 1.288 9.242 -25.451 1.00 73.38 363 MET A C 1
ATOM 2920 O O . MET A 1 363 ? 2.262 9.946 -25.730 1.00 73.38 363 MET A O 1
ATOM 2924 N N . VAL A 1 364 ? 1.159 8.592 -24.293 1.00 80.31 364 VAL A N 1
ATOM 2925 C CA . VAL A 1 364 ? 2.106 8.702 -23.174 1.00 80.31 364 VAL A CA 1
ATOM 2926 C C . VAL A 1 364 ? 2.727 7.359 -22.782 1.00 80.31 364 VAL A C 1
ATOM 2928 O O . VAL A 1 364 ? 3.762 7.373 -22.132 1.00 80.31 364 VAL A O 1
ATOM 2931 N N . HIS A 1 365 ? 2.180 6.235 -23.260 1.00 90.69 365 HIS A N 1
ATOM 2932 C CA . HIS A 1 365 ? 2.664 4.882 -22.959 1.00 90.69 365 HIS A CA 1
ATOM 2933 C C . HIS A 1 365 ? 3.479 4.206 -24.080 1.00 90.69 365 HIS A C 1
ATOM 2935 O O . HIS A 1 365 ? 3.625 4.702 -25.208 1.00 90.69 365 HIS A O 1
ATOM 2941 N N . GLY A 1 366 ? 4.027 3.038 -23.739 1.00 91.00 366 GLY A N 1
ATOM 2942 C CA . GLY A 1 366 ? 4.966 2.265 -24.540 1.00 91.00 366 GLY A CA 1
ATOM 2943 C C . GLY A 1 366 ? 4.308 1.425 -25.631 1.00 91.00 366 GLY A C 1
ATOM 2944 O O . GLY A 1 366 ? 3.080 1.368 -25.789 1.00 91.00 366 GLY A O 1
ATOM 2945 N N . ARG A 1 367 ? 5.145 0.756 -26.432 1.00 94.00 367 ARG A N 1
ATOM 2946 C CA . ARG A 1 367 ? 4.713 -0.146 -27.507 1.00 94.00 367 ARG A CA 1
ATOM 2947 C C . ARG A 1 367 ? 5.557 -1.410 -27.511 1.00 94.00 367 ARG A C 1
ATOM 2949 O O . ARG A 1 367 ? 6.775 -1.346 -27.447 1.00 94.00 367 ARG A O 1
ATOM 2956 N N . ALA A 1 368 ? 4.905 -2.555 -27.715 1.00 95.25 368 ALA A N 1
ATOM 2957 C CA . ALA A 1 368 ? 5.600 -3.841 -27.806 1.00 95.25 368 ALA A CA 1
ATOM 2958 C C . ALA A 1 368 ? 6.703 -3.843 -28.884 1.00 95.25 368 ALA A C 1
ATOM 2960 O O . ALA A 1 368 ? 7.787 -4.349 -28.634 1.00 95.25 368 ALA A O 1
ATOM 2961 N N . ASN A 1 369 ? 6.457 -3.225 -30.048 1.00 95.25 369 ASN A N 1
ATOM 2962 C CA . ASN A 1 369 ? 7.398 -3.208 -31.179 1.00 95.25 369 ASN A CA 1
ATOM 2963 C C . ASN A 1 369 ? 8.725 -2.513 -30.877 1.00 95.25 369 ASN A C 1
ATOM 2965 O O . ASN A 1 369 ? 9.704 -2.779 -31.563 1.00 95.25 369 ASN A O 1
ATOM 2969 N N . ASP A 1 370 ? 8.782 -1.657 -29.853 1.00 95.06 370 ASP A N 1
ATOM 2970 C CA . ASP A 1 370 ? 10.051 -1.065 -29.431 1.00 95.06 370 ASP A CA 1
ATOM 2971 C C . ASP A 1 370 ? 11.043 -2.140 -28.937 1.00 95.06 370 ASP A C 1
ATOM 2973 O O . ASP A 1 370 ? 12.243 -1.886 -28.902 1.00 95.06 370 ASP A O 1
ATOM 2977 N N . PHE A 1 371 ? 10.549 -3.342 -28.614 1.00 97.00 371 PHE A N 1
ATOM 2978 C CA . PHE A 1 371 ? 11.289 -4.468 -28.046 1.00 97.00 371 PHE A CA 1
ATOM 2979 C C . PHE A 1 371 ? 11.383 -5.685 -28.986 1.00 97.00 371 PHE A C 1
ATOM 2981 O O . PHE A 1 371 ? 11.737 -6.768 -28.532 1.00 97.00 371 PHE A O 1
ATOM 2988 N N . GLU A 1 372 ? 11.078 -5.545 -30.281 1.00 96.50 372 GLU A N 1
ATOM 2989 C CA . GLU A 1 372 ? 11.118 -6.660 -31.252 1.00 96.50 372 GLU A CA 1
ATOM 2990 C C . GLU A 1 372 ? 12.507 -7.322 -31.344 1.00 96.50 372 GLU A C 1
ATOM 2992 O O . GLU A 1 372 ? 12.612 -8.544 -31.423 1.00 96.50 372 GLU A O 1
ATOM 2997 N N . ASP A 1 373 ? 13.570 -6.518 -31.245 1.00 95.50 373 ASP A N 1
ATOM 2998 C CA . ASP A 1 373 ? 14.969 -6.968 -31.267 1.00 95.50 373 ASP A CA 1
ATOM 2999 C C . ASP A 1 373 ? 15.594 -7.103 -29.858 1.00 95.50 373 ASP A C 1
ATOM 3001 O O . ASP A 1 373 ? 16.817 -7.251 -29.720 1.00 95.50 373 ASP A O 1
ATOM 3005 N N . ASP A 1 374 ? 14.788 -7.006 -28.793 1.00 97.06 374 ASP A N 1
ATOM 3006 C CA . ASP A 1 374 ? 15.275 -7.077 -27.414 1.00 97.06 374 ASP A CA 1
ATOM 3007 C C . ASP A 1 374 ? 15.818 -8.480 -27.092 1.00 97.06 374 ASP A C 1
ATOM 3009 O O . ASP A 1 374 ? 15.250 -9.506 -27.462 1.00 97.06 374 ASP A O 1
ATOM 3013 N N . ARG A 1 375 ? 16.962 -8.530 -26.400 1.00 96.88 375 ARG A N 1
ATOM 3014 C CA . ARG A 1 375 ? 17.698 -9.777 -26.125 1.00 96.88 375 ARG A CA 1
ATOM 3015 C C . ARG A 1 375 ? 17.484 -10.326 -24.717 1.00 96.88 375 ARG A C 1
ATOM 3017 O O . ARG A 1 375 ? 18.259 -11.175 -24.279 1.00 96.88 375 ARG A O 1
ATOM 3024 N N . SER A 1 376 ? 16.496 -9.820 -23.988 1.00 98.31 376 SER A N 1
ATOM 3025 C CA . SER A 1 376 ? 16.142 -10.334 -22.666 1.00 98.31 376 SER A CA 1
ATOM 3026 C C . SER A 1 376 ? 15.630 -11.771 -22.764 1.00 98.31 376 SER A C 1
ATOM 3028 O O . SER A 1 376 ? 14.946 -12.128 -23.721 1.00 98.31 376 SER A O 1
ATOM 3030 N N . ASN A 1 377 ? 15.923 -12.607 -21.764 1.00 97.88 377 ASN A N 1
ATOM 3031 C CA . ASN A 1 377 ? 15.550 -14.028 -21.828 1.00 97.88 377 ASN A CA 1
ATOM 3032 C C . ASN A 1 377 ? 14.025 -14.223 -21.828 1.00 97.88 377 ASN A C 1
ATOM 3034 O O . ASN A 1 377 ? 13.513 -15.147 -22.462 1.00 97.88 377 ASN A O 1
ATOM 3038 N N . ARG A 1 378 ? 13.297 -13.368 -21.099 1.00 97.94 378 ARG A N 1
ATOM 3039 C CA . ARG A 1 378 ? 11.834 -13.368 -21.044 1.00 97.94 378 ARG A CA 1
ATOM 3040 C C . ARG A 1 378 ? 11.294 -11.945 -20.950 1.00 97.94 378 ARG A C 1
ATOM 3042 O O . ARG A 1 378 ? 11.735 -11.171 -20.102 1.00 97.94 378 ARG A O 1
ATOM 3049 N N . ILE A 1 379 ? 10.287 -11.643 -21.768 1.00 98.38 379 ILE A N 1
ATOM 3050 C CA . ILE A 1 379 ? 9.570 -10.363 -21.766 1.00 98.38 379 ILE A CA 1
ATOM 3051 C C . ILE A 1 379 ? 8.103 -10.606 -21.406 1.00 98.38 379 ILE A C 1
ATOM 3053 O O . ILE A 1 379 ? 7.445 -11.474 -21.986 1.00 98.38 379 ILE A O 1
ATOM 3057 N N . ILE A 1 380 ? 7.596 -9.843 -20.443 1.00 98.06 380 ILE A N 1
ATOM 3058 C CA . ILE A 1 380 ? 6.200 -9.815 -20.015 1.00 98.06 380 ILE A CA 1
ATOM 3059 C C . ILE A 1 380 ? 5.564 -8.514 -20.489 1.00 98.06 380 ILE A C 1
ATOM 3061 O O . ILE A 1 380 ? 6.060 -7.431 -20.187 1.00 98.06 380 ILE A O 1
ATOM 3065 N N . LEU A 1 381 ? 4.453 -8.636 -21.208 1.00 97.31 381 LEU A N 1
ATOM 3066 C CA . LEU A 1 381 ? 3.680 -7.508 -21.715 1.00 97.31 381 LEU A CA 1
ATOM 3067 C C . LEU A 1 381 ? 2.563 -7.167 -20.727 1.00 97.31 381 LEU A C 1
ATOM 3069 O O . LEU A 1 381 ? 1.723 -8.023 -20.426 1.00 97.31 381 LEU A O 1
ATOM 3073 N N . GLY A 1 382 ? 2.559 -5.929 -20.238 1.00 95.62 382 GLY A N 1
ATOM 3074 C CA . GLY A 1 382 ? 1.592 -5.424 -19.269 1.00 95.62 382 GLY A CA 1
ATOM 3075 C C . GLY A 1 382 ? 1.078 -4.029 -19.617 1.00 95.62 382 GLY A C 1
ATOM 3076 O O . GLY A 1 382 ? 1.286 -3.527 -20.719 1.00 95.62 382 GLY A O 1
ATOM 3077 N N . HIS A 1 383 ? 0.380 -3.425 -18.660 1.00 94.62 383 HIS A N 1
ATOM 3078 C CA . HIS A 1 383 ? -0.197 -2.084 -18.762 1.00 94.62 383 HIS A CA 1
ATOM 3079 C C . HIS A 1 383 ? -1.154 -1.899 -19.941 1.00 94.62 383 HIS A C 1
ATOM 3081 O O . HIS A 1 383 ? -1.036 -0.996 -20.761 1.00 94.62 383 HIS A O 1
ATOM 3087 N N . THR A 1 384 ? -2.107 -2.814 -20.083 1.00 93.06 384 THR A N 1
ATOM 3088 C CA . THR A 1 384 ? -3.128 -2.699 -21.126 1.00 93.06 384 THR A CA 1
ATOM 3089 C C . THR A 1 384 ? -4.429 -3.326 -20.671 1.00 93.06 384 THR A C 1
ATOM 3091 O O . THR A 1 384 ? -4.405 -4.421 -20.119 1.00 93.06 384 THR A O 1
ATOM 3094 N N . ALA A 1 385 ? -5.571 -2.688 -20.932 1.00 90.81 385 ALA A N 1
ATOM 3095 C CA . ALA A 1 385 ? -6.900 -3.261 -20.695 1.00 90.81 385 ALA A CA 1
ATOM 3096 C C . ALA A 1 385 ? -7.406 -4.174 -21.824 1.00 90.81 385 ALA A C 1
ATOM 3098 O O . ALA A 1 385 ? -8.440 -4.828 -21.672 1.00 90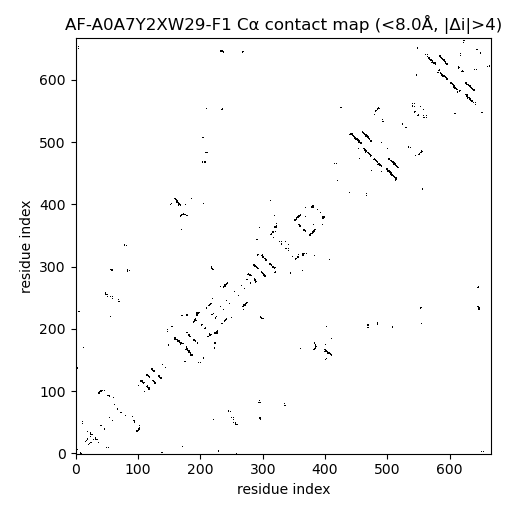.81 385 ALA A O 1
ATOM 3099 N N . VAL A 1 386 ? -6.729 -4.208 -22.977 1.00 90.81 386 VAL A N 1
ATOM 3100 C CA . VAL A 1 386 ? -7.200 -4.955 -24.154 1.00 90.81 386 VAL A CA 1
ATOM 3101 C C . VAL A 1 386 ? -6.413 -6.251 -24.369 1.00 90.81 386 VAL A C 1
ATOM 3103 O O . VAL A 1 386 ? -5.253 -6.350 -23.967 1.00 90.81 386 VAL A O 1
ATOM 3106 N N . PRO A 1 387 ? -7.011 -7.267 -25.021 1.00 91.31 387 PRO A N 1
ATOM 3107 C CA . PRO A 1 387 ? -6.282 -8.468 -25.403 1.00 91.31 387 PRO A CA 1
ATOM 3108 C C . PRO A 1 387 ? -5.097 -8.160 -26.325 1.00 91.31 387 PRO A C 1
ATOM 3110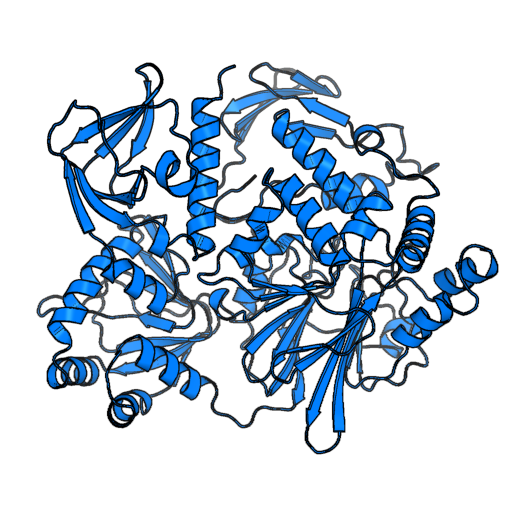 O O . PRO A 1 387 ? -5.200 -7.333 -27.233 1.00 91.31 387 PRO A O 1
ATOM 3113 N N . LEU A 1 388 ? -3.999 -8.893 -26.131 1.00 93.44 388 LEU A N 1
ATOM 3114 C CA . LEU A 1 388 ? -2.810 -8.787 -26.975 1.00 93.44 388 LEU A CA 1
ATOM 3115 C C . LEU A 1 388 ? -3.126 -9.175 -28.424 1.00 93.44 388 LEU A C 1
ATOM 3117 O O . LEU A 1 388 ? -3.769 -10.198 -28.688 1.00 93.44 388 LEU A O 1
ATOM 3121 N N . LYS A 1 389 ? -2.608 -8.386 -29.364 1.00 94.00 389 LYS A N 1
ATOM 3122 C CA . LYS A 1 389 ? -2.596 -8.706 -30.796 1.00 94.00 389 LYS A CA 1
ATOM 3123 C C . LYS A 1 389 ? -1.541 -9.770 -31.093 1.00 94.00 389 LYS A C 1
ATOM 3125 O O . LYS A 1 389 ? -0.584 -9.919 -30.341 1.00 94.00 389 LYS A O 1
ATOM 3130 N N . ASP A 1 390 ? -1.691 -10.484 -32.205 1.00 96.38 390 ASP A N 1
ATOM 3131 C CA . ASP A 1 390 ? -0.817 -11.624 -32.519 1.00 96.38 390 ASP A CA 1
ATOM 3132 C C . ASP A 1 390 ? 0.658 -11.229 -32.660 1.00 96.38 390 ASP A C 1
ATOM 3134 O O . ASP A 1 390 ? 1.496 -11.867 -32.035 1.00 96.38 390 ASP A O 1
ATOM 3138 N N . TYR A 1 391 ? 0.970 -10.111 -33.325 1.00 94.81 391 TYR A N 1
ATOM 3139 C CA . TYR A 1 391 ? 2.354 -9.616 -33.403 1.00 94.81 391 TYR A CA 1
ATOM 3140 C C . TYR A 1 391 ? 2.943 -9.268 -32.023 1.00 94.81 391 TYR A C 1
ATOM 3142 O O . TYR A 1 391 ? 4.133 -9.429 -31.799 1.00 94.81 391 TYR A O 1
ATOM 3150 N N . GLN A 1 392 ? 2.125 -8.809 -31.063 1.00 96.44 392 GLN A N 1
ATOM 3151 C CA . GLN A 1 392 ? 2.613 -8.519 -29.708 1.00 96.44 392 GLN A CA 1
ATOM 3152 C C . GLN A 1 392 ? 2.996 -9.823 -29.001 1.00 96.44 392 GLN A C 1
ATOM 3154 O O . GLN A 1 392 ? 4.005 -9.870 -28.308 1.00 96.44 392 GLN A O 1
ATOM 3159 N N . LYS A 1 393 ? 2.229 -10.900 -29.216 1.00 96.06 393 LYS A N 1
ATOM 3160 C CA . LYS A 1 393 ? 2.508 -12.225 -28.639 1.00 96.06 393 LYS A CA 1
ATOM 3161 C C . LYS A 1 393 ? 3.800 -12.850 -29.175 1.00 96.06 393 LYS A C 1
ATOM 3163 O O . LYS A 1 393 ? 4.358 -13.709 -28.502 1.00 96.06 393 LYS A O 1
ATOM 3168 N N . GLU A 1 394 ? 4.261 -12.445 -30.360 1.00 96.69 394 GLU A N 1
ATOM 3169 C CA . GLU A 1 394 ? 5.562 -12.865 -30.902 1.00 96.69 394 GLU A CA 1
ATOM 3170 C C . GLU A 1 394 ? 6.737 -12.219 -30.149 1.00 96.69 394 GLU A C 1
ATOM 3172 O O . GLU A 1 394 ? 7.801 -12.824 -30.056 1.00 96.69 394 GLU A O 1
ATOM 3177 N N . ILE A 1 395 ? 6.529 -11.035 -29.560 1.00 97.25 395 ILE A N 1
ATOM 3178 C CA . ILE A 1 395 ? 7.556 -10.266 -28.838 1.00 97.25 395 ILE A CA 1
ATOM 3179 C C . ILE A 1 395 ? 7.634 -10.677 -27.363 1.00 97.25 395 ILE A C 1
ATOM 3181 O O . ILE A 1 395 ? 8.715 -10.782 -26.788 1.00 97.25 395 ILE A O 1
ATOM 3185 N N . GLY A 1 396 ? 6.488 -10.899 -26.716 1.00 96.25 396 GLY A N 1
ATOM 3186 C CA . GLY A 1 396 ? 6.451 -11.167 -25.282 1.00 96.25 396 GLY A CA 1
ATOM 3187 C C . GLY A 1 396 ? 5.221 -11.936 -24.821 1.00 96.25 396 GLY A C 1
ATOM 3188 O O . GLY A 1 396 ? 4.219 -12.079 -25.519 1.00 96.25 396 GLY A O 1
ATOM 3189 N N . SER A 1 397 ? 5.305 -12.444 -23.596 1.00 94.62 397 SER A N 1
ATOM 3190 C CA . SER A 1 397 ? 4.263 -13.257 -22.971 1.00 94.62 397 SER A CA 1
ATOM 3191 C C . SER A 1 397 ? 3.323 -12.419 -22.105 1.00 94.62 397 SER A C 1
ATOM 3193 O O . SER A 1 397 ? 3.720 -11.420 -21.513 1.00 94.62 397 SER A O 1
ATOM 3195 N N . SER A 1 398 ? 2.087 -12.878 -21.929 1.00 91.62 398 SER A N 1
ATOM 3196 C CA . SER A 1 398 ? 1.240 -12.434 -20.816 1.00 91.62 398 SER A CA 1
ATOM 3197 C C . SER A 1 398 ? 1.584 -13.196 -19.532 1.00 91.62 398 SER A C 1
ATOM 3199 O O . SER A 1 398 ? 1.939 -14.374 -19.591 1.00 91.62 398 SER A O 1
ATOM 3201 N N . ALA A 1 399 ? 1.386 -12.569 -18.374 1.00 93.81 399 ALA A N 1
ATOM 3202 C CA . ALA A 1 399 ? 1.514 -13.207 -17.066 1.00 93.81 399 ALA A CA 1
ATOM 3203 C C . ALA A 1 399 ? 0.166 -13.193 -16.320 1.00 93.81 399 ALA A C 1
ATOM 3205 O O . ALA A 1 399 ? -0.326 -12.109 -15.997 1.00 93.81 399 ALA A O 1
ATOM 3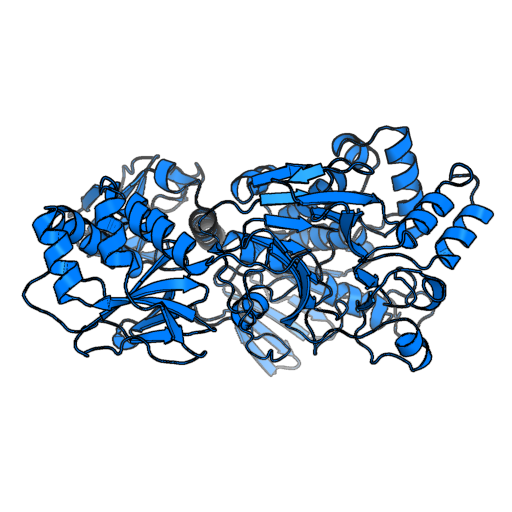206 N N . PRO A 1 400 ? -0.449 -14.357 -16.041 1.00 93.56 400 PRO A N 1
ATOM 3207 C CA . PRO A 1 400 ? -1.614 -14.430 -15.166 1.00 93.56 400 PRO A CA 1
ATOM 3208 C C . PRO A 1 400 ? -1.298 -13.921 -13.757 1.00 93.56 400 PRO A C 1
ATOM 3210 O O . PRO A 1 400 ? -0.152 -13.987 -13.307 1.00 93.56 400 PRO A O 1
ATOM 3213 N N . PHE A 1 401 ? -2.332 -13.463 -13.051 1.00 96.12 401 PHE A N 1
ATOM 3214 C CA . PHE A 1 401 ? -2.219 -13.086 -11.646 1.00 96.12 401 PHE A CA 1
ATOM 3215 C C . PHE A 1 401 ? -1.621 -14.230 -10.814 1.00 96.12 401 PHE A C 1
ATOM 3217 O O . PHE A 1 401 ? -1.997 -15.389 -10.990 1.00 96.12 401 PHE A O 1
ATOM 3224 N N . GLY A 1 402 ? -0.669 -13.903 -9.939 1.00 95.75 402 GLY A N 1
ATOM 3225 C CA . GLY A 1 402 ? -0.027 -14.865 -9.041 1.00 95.75 402 GLY A CA 1
ATOM 3226 C C . GLY A 1 402 ? 0.980 -15.804 -9.708 1.00 95.75 402 GLY A C 1
ATOM 3227 O O . GLY A 1 402 ? 1.578 -16.630 -9.021 1.00 95.75 402 GLY A O 1
ATOM 3228 N N . MET A 1 403 ? 1.218 -15.683 -11.022 1.00 96.12 403 MET A N 1
ATOM 3229 C CA . MET A 1 403 ? 2.330 -16.380 -11.670 1.00 96.12 403 MET A CA 1
ATOM 3230 C C . MET A 1 403 ? 3.657 -15.868 -11.102 1.00 96.12 403 MET A C 1
ATOM 3232 O O . MET A 1 403 ? 3.833 -14.660 -10.947 1.00 96.12 403 MET A O 1
ATOM 3236 N N . ILE A 1 404 ? 4.593 -16.779 -10.841 1.00 96.62 404 ILE A N 1
ATOM 3237 C CA . ILE A 1 404 ? 5.938 -16.453 -10.368 1.00 96.62 404 ILE A CA 1
ATOM 3238 C C . ILE A 1 404 ? 6.994 -16.838 -11.405 1.00 96.62 404 ILE A C 1
ATOM 3240 O O . ILE A 1 404 ? 6.990 -17.947 -11.941 1.00 96.62 404 ILE A O 1
ATOM 3244 N N . ASP A 1 405 ? 7.912 -15.915 -11.659 1.00 97.75 405 ASP A N 1
ATOM 3245 C CA . ASP A 1 405 ? 9.183 -16.164 -12.325 1.00 97.75 405 ASP A CA 1
ATOM 3246 C C . ASP A 1 405 ? 10.270 -16.320 -11.260 1.00 97.75 405 ASP A C 1
ATOM 3248 O O . ASP A 1 405 ? 10.636 -15.356 -10.589 1.00 97.75 405 ASP A O 1
ATOM 3252 N N . VAL A 1 406 ? 10.773 -17.541 -11.076 1.00 97.50 406 VAL A N 1
ATOM 3253 C CA . VAL A 1 406 ? 11.838 -17.830 -10.105 1.00 97.50 406 VAL A CA 1
ATOM 3254 C C . VAL A 1 406 ? 13.188 -17.687 -10.797 1.00 97.50 406 VAL A C 1
ATOM 3256 O O . VAL A 1 406 ? 13.556 -18.524 -11.620 1.00 97.50 406 VAL A O 1
ATOM 3259 N N . LEU A 1 407 ? 13.922 -16.626 -10.466 1.00 97.69 407 LEU A N 1
ATOM 3260 C CA . LEU A 1 407 ? 15.266 -16.376 -10.990 1.00 97.69 407 LEU A CA 1
ATOM 3261 C C . LEU A 1 407 ? 16.312 -17.168 -10.202 1.00 97.69 407 LEU A C 1
ATOM 3263 O O . LEU A 1 407 ? 17.219 -17.754 -10.790 1.00 97.69 407 LEU A O 1
ATOM 3267 N N . ILE A 1 408 ? 16.155 -17.227 -8.877 1.00 96.81 408 ILE A N 1
ATOM 3268 C CA . ILE A 1 408 ? 16.970 -18.043 -7.978 1.00 96.81 408 ILE A CA 1
ATOM 3269 C C . ILE A 1 408 ? 16.029 -18.754 -7.008 1.00 96.81 408 ILE A C 1
ATOM 3271 O O . ILE A 1 408 ? 15.298 -18.121 -6.243 1.00 96.81 408 ILE A O 1
ATOM 3275 N N . LYS A 1 409 ? 16.049 -20.084 -7.054 1.00 93.88 409 LYS A N 1
ATOM 3276 C CA . LYS A 1 409 ? 15.242 -20.929 -6.176 1.00 93.88 409 LYS A CA 1
ATOM 3277 C C . LYS A 1 409 ? 15.791 -20.894 -4.749 1.00 93.88 409 LYS A C 1
ATOM 3279 O O . LYS A 1 409 ? 17.008 -20.891 -4.573 1.00 93.88 409 LYS A O 1
ATOM 3284 N N . SER A 1 410 ? 14.910 -20.897 -3.749 1.00 87.56 410 SER A N 1
ATOM 3285 C CA . SER A 1 410 ? 15.332 -21.144 -2.366 1.00 87.56 410 SER A CA 1
ATOM 3286 C C . SER A 1 410 ? 15.462 -22.641 -2.081 1.00 87.56 410 SER A C 1
ATOM 3288 O O . SER A 1 410 ? 14.559 -23.422 -2.392 1.00 87.56 410 SER A O 1
ATOM 3290 N N . ASP A 1 411 ? 16.565 -23.022 -1.439 1.00 82.06 411 ASP A N 1
ATOM 3291 C CA . ASP A 1 411 ? 16.743 -24.346 -0.833 1.00 82.06 411 ASP A CA 1
ATOM 3292 C C . ASP A 1 411 ? 16.548 -24.312 0.703 1.00 82.06 411 ASP A C 1
ATOM 3294 O O . ASP A 1 411 ? 16.682 -25.348 1.352 1.00 82.06 411 ASP A O 1
ATOM 3298 N N . SER A 1 412 ? 16.236 -23.149 1.301 1.00 73.56 412 SER A N 1
ATOM 3299 C CA . SER A 1 412 ? 16.063 -22.992 2.755 1.00 73.56 412 SER A CA 1
ATOM 3300 C C . SER A 1 412 ? 14.641 -23.300 3.243 1.00 73.56 412 SER A C 1
ATOM 3302 O O . SER A 1 412 ? 13.647 -23.069 2.548 1.00 73.56 412 SER A O 1
ATOM 3304 N N . GLU A 1 413 ? 14.529 -23.783 4.486 1.00 79.56 413 GLU A N 1
ATOM 3305 C CA . GLU A 1 413 ? 13.251 -24.004 5.177 1.00 79.56 413 GLU A CA 1
ATOM 3306 C C . GLU A 1 413 ? 12.724 -22.701 5.807 1.00 79.56 413 GLU A C 1
ATOM 3308 O O . GLU A 1 413 ? 12.606 -22.570 7.026 1.00 79.56 413 GLU A O 1
ATOM 3313 N N . THR A 1 414 ? 12.367 -21.723 4.971 1.00 84.44 414 THR A N 1
ATOM 3314 C CA . THR A 1 414 ? 11.960 -20.367 5.403 1.00 84.44 414 THR A CA 1
ATOM 3315 C C . THR A 1 414 ? 10.834 -20.349 6.449 1.00 84.44 414 THR A C 1
ATOM 3317 O O . THR A 1 414 ? 10.739 -19.430 7.259 1.00 84.44 414 THR A O 1
ATOM 3320 N N . LEU A 1 415 ? 9.940 -21.346 6.440 1.00 89.94 415 LEU A N 1
ATOM 3321 C CA . LEU A 1 415 ? 8.843 -21.439 7.410 1.00 89.94 415 LEU A CA 1
ATOM 3322 C C . LEU A 1 415 ? 9.333 -21.814 8.817 1.00 89.94 415 LEU A C 1
ATOM 3324 O O . LEU A 1 415 ? 8.780 -21.319 9.797 1.00 89.94 415 LEU A O 1
ATOM 3328 N N . VAL A 1 416 ? 10.372 -22.646 8.931 1.00 90.88 416 VAL A N 1
ATOM 3329 C CA . VAL A 1 416 ? 10.957 -23.031 10.226 1.00 90.88 416 VAL A CA 1
ATOM 3330 C C . VAL A 1 416 ? 11.704 -21.850 10.840 1.00 90.88 416 VAL A C 1
ATOM 3332 O O . VAL A 1 416 ? 11.564 -21.590 12.033 1.00 90.88 416 VAL A O 1
ATOM 3335 N N . GLU A 1 417 ? 12.417 -21.077 10.019 1.00 89.69 417 GLU A N 1
ATOM 3336 C CA . GLU A 1 417 ? 13.055 -19.824 10.442 1.00 89.69 417 GLU A CA 1
ATOM 3337 C C . GLU A 1 417 ? 12.018 -18.826 10.983 1.00 89.69 417 GLU A C 1
ATOM 3339 O O . GLU A 1 417 ? 12.187 -18.293 12.080 1.00 89.69 417 GLU A O 1
ATOM 3344 N N . LYS A 1 418 ? 10.888 -18.641 10.280 1.00 89.75 418 LYS A N 1
ATOM 3345 C CA . LYS A 1 418 ? 9.768 -17.823 10.780 1.00 89.75 418 LYS A CA 1
ATOM 3346 C C . LYS A 1 418 ? 9.192 -18.356 12.093 1.00 89.75 418 LYS A C 1
ATOM 3348 O O . LYS A 1 418 ? 8.930 -17.575 13.004 1.00 89.75 418 LYS A O 1
ATOM 3353 N N . ALA A 1 419 ? 8.999 -19.671 12.204 1.00 93.44 419 ALA A N 1
ATOM 3354 C CA . ALA A 1 419 ? 8.481 -20.286 13.423 1.00 93.44 419 ALA A CA 1
ATOM 3355 C C . ALA A 1 419 ? 9.399 -20.024 14.624 1.00 93.44 419 ALA A C 1
ATOM 3357 O O . ALA A 1 419 ? 8.907 -19.711 15.707 1.00 93.44 419 ALA A O 1
ATOM 3358 N N . TYR A 1 420 ? 10.718 -20.099 14.423 1.00 93.19 420 TYR A N 1
ATOM 3359 C CA . TYR A 1 420 ? 11.703 -19.764 15.448 1.00 93.19 420 TYR A CA 1
ATOM 3360 C C . TYR A 1 420 ? 11.586 -18.310 15.890 1.00 93.19 420 TYR A C 1
ATOM 3362 O O . TYR A 1 420 ? 11.407 -18.071 17.082 1.00 93.19 420 TYR A O 1
ATOM 3370 N N . LEU A 1 421 ? 11.601 -17.370 14.939 1.00 90.31 421 LEU A N 1
ATOM 3371 C CA . LEU A 1 421 ? 11.493 -15.937 15.225 1.00 90.31 421 LEU A CA 1
ATOM 3372 C C . LEU A 1 421 ? 10.239 -15.615 16.050 1.00 90.31 421 LEU A C 1
ATOM 3374 O O . LEU A 1 421 ? 10.317 -14.951 17.083 1.00 90.31 421 LEU A O 1
ATOM 3378 N N . TYR A 1 422 ? 9.083 -16.142 15.643 1.00 90.31 422 TYR A N 1
ATOM 3379 C CA . TYR A 1 422 ? 7.835 -15.892 16.360 1.00 90.31 422 TYR A CA 1
ATOM 3380 C C . TYR A 1 422 ? 7.808 -16.542 17.745 1.00 90.31 422 TYR A C 1
ATOM 3382 O O . TYR A 1 422 ? 7.375 -15.904 18.701 1.00 90.31 422 TYR A O 1
ATOM 3390 N N . LEU A 1 423 ? 8.291 -17.780 17.895 1.00 91.19 423 LEU A N 1
ATOM 3391 C CA . LEU A 1 423 ? 8.354 -18.419 19.212 1.00 91.19 423 LEU A CA 1
ATOM 3392 C C . LEU A 1 423 ? 9.322 -17.699 20.156 1.00 91.19 423 LEU A C 1
ATOM 3394 O O . LEU A 1 423 ? 8.987 -17.541 21.328 1.00 91.19 423 LEU A O 1
ATOM 3398 N N . SER A 1 424 ? 10.475 -17.233 19.663 1.00 89.88 424 SER A N 1
ATOM 3399 C CA . SER A 1 424 ? 11.425 -16.467 20.477 1.00 89.88 424 SER A CA 1
ATOM 3400 C C . SER A 1 424 ? 10.859 -15.124 20.936 1.00 89.88 424 SER A C 1
ATOM 3402 O O . SER A 1 424 ? 11.122 -14.713 22.063 1.00 89.88 424 SER A O 1
ATOM 3404 N N . ASP A 1 425 ? 10.037 -14.475 20.104 1.00 84.56 425 ASP A N 1
ATOM 3405 C CA . ASP A 1 425 ? 9.356 -13.230 20.470 1.00 84.56 425 ASP A CA 1
ATOM 3406 C C . ASP A 1 425 ? 8.256 -13.472 21.521 1.00 84.56 425 ASP A C 1
ATOM 3408 O O . ASP A 1 425 ? 8.108 -12.692 22.461 1.00 84.56 425 ASP A O 1
ATOM 3412 N N . TYR A 1 426 ? 7.487 -14.560 21.395 1.00 81.75 426 TYR A N 1
ATOM 3413 C CA . TYR A 1 426 ? 6.427 -14.912 22.350 1.00 81.75 426 TYR A CA 1
ATOM 3414 C C . TYR A 1 426 ? 6.955 -15.376 23.708 1.00 81.75 426 TYR A C 1
ATOM 3416 O O . TYR A 1 426 ? 6.343 -15.107 24.742 1.00 81.75 426 TYR A O 1
ATOM 3424 N N . LEU A 1 427 ? 8.049 -16.132 23.696 1.00 86.44 427 LEU A N 1
ATOM 3425 C CA . LEU A 1 427 ? 8.623 -16.805 24.856 1.00 86.44 427 LEU A CA 1
ATOM 3426 C C . LEU A 1 427 ? 9.982 -16.176 25.181 1.00 86.44 427 LEU A C 1
ATOM 3428 O O . LEU A 1 427 ? 11.003 -16.858 25.276 1.00 86.44 427 LEU A O 1
ATOM 3432 N N . ALA A 1 428 ? 9.987 -14.849 25.309 1.00 82.50 428 ALA A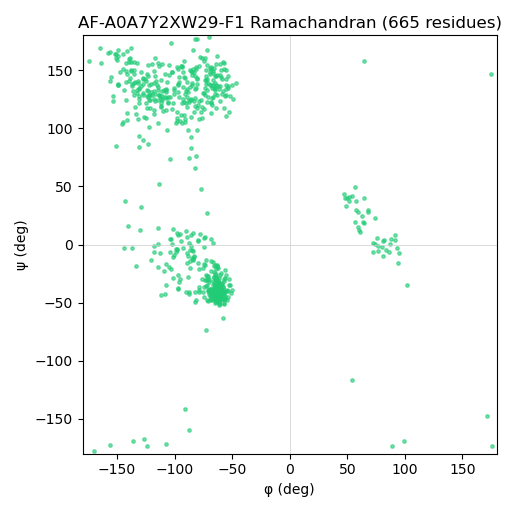 N 1
ATOM 3433 C CA . ALA A 1 428 ? 11.194 -14.073 25.541 1.00 82.50 428 ALA A CA 1
ATOM 3434 C C . ALA A 1 428 ? 11.954 -14.564 26.787 1.00 82.50 428 ALA A C 1
ATOM 3436 O O . ALA A 1 428 ? 11.374 -14.775 27.853 1.00 82.50 428 ALA A O 1
ATOM 3437 N N . GLY A 1 429 ? 13.271 -14.723 26.647 1.00 84.62 429 GLY A N 1
ATOM 3438 C CA . GLY A 1 429 ? 14.153 -15.212 27.713 1.00 84.62 429 GLY A CA 1
ATOM 3439 C C . GLY A 1 429 ? 14.286 -16.735 27.795 1.00 84.62 429 GLY A C 1
ATOM 3440 O O . GLY A 1 429 ? 15.023 -17.219 28.650 1.00 84.62 429 GLY A O 1
ATOM 3441 N N . ILE A 1 430 ? 13.618 -17.488 26.917 1.00 91.06 430 ILE A N 1
ATOM 3442 C CA . ILE A 1 430 ? 13.796 -18.937 26.798 1.00 91.06 430 ILE A CA 1
ATOM 3443 C C . ILE A 1 430 ? 14.974 -19.259 25.877 1.00 91.06 430 ILE A C 1
ATOM 3445 O O . ILE A 1 430 ? 15.138 -18.665 24.812 1.00 91.06 430 ILE A O 1
ATOM 3449 N N . GLU A 1 431 ? 15.787 -20.228 26.289 1.00 91.56 431 GLU A N 1
ATOM 3450 C CA . GLU A 1 431 ? 16.970 -20.663 25.553 1.00 91.56 431 GLU A CA 1
ATOM 3451 C C . GLU A 1 431 ? 16.607 -21.387 24.245 1.00 91.56 431 GLU A C 1
ATOM 3453 O O . GLU A 1 431 ? 15.641 -22.150 24.165 1.00 91.56 431 GLU A O 1
ATOM 3458 N N . GLU A 1 432 ? 17.444 -21.224 23.216 1.00 90.94 432 GLU A N 1
ATOM 3459 C CA . GLU A 1 432 ? 17.206 -21.784 21.875 1.00 90.94 432 GLU A CA 1
ATOM 3460 C C . GLU A 1 432 ? 16.962 -23.306 21.897 1.00 90.94 432 GLU A C 1
ATOM 3462 O O . GLU A 1 432 ? 16.110 -23.828 21.174 1.00 90.94 432 GLU A O 1
ATOM 3467 N N . HIS A 1 433 ? 17.701 -24.041 22.735 1.00 91.19 433 HIS A N 1
ATOM 3468 C CA . HIS A 1 433 ? 17.589 -25.499 22.819 1.00 91.19 433 HIS A CA 1
ATOM 3469 C C . HIS A 1 433 ? 16.224 -25.973 23.341 1.00 91.19 433 HIS A C 1
ATOM 3471 O O . HIS A 1 433 ? 15.773 -27.050 22.952 1.00 91.19 433 HIS A O 1
ATOM 3477 N N . ASP A 1 434 ? 15.552 -25.167 24.162 1.00 91.62 434 ASP A N 1
ATOM 3478 C CA . ASP A 1 434 ? 14.202 -25.451 24.640 1.00 91.62 434 ASP A CA 1
ATOM 3479 C C . ASP A 1 434 ? 13.161 -25.114 23.572 1.00 91.62 434 ASP A C 1
ATOM 3481 O O . ASP A 1 434 ? 12.266 -25.919 23.308 1.00 91.62 434 ASP A O 1
ATOM 3485 N N . LEU A 1 435 ? 13.323 -23.992 22.860 1.00 92.69 435 LEU A N 1
ATOM 3486 C CA . LEU A 1 435 ? 12.444 -23.633 21.739 1.00 92.69 435 LEU A CA 1
ATOM 3487 C C . LEU A 1 435 ? 12.452 -24.696 20.630 1.00 92.69 435 LEU A C 1
ATOM 3489 O O . LEU A 1 435 ? 11.412 -24.961 20.025 1.00 92.69 435 LEU A O 1
ATOM 3493 N N . LYS A 1 436 ? 13.585 -25.378 20.407 1.00 92.31 436 LYS A N 1
ATOM 3494 C CA . LYS A 1 436 ? 13.679 -26.509 19.463 1.00 92.31 436 LYS A CA 1
ATOM 3495 C C . LYS A 1 436 ? 12.684 -27.632 19.757 1.00 92.31 436 LYS A C 1
ATOM 3497 O O . LYS A 1 436 ? 12.236 -28.291 18.820 1.00 92.31 436 LYS A O 1
ATOM 3502 N N . GLN A 1 437 ? 12.284 -27.827 21.017 1.00 91.69 437 GLN A N 1
ATOM 3503 C CA . GLN A 1 437 ? 11.252 -28.807 21.373 1.00 91.69 437 GLN A CA 1
ATOM 3504 C C . GLN A 1 437 ? 9.895 -28.442 20.752 1.00 91.69 437 GLN A C 1
ATOM 3506 O O . GLN A 1 437 ? 9.170 -29.322 20.286 1.00 91.69 437 GLN A O 1
ATOM 3511 N N . LEU A 1 438 ? 9.570 -27.146 20.698 1.00 92.44 438 LEU A N 1
ATOM 3512 C CA . LEU A 1 438 ? 8.350 -26.635 20.073 1.00 92.44 438 LEU A CA 1
ATOM 3513 C C . LEU A 1 438 ? 8.464 -26.577 18.543 1.00 92.44 438 LEU A C 1
ATOM 3515 O O . LEU A 1 438 ? 7.489 -26.879 17.858 1.00 92.44 438 LEU A O 1
ATOM 3519 N N . LEU A 1 439 ? 9.639 -26.251 17.998 1.00 93.00 439 LEU A N 1
ATOM 3520 C CA . LEU A 1 439 ? 9.868 -26.203 16.545 1.00 93.00 439 LEU A CA 1
ATOM 3521 C C . LEU A 1 439 ? 9.748 -27.563 15.864 1.00 93.00 439 LEU A C 1
ATOM 3523 O O . LEU A 1 439 ? 9.413 -27.627 14.689 1.00 93.00 439 LEU A O 1
ATOM 3527 N N . ASN A 1 440 ? 9.975 -28.650 16.601 1.00 92.12 440 ASN A N 1
ATOM 3528 C CA . ASN A 1 440 ? 9.855 -30.009 16.078 1.00 92.12 440 ASN A CA 1
ATOM 3529 C C . ASN A 1 440 ? 8.391 -30.463 15.858 1.00 92.12 440 ASN A C 1
ATOM 3531 O O . ASN A 1 440 ? 8.133 -31.631 15.564 1.00 92.12 440 ASN A O 1
ATOM 3535 N N . ASN A 1 441 ? 7.416 -29.568 16.036 1.00 95.19 441 ASN A N 1
ATOM 3536 C CA . ASN A 1 441 ? 6.019 -29.825 15.703 1.00 95.19 441 ASN A CA 1
ATOM 3537 C C . ASN A 1 441 ? 5.754 -29.700 14.193 1.00 95.19 441 ASN A C 1
ATOM 3539 O O . ASN A 1 441 ? 6.514 -29.101 13.439 1.00 95.19 441 ASN A O 1
ATOM 3543 N N . GLN A 1 442 ? 4.636 -30.270 13.740 1.00 95.69 442 GLN A N 1
ATOM 3544 C CA . GLN A 1 442 ? 4.273 -30.275 12.325 1.00 95.69 442 GLN A CA 1
ATOM 3545 C C . GLN A 1 442 ? 3.840 -28.880 11.848 1.00 95.69 442 GLN A C 1
ATOM 3547 O O . GLN A 1 442 ? 2.966 -28.258 12.456 1.00 95.69 442 GLN A O 1
ATOM 3552 N N . ILE A 1 443 ? 4.370 -28.445 10.705 1.00 96.44 443 ILE A N 1
ATOM 3553 C CA . ILE A 1 443 ? 3.796 -27.343 9.926 1.00 96.44 443 ILE A CA 1
ATOM 3554 C C . ILE A 1 443 ? 2.659 -27.904 9.067 1.00 96.44 443 ILE A C 1
ATOM 3556 O O . ILE A 1 443 ? 2.837 -28.899 8.363 1.00 96.44 443 ILE A O 1
ATOM 3560 N N . VAL A 1 444 ? 1.477 -27.304 9.180 1.00 96.94 444 VAL A N 1
ATOM 3561 C CA . VAL A 1 444 ? 0.263 -27.706 8.464 1.00 96.94 444 VAL A CA 1
ATOM 3562 C C . VAL A 1 444 ? -0.220 -26.596 7.543 1.00 96.94 444 VAL A C 1
ATOM 3564 O O . VAL A 1 444 ? -0.090 -25.413 7.864 1.00 96.94 444 VAL A O 1
ATOM 3567 N N . ASP A 1 445 ? -0.845 -27.006 6.443 1.00 96.44 445 ASP A N 1
ATOM 3568 C CA . ASP A 1 445 ? -1.378 -26.107 5.427 1.00 96.44 445 ASP A CA 1
ATOM 3569 C C . ASP A 1 445 ? -2.905 -26.058 5.505 1.00 96.44 445 ASP A C 1
ATOM 3571 O O . ASP A 1 445 ? -3.580 -27.080 5.674 1.00 96.44 445 ASP A O 1
ATOM 3575 N N . PHE A 1 446 ? -3.460 -24.864 5.339 1.00 97.06 446 PHE A N 1
ATOM 3576 C CA . PHE A 1 446 ? -4.894 -24.634 5.286 1.00 97.06 446 PHE A CA 1
ATOM 3577 C C . PHE A 1 446 ? -5.273 -23.920 3.990 1.00 97.06 446 PHE A C 1
ATOM 3579 O O . PHE A 1 446 ? -4.756 -22.849 3.671 1.00 97.06 446 PHE A O 1
ATOM 3586 N N . ASN A 1 447 ? -6.242 -24.491 3.274 1.00 96.94 447 ASN A N 1
ATOM 3587 C CA . ASN A 1 447 ? -6.853 -23.842 2.116 1.00 96.94 447 ASN A CA 1
ATOM 3588 C C . ASN A 1 447 ? -7.682 -22.623 2.553 1.00 96.94 447 ASN A C 1
ATOM 3590 O O . ASN A 1 447 ? -8.249 -22.660 3.653 1.00 96.94 447 ASN A O 1
ATOM 3594 N N . PRO A 1 448 ? -7.852 -21.603 1.694 1.00 96.38 448 PRO A N 1
ATOM 3595 C CA . PRO A 1 448 ? -8.774 -20.496 1.934 1.00 96.38 448 PRO A CA 1
ATOM 3596 C C . PRO A 1 448 ? -10.182 -20.973 2.318 1.00 96.38 448 PRO A C 1
ATOM 3598 O O . PRO A 1 448 ? -10.732 -21.901 1.723 1.00 96.38 448 PRO A O 1
ATOM 3601 N N . GLY A 1 449 ? -10.785 -20.325 3.313 1.00 95.75 449 GLY A N 1
ATOM 3602 C CA . GLY A 1 449 ? -12.131 -20.612 3.799 1.00 95.75 449 GLY A CA 1
ATOM 3603 C C . GLY A 1 449 ? -12.246 -21.779 4.786 1.00 95.75 449 GLY A C 1
ATOM 3604 O O . GLY A 1 449 ? -13.369 -22.097 5.191 1.00 95.75 449 GLY A O 1
ATOM 3605 N N . THR A 1 450 ? -11.132 -22.391 5.195 1.00 97.44 450 THR A N 1
ATOM 3606 C CA . THR A 1 450 ? -11.090 -23.522 6.134 1.00 97.44 450 THR A CA 1
ATOM 3607 C C . THR A 1 450 ? -11.198 -23.039 7.578 1.00 97.44 450 THR A C 1
ATOM 3609 O O . THR A 1 450 ? -10.520 -22.099 7.981 1.00 97.44 450 THR A O 1
ATOM 3612 N N . ILE A 1 451 ? -12.028 -23.697 8.391 1.00 97.25 451 ILE A N 1
ATOM 3613 C CA . ILE A 1 451 ? -12.106 -23.420 9.833 1.00 97.25 451 ILE A CA 1
ATOM 3614 C C . ILE A 1 451 ? -10.933 -24.113 10.538 1.00 97.25 451 ILE A C 1
ATOM 3616 O O . ILE A 1 451 ? -10.829 -25.337 10.493 1.00 97.25 451 ILE A O 1
ATOM 3620 N N . ILE A 1 452 ? -10.089 -23.332 11.216 1.00 96.00 452 ILE A N 1
ATOM 3621 C CA . ILE A 1 452 ? -8.981 -23.824 12.052 1.00 96.00 452 ILE A CA 1
ATOM 3622 C C . ILE A 1 452 ? -9.510 -24.237 13.429 1.00 96.00 452 ILE A C 1
ATOM 3624 O O . ILE A 1 452 ? -9.206 -25.318 13.931 1.00 96.00 452 ILE A O 1
ATOM 3628 N N . LEU A 1 453 ? -10.328 -23.375 14.038 1.00 94.25 453 LEU A N 1
ATOM 3629 C CA . LEU A 1 453 ? -10.898 -23.579 15.366 1.00 94.25 453 LEU A CA 1
ATOM 3630 C C . LEU A 1 453 ? -12.330 -23.049 15.384 1.00 94.25 453 LEU A C 1
ATOM 3632 O O . LEU A 1 453 ? -12.572 -21.893 15.055 1.00 94.25 453 LEU A O 1
ATOM 3636 N N . ARG A 1 454 ? -13.297 -23.887 15.759 1.00 94.56 454 ARG A N 1
ATOM 3637 C CA . ARG A 1 454 ? -14.712 -23.501 15.825 1.00 94.56 454 ARG A CA 1
ATOM 3638 C C . ARG A 1 454 ? -15.064 -22.992 17.221 1.00 94.56 454 ARG A C 1
ATOM 3640 O O . ARG A 1 454 ? -14.597 -23.545 18.217 1.00 94.56 454 ARG A O 1
ATOM 3647 N N . ARG A 1 455 ? -15.939 -21.986 17.290 1.00 91.62 455 ARG A N 1
ATOM 3648 C CA . ARG A 1 455 ? -16.522 -21.516 18.552 1.00 91.62 455 ARG A CA 1
ATOM 3649 C C . ARG A 1 455 ? -17.167 -22.673 19.336 1.00 91.62 455 ARG A C 1
ATOM 3651 O O . ARG A 1 455 ? -17.692 -23.615 18.741 1.00 91.62 455 ARG A O 1
ATOM 3658 N N . ASP A 1 456 ? -17.079 -22.604 20.661 1.00 90.56 456 ASP A N 1
ATOM 3659 C CA . ASP A 1 456 ? -17.621 -23.563 21.630 1.00 90.56 456 ASP A CA 1
ATOM 3660 C C . ASP A 1 456 ? -17.069 -24.995 21.476 1.00 90.56 456 ASP A C 1
ATOM 3662 O O . ASP A 1 456 ? -17.614 -25.947 22.030 1.00 90.56 456 ASP A O 1
ATOM 3666 N N . SER A 1 457 ? -15.970 -25.164 20.731 1.00 91.19 457 SER A N 1
ATOM 3667 C CA . SER A 1 457 ? -15.281 -26.447 20.550 1.00 91.19 457 SER A CA 1
ATOM 3668 C C . SER A 1 457 ? -14.032 -26.530 21.419 1.00 91.19 457 SER A C 1
ATOM 3670 O O . SER A 1 457 ? -13.370 -25.517 21.654 1.00 91.19 457 SER A O 1
ATOM 3672 N N . SER A 1 458 ? -13.695 -27.742 21.869 1.00 89.56 458 SER A N 1
ATOM 3673 C CA . SER A 1 458 ? -12.506 -27.993 22.684 1.00 89.56 458 SER A CA 1
ATOM 3674 C C . SER A 1 458 ? -11.214 -27.721 21.911 1.00 89.56 458 SER A C 1
ATOM 3676 O O . SER A 1 458 ? -11.009 -28.271 20.826 1.00 89.56 458 SER A O 1
ATOM 3678 N N . ILE A 1 459 ? -10.317 -26.941 22.503 1.00 90.69 459 ILE A N 1
ATOM 3679 C CA . ILE A 1 459 ? -9.004 -26.601 21.967 1.00 90.69 459 ILE A CA 1
ATOM 3680 C C . ILE A 1 459 ? -8.035 -27.738 22.307 1.00 90.69 459 ILE A C 1
ATOM 3682 O O . ILE A 1 459 ? -7.733 -27.997 23.468 1.00 90.69 459 ILE A O 1
ATOM 3686 N N . THR A 1 460 ? -7.564 -28.438 21.277 1.00 91.12 460 THR A N 1
ATOM 3687 C CA . THR A 1 460 ? -6.591 -29.544 21.396 1.00 91.12 460 THR A CA 1
ATOM 3688 C C . THR A 1 460 ? -5.210 -29.176 20.858 1.00 91.12 460 THR A C 1
ATOM 3690 O O . THR A 1 460 ? -4.204 -29.749 21.284 1.00 91.12 460 THR A O 1
ATOM 3693 N N . TYR A 1 461 ? -5.157 -28.187 19.965 1.00 94.19 461 TYR A N 1
ATOM 3694 C CA . TYR A 1 461 ? -3.942 -27.661 19.357 1.00 94.19 461 TYR A CA 1
ATOM 3695 C C . TYR A 1 461 ? -3.972 -26.137 19.353 1.00 94.19 461 TYR A C 1
ATOM 3697 O O . TYR A 1 461 ? -5.033 -25.534 19.175 1.00 94.19 461 TYR A O 1
ATOM 3705 N N . LEU A 1 462 ? -2.789 -25.556 19.499 1.00 93.50 462 LEU A N 1
ATOM 3706 C CA . LEU A 1 462 ? -2.480 -24.179 19.164 1.00 93.50 462 LEU A CA 1
ATOM 3707 C C . LEU A 1 462 ? -1.940 -24.125 17.735 1.00 93.50 462 LEU A C 1
ATOM 3709 O O . LEU A 1 462 ? -1.279 -25.064 17.281 1.00 93.50 462 LEU A O 1
ATOM 3713 N N . TYR A 1 463 ? -2.198 -23.024 17.040 1.00 95.44 463 TYR A N 1
ATOM 3714 C CA . TYR A 1 463 ? -1.705 -22.809 15.682 1.00 95.44 463 TYR A CA 1
ATOM 3715 C C . TYR A 1 463 ? -0.974 -21.479 15.609 1.00 95.44 463 TYR A C 1
ATOM 3717 O O . TYR A 1 463 ? -1.604 -20.427 15.686 1.00 95.44 463 TYR A O 1
ATOM 3725 N N . LEU A 1 464 ? 0.347 -21.533 15.463 1.00 94.50 464 LEU A N 1
ATOM 3726 C CA . LEU A 1 464 ? 1.168 -20.354 15.219 1.00 94.50 464 LEU A CA 1
ATOM 3727 C C . LEU A 1 464 ? 1.199 -20.081 13.716 1.00 94.50 464 LEU A C 1
ATOM 3729 O O . LEU A 1 464 ? 1.790 -20.855 12.964 1.00 94.50 464 LEU A O 1
ATOM 3733 N N . ILE A 1 465 ? 0.545 -19.011 13.277 1.00 93.81 465 ILE A N 1
ATOM 3734 C CA . ILE A 1 465 ? 0.454 -18.630 11.866 1.00 93.81 465 ILE A CA 1
ATOM 3735 C C . ILE A 1 465 ? 1.834 -18.182 11.378 1.00 93.81 465 ILE A C 1
ATOM 3737 O O . ILE A 1 465 ? 2.414 -17.249 11.922 1.00 93.81 465 ILE A O 1
ATOM 3741 N N . LEU A 1 466 ? 2.368 -18.832 10.346 1.00 92.62 466 LEU A N 1
ATOM 3742 C CA . LEU A 1 466 ? 3.688 -18.535 9.778 1.00 92.62 466 LEU A CA 1
ATOM 3743 C C . LEU A 1 466 ? 3.582 -17.616 8.557 1.00 92.62 466 LEU A C 1
ATOM 3745 O O . LEU A 1 466 ? 4.402 -16.716 8.381 1.00 92.62 466 LEU A O 1
ATOM 3749 N N . THR A 1 467 ? 2.555 -17.826 7.737 1.00 92.31 467 THR A N 1
ATOM 3750 C CA . THR A 1 467 ? 2.197 -16.997 6.579 1.00 92.31 467 THR A CA 1
ATOM 3751 C C . THR A 1 467 ? 0.685 -17.043 6.359 1.00 92.31 467 THR A C 1
ATOM 3753 O O . THR A 1 467 ? 0.011 -17.982 6.803 1.00 92.31 467 THR A O 1
ATOM 3756 N N . GLY A 1 468 ? 0.150 -16.037 5.666 1.00 92.56 468 GLY A N 1
ATOM 3757 C CA . GLY A 1 468 ? -1.272 -15.963 5.337 1.00 92.56 468 GLY A CA 1
ATOM 3758 C C . GLY A 1 468 ? -2.133 -15.271 6.393 1.00 92.56 468 GLY A C 1
ATOM 3759 O O . GLY A 1 468 ? -1.634 -14.670 7.348 1.00 92.56 468 GLY A O 1
ATOM 3760 N N . ILE A 1 469 ? -3.451 -15.314 6.175 1.00 92.81 469 ILE A N 1
ATOM 3761 C CA . ILE A 1 469 ? -4.427 -14.493 6.900 1.00 92.81 469 ILE A CA 1
ATOM 3762 C C . ILE A 1 469 ? -5.593 -15.341 7.424 1.00 92.81 469 ILE A C 1
ATOM 3764 O O . ILE A 1 469 ? -6.189 -16.145 6.697 1.00 92.81 469 ILE A O 1
ATOM 3768 N N . VAL A 1 470 ? -5.958 -15.108 8.685 1.00 93.06 470 VAL A N 1
ATOM 3769 C CA . VAL A 1 470 ? -7.055 -15.769 9.407 1.00 93.06 470 VAL A CA 1
ATOM 3770 C C . VAL A 1 470 ? -8.034 -14.717 9.928 1.00 93.06 470 VAL A C 1
ATOM 3772 O O . VAL A 1 470 ? -7.621 -13.745 10.549 1.00 93.06 470 VAL A O 1
ATOM 3775 N N . GLU A 1 471 ? -9.333 -14.908 9.720 1.00 91.31 471 GLU A N 1
ATOM 3776 C CA . GLU A 1 471 ? -10.390 -14.137 10.381 1.00 91.31 471 GLU A CA 1
ATOM 3777 C C . GLU A 1 471 ? -10.827 -14.818 11.683 1.00 91.31 471 GLU A C 1
ATOM 3779 O O . GLU A 1 471 ? -10.924 -16.044 11.761 1.00 91.31 471 GLU A O 1
ATOM 3784 N N . MET A 1 472 ? -11.132 -14.015 12.697 1.00 90.25 472 MET A N 1
ATOM 3785 C CA . MET A 1 472 ? -11.787 -14.420 13.935 1.00 90.25 472 MET A CA 1
ATOM 3786 C C . MET A 1 472 ? -13.173 -13.805 13.993 1.00 90.25 472 MET A C 1
ATOM 3788 O O . MET A 1 472 ? -13.334 -12.601 13.821 1.00 90.25 472 MET A O 1
ATOM 3792 N N . ILE A 1 473 ? -14.166 -14.657 14.226 1.00 90.06 473 ILE A N 1
ATOM 3793 C CA . ILE A 1 473 ? -15.577 -14.314 14.126 1.00 90.06 473 ILE A CA 1
ATOM 3794 C C . ILE A 1 473 ? -16.280 -14.655 15.438 1.00 90.06 473 ILE A C 1
ATOM 3796 O O . ILE A 1 473 ? -16.356 -15.825 15.840 1.00 90.06 473 ILE A O 1
ATOM 3800 N N . ASN A 1 474 ? -16.888 -13.643 16.054 1.00 88.31 474 ASN A N 1
ATOM 3801 C CA . ASN A 1 474 ? -17.865 -13.795 17.123 1.00 88.31 474 ASN A CA 1
ATOM 3802 C C . ASN A 1 474 ? -19.140 -13.006 16.789 1.00 88.31 474 ASN A C 1
ATOM 3804 O O . ASN A 1 474 ? -19.292 -11.842 17.156 1.00 88.31 474 ASN A O 1
ATOM 3808 N N . VAL A 1 475 ? -20.071 -13.675 16.101 1.00 86.06 475 VAL A N 1
ATOM 3809 C CA . VAL A 1 475 ? -21.317 -13.069 15.597 1.00 86.06 475 VAL A CA 1
ATOM 3810 C C . VAL A 1 475 ? -22.180 -12.493 16.720 1.00 86.06 475 VAL A C 1
ATOM 3812 O O . VAL A 1 475 ? -22.723 -11.407 16.560 1.00 86.06 475 VAL A O 1
ATOM 3815 N N . GLU A 1 476 ? -22.282 -13.176 17.864 1.00 84.75 476 GLU A N 1
ATOM 3816 C CA . GLU A 1 476 ? -23.120 -12.721 18.986 1.00 84.75 476 GLU A CA 1
ATOM 3817 C C . GLU A 1 476 ? -22.647 -11.397 19.582 1.00 84.75 476 GLU A C 1
ATOM 3819 O O . GLU A 1 476 ? -23.459 -10.625 20.082 1.00 84.75 476 GLU A O 1
ATOM 3824 N N . ARG A 1 477 ? -21.336 -11.141 19.534 1.00 79.00 477 ARG A N 1
ATOM 3825 C CA . ARG A 1 477 ? -20.737 -9.894 20.018 1.00 79.00 477 ARG A CA 1
ATOM 3826 C C . ARG A 1 477 ? -20.474 -8.883 18.900 1.00 79.00 477 ARG A C 1
ATOM 3828 O O . ARG A 1 477 ? -20.044 -7.778 19.191 1.00 79.00 477 ARG A O 1
ATOM 3835 N N . GLY A 1 478 ? -20.714 -9.253 17.639 1.00 78.69 478 GLY A N 1
ATOM 3836 C CA . GLY A 1 478 ? -20.420 -8.411 16.479 1.00 78.69 478 GLY A CA 1
ATOM 3837 C C . GLY A 1 478 ? -18.924 -8.196 16.220 1.00 78.69 478 GLY A C 1
ATOM 3838 O O . GLY A 1 478 ? -18.558 -7.164 15.670 1.00 78.69 478 GLY A O 1
ATOM 3839 N N . ILE A 1 479 ? -18.068 -9.144 16.614 1.00 77.88 479 ILE A N 1
ATOM 3840 C CA . ILE A 1 479 ? -16.605 -8.984 16.593 1.00 77.88 479 ILE A CA 1
ATOM 3841 C C . ILE A 1 479 ? -16.010 -9.759 15.423 1.00 77.88 479 ILE A C 1
ATOM 3843 O O . ILE A 1 479 ? -16.278 -10.955 15.266 1.00 77.88 479 ILE A O 1
ATOM 3847 N N . TYR A 1 480 ? -15.216 -9.054 14.618 1.00 82.81 480 TYR A N 1
ATOM 3848 C CA . TYR A 1 480 ? -14.593 -9.544 13.394 1.00 82.81 480 TYR A CA 1
ATOM 3849 C C . TYR A 1 480 ? -13.179 -8.977 13.303 1.00 82.81 480 TYR A C 1
ATOM 3851 O O . TYR A 1 480 ? -13.019 -7.794 13.025 1.00 82.81 480 TYR A O 1
ATOM 3859 N N . ASN A 1 481 ? -12.170 -9.817 13.522 1.00 84.38 481 ASN A N 1
ATOM 3860 C CA . ASN A 1 481 ? -10.765 -9.405 13.480 1.00 84.38 481 ASN A CA 1
ATOM 3861 C C . ASN A 1 481 ? -9.990 -10.237 12.467 1.00 84.38 481 ASN A C 1
ATOM 3863 O O . ASN A 1 481 ? -10.327 -11.395 12.221 1.00 84.38 481 ASN A O 1
ATOM 3867 N N . THR A 1 482 ? -8.910 -9.678 11.934 1.00 86.19 482 THR A N 1
ATOM 3868 C CA . THR A 1 482 ? -7.975 -10.392 11.061 1.00 86.19 482 THR A CA 1
ATOM 3869 C C . THR A 1 482 ? -6.611 -10.530 11.717 1.00 86.19 482 THR A C 1
ATOM 3871 O O . THR A 1 482 ? -6.071 -9.571 12.267 1.00 86.19 482 THR A O 1
ATOM 3874 N N . PHE A 1 483 ? -6.048 -11.727 11.609 1.00 85.81 483 PHE A N 1
ATOM 3875 C CA . PHE A 1 483 ? -4.736 -12.112 12.102 1.00 85.81 483 PHE A CA 1
ATOM 3876 C C . PHE A 1 483 ? -3.826 -12.473 10.929 1.00 85.81 483 PHE A C 1
ATOM 3878 O O . PHE A 1 483 ? -4.252 -13.163 10.001 1.00 85.81 483 PHE A O 1
ATOM 3885 N N . SER A 1 484 ? -2.577 -12.017 10.988 1.00 86.06 484 SER A N 1
ATOM 3886 C CA . SER A 1 484 ? -1.521 -12.327 10.021 1.00 86.06 484 SER A CA 1
ATOM 3887 C C . SER A 1 484 ? -0.476 -13.278 10.618 1.00 86.06 484 SER A C 1
ATOM 3889 O O . SER A 1 484 ? -0.629 -13.776 11.738 1.00 86.06 484 SER A O 1
ATOM 3891 N N . SER A 1 485 ? 0.620 -13.487 9.884 1.00 88.69 485 SER A N 1
ATOM 3892 C CA . SER A 1 485 ? 1.817 -14.170 10.376 1.00 88.69 485 SER A CA 1
ATOM 3893 C C . SER A 1 485 ? 2.258 -13.658 11.751 1.00 88.69 485 SER A C 1
ATOM 3895 O O . SER A 1 485 ? 2.226 -12.456 12.021 1.00 88.69 485 SER A O 1
ATOM 3897 N N . GLY A 1 486 ? 2.667 -14.587 12.606 1.00 87.94 486 GLY A N 1
ATOM 3898 C CA . GLY A 1 486 ? 2.990 -14.379 14.006 1.00 87.94 486 GLY A CA 1
ATOM 3899 C C . GLY A 1 486 ? 1.880 -14.843 14.942 1.00 87.94 486 GLY A C 1
ATOM 3900 O O . GLY A 1 486 ? 2.200 -15.356 15.999 1.00 87.94 486 GLY A O 1
ATOM 3901 N N . ALA A 1 487 ? 0.595 -14.719 14.593 1.00 88.00 487 ALA A N 1
ATOM 3902 C CA . ALA A 1 487 ? -0.512 -14.975 15.527 1.00 88.00 487 ALA A CA 1
ATOM 3903 C C . ALA A 1 487 ? -0.568 -16.414 16.075 1.00 88.00 487 ALA A C 1
ATOM 3905 O O . ALA A 1 487 ? -0.517 -17.373 15.310 1.00 88.00 487 ALA A O 1
ATOM 3906 N N . LEU A 1 488 ? -0.755 -16.569 17.392 1.00 89.00 488 LEU A N 1
ATOM 3907 C CA . LEU A 1 488 ? -0.991 -17.858 18.052 1.00 89.00 488 LEU A CA 1
ATOM 3908 C C . LEU A 1 488 ? -2.489 -18.072 18.318 1.00 89.00 488 LEU A C 1
ATOM 3910 O O . LEU A 1 488 ? -3.076 -17.492 19.229 1.00 89.00 488 LEU A O 1
ATOM 3914 N N . ILE A 1 489 ? -3.122 -18.926 17.519 1.00 90.31 489 ILE A N 1
ATOM 3915 C CA . ILE A 1 489 ? -4.551 -19.233 17.620 1.00 90.31 489 ILE A CA 1
ATOM 3916 C C . ILE A 1 489 ? -4.788 -20.356 18.631 1.00 90.31 489 ILE A C 1
ATOM 3918 O O . ILE A 1 489 ? -4.114 -21.384 18.592 1.00 90.31 489 ILE A O 1
ATOM 3922 N N . GLY A 1 490 ? -5.796 -20.184 19.492 1.00 86.19 490 GLY A N 1
ATOM 3923 C CA . GLY A 1 490 ? -6.184 -21.160 20.518 1.00 86.19 490 GLY A CA 1
ATOM 3924 C C . GLY A 1 490 ? -5.497 -20.967 21.873 1.00 86.19 490 GLY A C 1
ATOM 3925 O O . GLY A 1 490 ? -5.711 -21.776 22.771 1.00 86.19 490 GLY A O 1
ATOM 3926 N N . GLU A 1 491 ? -4.689 -19.915 22.030 1.00 81.75 491 GLU A N 1
ATOM 3927 C CA . GLU A 1 491 ? -3.998 -19.590 23.282 1.00 81.75 491 GLU A CA 1
ATOM 3928 C C . GLU A 1 491 ? -4.994 -19.436 24.443 1.00 81.75 491 GLU A C 1
ATOM 3930 O O . GLU A 1 491 ? -5.962 -18.685 24.324 1.00 81.75 491 GLU A O 1
ATOM 3935 N N . ARG A 1 492 ? -4.762 -20.150 25.557 1.00 77.50 492 ARG A N 1
ATOM 3936 C CA . ARG A 1 492 ? -5.480 -19.993 26.834 1.00 77.50 492 ARG A CA 1
ATOM 3937 C C . ARG A 1 492 ? -4.640 -20.466 28.014 1.00 77.50 492 ARG A C 1
ATOM 3939 O O . ARG A 1 492 ? -3.984 -21.501 27.936 1.00 77.50 492 ARG A O 1
ATOM 3946 N N . TYR A 1 493 ? -4.776 -19.764 29.136 1.00 70.56 493 TYR A N 1
ATOM 3947 C CA . TYR A 1 493 ? -4.131 -20.099 30.405 1.00 70.56 493 TYR A CA 1
ATOM 3948 C C . TYR A 1 493 ? -5.180 -20.068 31.526 1.00 70.56 493 TYR A C 1
ATOM 3950 O O . TYR A 1 493 ? -5.524 -19.011 32.051 1.00 70.56 493 TYR A O 1
ATOM 3958 N N . GLY A 1 494 ? -5.782 -21.221 31.834 1.00 62.97 494 GLY A N 1
ATOM 3959 C CA . GLY A 1 494 ? -6.784 -21.339 32.897 1.00 62.97 494 GLY A CA 1
ATOM 3960 C C . GLY A 1 494 ? -7.427 -22.725 32.981 1.00 62.97 494 GLY A C 1
ATOM 3961 O O . GLY A 1 494 ? -7.636 -23.382 31.967 1.00 62.97 494 GLY A O 1
ATOM 3962 N N . GLU A 1 495 ? -7.780 -23.154 34.196 1.00 52.44 495 GLU A N 1
ATOM 3963 C CA . GLU A 1 495 ? -8.214 -24.533 34.489 1.00 52.44 495 GLU A CA 1
ATOM 3964 C C . GLU A 1 495 ? -9.631 -24.887 33.988 1.00 52.44 495 GLU A C 1
ATOM 3966 O O . GLU A 1 495 ? -9.959 -26.064 33.881 1.00 52.44 495 GLU A O 1
ATOM 3971 N N . ASN A 1 496 ? -10.485 -23.900 33.665 1.00 52.16 496 ASN A N 1
ATOM 3972 C CA . ASN A 1 496 ? -11.942 -24.118 33.620 1.00 52.16 496 ASN A CA 1
ATOM 3973 C C . ASN A 1 496 ? -12.664 -23.926 32.276 1.00 52.16 496 ASN A C 1
ATOM 3975 O O . ASN A 1 496 ? -13.869 -24.160 32.223 1.00 52.16 496 ASN A O 1
ATOM 3979 N N . THR A 1 497 ? -12.003 -23.554 31.174 1.00 54.88 497 THR A N 1
ATOM 3980 C CA . THR A 1 497 ? -12.671 -23.576 29.853 1.00 54.88 497 THR A CA 1
ATOM 3981 C C . THR A 1 497 ? -11.709 -23.945 28.731 1.00 54.88 497 THR A C 1
ATOM 3983 O O . THR A 1 497 ? -10.933 -23.124 28.252 1.00 54.88 497 THR A O 1
ATOM 3986 N N . SER A 1 498 ? -11.815 -25.186 28.257 1.00 73.06 498 SER A N 1
ATOM 3987 C CA . SER A 1 498 ? -11.123 -25.667 27.059 1.00 73.06 498 SER A CA 1
ATOM 3988 C C . SER A 1 498 ? -11.812 -25.238 25.761 1.00 73.06 498 SER A C 1
ATOM 3990 O O . SER A 1 498 ? -11.395 -25.676 24.698 1.00 73.06 498 SER A O 1
ATOM 3992 N N . LEU A 1 499 ? -12.877 -24.430 25.816 1.00 86.06 499 LEU A N 1
ATOM 3993 C CA . LEU A 1 499 ? -13.694 -24.087 24.652 1.00 86.06 499 LEU A CA 1
ATOM 3994 C C . LEU A 1 499 ? -13.274 -22.757 24.017 1.00 86.06 499 LEU A C 1
ATOM 3996 O O . LEU A 1 499 ? -13.015 -21.777 24.718 1.00 86.06 499 LEU A O 1
ATOM 4000 N N . SER A 1 500 ? -13.278 -22.706 22.686 1.00 87.50 500 SER A N 1
ATOM 4001 C CA . SER A 1 500 ? -13.053 -21.467 21.934 1.00 87.50 500 SER A CA 1
ATOM 4002 C C . SER A 1 500 ? -14.207 -20.467 22.100 1.00 87.50 500 SER A C 1
ATOM 4004 O O . SER A 1 500 ? -15.371 -20.841 21.992 1.00 87.50 500 SER A O 1
ATOM 4006 N N . ASN A 1 501 ? -13.904 -19.180 22.281 1.00 85.56 501 ASN A N 1
ATOM 4007 C CA . ASN A 1 501 ? -14.880 -18.072 22.315 1.00 85.56 501 ASN A CA 1
ATOM 4008 C C . ASN A 1 501 ? -15.267 -17.548 20.920 1.00 85.56 501 ASN A C 1
ATOM 4010 O O . ASN A 1 501 ? -16.230 -16.790 20.799 1.00 85.56 501 ASN A O 1
ATOM 4014 N N . ALA A 1 502 ? -14.530 -17.933 19.880 1.00 89.56 502 ALA A N 1
ATOM 4015 C CA . ALA A 1 502 ? -14.722 -17.457 18.518 1.00 89.56 502 ALA A CA 1
ATOM 4016 C C . ALA A 1 502 ? -14.430 -18.557 17.489 1.00 89.56 502 ALA A C 1
ATOM 4018 O O . ALA A 1 502 ? -13.838 -19.596 17.798 1.00 89.56 502 ALA A O 1
ATOM 4019 N N . THR A 1 503 ? -14.883 -18.340 16.256 1.00 94.12 503 THR A N 1
ATOM 4020 C CA . THR A 1 503 ? -14.511 -19.187 15.119 1.00 94.12 503 THR A CA 1
ATOM 4021 C C . THR A 1 503 ? -13.359 -18.537 14.372 1.00 94.12 503 THR A C 1
ATOM 4023 O O . THR A 1 503 ? -13.470 -17.383 13.979 1.00 94.12 503 THR A O 1
ATOM 4026 N N . TYR A 1 504 ? -12.287 -19.289 14.155 1.00 94.56 504 TYR A N 1
ATOM 4027 C CA . TYR A 1 504 ? -11.118 -18.887 13.387 1.00 94.56 504 TYR A CA 1
ATOM 4028 C C . TYR A 1 504 ? -11.143 -19.593 12.040 1.00 94.56 504 TYR A C 1
ATOM 4030 O O . TYR A 1 504 ? -11.191 -20.828 11.982 1.00 94.56 504 TYR A O 1
ATOM 4038 N N . ARG A 1 505 ? -11.127 -18.818 10.963 1.00 96.00 505 ARG A N 1
ATOM 4039 C CA . ARG A 1 505 ? -11.259 -19.308 9.592 1.00 96.00 505 ARG A CA 1
ATOM 4040 C C . ARG A 1 505 ? -10.215 -18.651 8.703 1.00 96.00 505 ARG A C 1
ATOM 4042 O O . ARG A 1 505 ? -9.924 -17.475 8.856 1.00 96.00 505 ARG A O 1
ATOM 4049 N N . THR A 1 506 ? -9.621 -19.399 7.788 1.00 96.38 506 THR A N 1
ATOM 4050 C CA . THR A 1 506 ? -8.645 -18.838 6.851 1.00 96.38 506 THR A CA 1
ATOM 4051 C C . THR A 1 506 ? -9.328 -17.973 5.797 1.00 96.38 506 THR A C 1
ATOM 4053 O O . THR A 1 506 ? -10.375 -18.341 5.260 1.00 96.38 506 THR A O 1
ATOM 4056 N N . ILE A 1 507 ? -8.721 -16.832 5.476 1.00 93.62 507 ILE A N 1
ATOM 4057 C CA . ILE A 1 507 ? -9.143 -15.964 4.364 1.00 93.62 507 ILE A CA 1
ATOM 4058 C C . ILE A 1 507 ? -8.308 -16.269 3.117 1.00 93.62 507 ILE A C 1
ATOM 4060 O O . ILE A 1 507 ? -8.820 -16.208 2.004 1.00 93.62 507 ILE A O 1
ATOM 4064 N N . SER A 1 508 ? -7.044 -16.651 3.306 1.00 95.38 508 SER A N 1
ATOM 4065 C CA . SER A 1 508 ? -6.099 -17.024 2.251 1.00 95.38 508 SER A CA 1
ATOM 4066 C C . SER A 1 508 ? -5.525 -18.427 2.483 1.00 95.38 508 SER A C 1
ATOM 4068 O O . SER A 1 508 ? -5.932 -19.124 3.414 1.00 95.38 508 SER A O 1
ATOM 4070 N N . PHE A 1 509 ? -4.554 -18.840 1.663 1.00 96.00 509 PHE A N 1
ATOM 4071 C CA . PHE A 1 509 ? -3.666 -19.937 2.049 1.00 96.00 509 PHE A CA 1
ATOM 4072 C C . PHE A 1 509 ? -2.918 -19.550 3.323 1.00 96.00 509 PHE A C 1
ATOM 4074 O O . PHE A 1 509 ? -2.510 -18.394 3.465 1.00 96.00 509 PHE A O 1
ATOM 4081 N N . VAL A 1 510 ? -2.819 -20.492 4.258 1.00 96.19 510 VAL A N 1
ATOM 4082 C CA . VAL A 1 510 ? -2.184 -20.302 5.564 1.00 96.19 510 VAL A CA 1
ATOM 4083 C C . VAL A 1 510 ? -1.305 -21.500 5.872 1.00 96.19 510 VAL A C 1
ATOM 4085 O O . VAL A 1 510 ? -1.765 -22.639 5.796 1.00 96.19 510 VAL A O 1
ATOM 4088 N N . HIS A 1 511 ? -0.079 -21.222 6.303 1.00 95.50 511 HIS A N 1
ATOM 4089 C CA . HIS A 1 511 ? 0.831 -22.218 6.858 1.00 95.50 511 HIS A CA 1
ATOM 4090 C C . HIS A 1 511 ? 0.987 -21.937 8.347 1.00 95.50 511 HIS A C 1
ATOM 4092 O O . HIS A 1 511 ? 1.208 -20.789 8.739 1.00 95.50 511 HIS A O 1
ATOM 4098 N N . ALA A 1 512 ? 0.856 -22.961 9.187 1.00 96.62 512 ALA A N 1
ATOM 4099 C CA . ALA A 1 512 ? 0.914 -22.792 10.634 1.00 96.62 512 ALA A CA 1
ATOM 4100 C C . ALA A 1 512 ? 1.685 -23.919 11.321 1.00 96.62 512 ALA A C 1
ATOM 4102 O O . ALA A 1 512 ? 1.518 -25.089 10.979 1.00 96.62 512 ALA A O 1
ATOM 4103 N N . LEU A 1 513 ? 2.473 -23.584 12.344 1.00 97.00 513 LEU A N 1
ATOM 4104 C CA . LEU A 1 513 ? 3.046 -24.577 13.249 1.00 97.00 513 LEU A CA 1
ATOM 4105 C C . LEU A 1 513 ? 1.947 -25.062 14.206 1.00 97.00 513 LEU A C 1
ATOM 4107 O O . LEU A 1 513 ? 1.372 -24.276 14.963 1.00 97.00 513 LEU A O 1
ATOM 4111 N N . LYS A 1 514 ? 1.643 -26.360 14.160 1.00 97.12 514 LYS A N 1
ATOM 4112 C CA . LYS A 1 514 ? 0.582 -26.999 14.945 1.00 97.12 514 LYS A CA 1
ATOM 4113 C C . LYS A 1 514 ? 1.142 -27.576 16.240 1.00 97.12 514 LYS A C 1
ATOM 4115 O O . LYS A 1 514 ? 1.740 -28.649 16.233 1.00 97.12 514 LYS A O 1
ATOM 4120 N N . ILE A 1 515 ? 0.890 -26.909 17.361 1.00 95.75 515 ILE A N 1
ATOM 4121 C CA . ILE A 1 515 ? 1.460 -27.255 18.668 1.00 95.75 515 ILE A CA 1
ATOM 4122 C C . ILE A 1 515 ? 0.383 -27.916 19.546 1.00 95.75 515 ILE A C 1
ATOM 4124 O O . ILE A 1 515 ? -0.656 -27.306 19.796 1.00 95.75 515 ILE A O 1
ATOM 4128 N N . PRO A 1 516 ? 0.565 -29.153 20.040 1.00 94.00 516 PRO A N 1
ATOM 4129 C CA . PRO A 1 516 ? -0.402 -29.771 20.946 1.00 94.00 516 PRO A CA 1
ATOM 4130 C C . PRO A 1 516 ? -0.487 -29.020 22.288 1.00 94.00 516 PRO A C 1
ATOM 4132 O O . PRO A 1 516 ? 0.537 -28.703 22.893 1.00 94.00 516 PRO A O 1
ATOM 4135 N N . VAL A 1 517 ? -1.709 -28.773 22.782 1.00 91.50 517 VAL A N 1
ATOM 4136 C CA . VAL A 1 517 ? -1.945 -27.935 23.980 1.00 91.50 517 VAL A CA 1
ATOM 4137 C C . VAL A 1 517 ? -1.270 -28.500 25.231 1.00 91.50 517 VAL A C 1
ATOM 4139 O O . VAL A 1 517 ? -0.660 -27.750 25.981 1.00 91.50 517 VAL A O 1
ATOM 4142 N N . SER A 1 518 ? -1.349 -29.814 25.466 1.00 89.12 518 SER A N 1
ATOM 4143 C CA . SER A 1 518 ? -0.804 -30.422 26.691 1.00 89.12 518 SER A CA 1
ATOM 4144 C C . SER A 1 518 ? 0.730 -30.292 26.807 1.00 89.12 518 SER A C 1
ATOM 4146 O O . SER A 1 518 ? 1.186 -29.816 27.846 1.00 89.12 518 SER A O 1
ATOM 4148 N N . PRO A 1 519 ? 1.534 -30.636 25.779 1.00 90.31 519 PRO A N 1
ATOM 4149 C CA . PRO A 1 519 ? 2.967 -30.340 25.742 1.00 90.31 519 PRO A CA 1
ATOM 4150 C C . PRO A 1 519 ? 3.304 -28.854 25.882 1.00 90.31 519 PRO A C 1
ATOM 4152 O O . PRO A 1 519 ? 4.215 -28.521 26.631 1.00 90.31 519 PRO A O 1
ATOM 4155 N N . TYR A 1 520 ? 2.567 -27.964 25.208 1.00 91.31 520 TYR A N 1
ATOM 4156 C CA . TYR A 1 520 ? 2.803 -26.521 25.317 1.00 91.31 520 TYR A CA 1
ATOM 4157 C C . TYR A 1 520 ? 2.549 -26.000 26.734 1.00 91.31 520 TYR A C 1
ATOM 4159 O O . TYR A 1 520 ? 3.346 -25.246 27.278 1.00 91.31 520 TYR A O 1
ATOM 4167 N N . TYR A 1 521 ? 1.453 -26.427 27.355 1.00 88.44 521 TYR A N 1
ATOM 4168 C CA . TYR A 1 521 ? 1.117 -26.010 28.709 1.00 88.44 521 TYR A CA 1
ATOM 4169 C C . TYR A 1 521 ? 2.156 -26.504 29.720 1.00 88.44 521 TYR A C 1
ATOM 4171 O O . TYR A 1 521 ? 2.619 -25.729 30.549 1.00 88.44 521 TYR A O 1
ATOM 4179 N N . ARG A 1 522 ? 2.603 -27.759 29.585 1.00 89.25 522 ARG A N 1
ATOM 4180 C CA . ARG A 1 522 ? 3.698 -28.295 30.400 1.00 89.25 522 ARG A CA 1
ATOM 4181 C C . ARG A 1 522 ? 4.992 -27.499 30.217 1.00 89.25 522 ARG A C 1
ATOM 4183 O O . ARG A 1 522 ? 5.642 -27.192 31.203 1.00 89.25 522 ARG A O 1
ATOM 4190 N N . PHE A 1 523 ? 5.332 -27.129 28.983 1.00 92.19 523 PHE A N 1
ATOM 4191 C CA . PHE A 1 523 ? 6.478 -26.265 28.693 1.00 92.19 523 PHE A CA 1
ATOM 4192 C C . PHE A 1 523 ? 6.363 -24.912 29.416 1.00 92.19 523 PHE A C 1
ATOM 4194 O O . PHE A 1 523 ? 7.289 -24.465 30.082 1.00 92.19 523 PHE A O 1
ATOM 4201 N N . VAL A 1 524 ? 5.190 -24.279 29.353 1.00 89.94 524 VAL A N 1
ATOM 4202 C CA . VAL A 1 524 ? 4.906 -23.017 30.054 1.00 89.94 524 VAL A CA 1
ATOM 4203 C C . VAL A 1 524 ? 5.024 -23.158 31.579 1.00 89.94 524 VAL A C 1
ATOM 4205 O O . VAL A 1 524 ? 5.493 -22.230 32.242 1.00 89.94 524 VAL A O 1
ATOM 4208 N N . GLU A 1 525 ? 4.614 -24.292 32.150 1.00 89.12 525 GLU A N 1
ATOM 4209 C CA . GLU A 1 525 ? 4.757 -24.586 33.581 1.00 89.12 525 GLU A CA 1
ATOM 4210 C C . GLU A 1 525 ? 6.213 -24.839 33.990 1.00 89.12 525 GLU A C 1
ATOM 4212 O O . GLU A 1 525 ? 6.681 -24.229 34.955 1.00 89.12 525 GLU A O 1
ATOM 4217 N N . ASP A 1 526 ? 6.931 -25.687 33.246 1.00 90.94 526 ASP A N 1
ATOM 4218 C CA . ASP A 1 526 ? 8.327 -26.061 33.510 1.00 90.94 526 ASP A CA 1
ATOM 4219 C C . ASP A 1 526 ? 9.243 -24.818 33.506 1.00 90.94 526 ASP A C 1
ATOM 4221 O O . ASP A 1 526 ? 10.157 -24.706 34.329 1.00 90.94 526 ASP A O 1
ATOM 4225 N N . HIS A 1 527 ? 8.926 -23.827 32.665 1.00 91.12 527 HIS A N 1
ATOM 4226 C CA . HIS A 1 527 ? 9.641 -22.550 32.563 1.00 91.12 527 HIS A CA 1
ATOM 4227 C C . HIS A 1 527 ? 9.020 -21.406 33.387 1.00 91.12 527 HIS A C 1
ATOM 4229 O O . HIS A 1 527 ? 9.452 -20.260 33.276 1.00 91.12 527 HIS A O 1
ATOM 4235 N N . GLN A 1 528 ? 8.033 -21.691 34.245 1.00 90.25 528 GLN A N 1
ATOM 4236 C CA . GLN A 1 528 ? 7.403 -20.731 35.172 1.00 90.25 528 GLN A CA 1
ATOM 4237 C C . GLN A 1 528 ? 6.740 -19.511 34.496 1.00 90.25 528 GLN A C 1
ATOM 4239 O O . GLN A 1 528 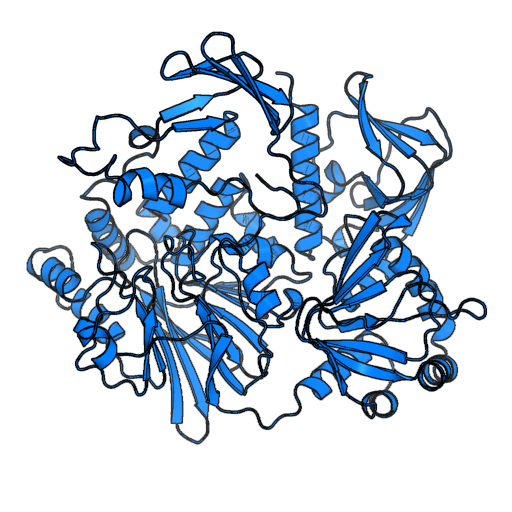? 6.588 -18.448 35.105 1.00 90.25 528 GLN A O 1
ATOM 4244 N N . LEU A 1 529 ? 6.281 -19.666 33.253 1.00 87.25 529 LEU A N 1
ATOM 4245 C CA . LEU A 1 529 ? 5.673 -18.600 32.449 1.00 87.25 529 LEU A CA 1
ATOM 4246 C C . LEU A 1 529 ? 4.154 -18.464 32.657 1.00 87.25 529 LEU A C 1
ATOM 4248 O O . LEU A 1 529 ? 3.545 -17.498 32.204 1.00 87.25 529 LEU A O 1
ATOM 4252 N N . LEU A 1 530 ? 3.509 -19.402 33.360 1.00 85.50 530 LEU A N 1
ATOM 4253 C CA . LEU A 1 530 ? 2.045 -19.458 33.460 1.00 85.50 530 LEU A CA 1
ATOM 4254 C C . LEU A 1 530 ? 1.422 -18.155 33.988 1.00 85.50 530 LEU A C 1
ATOM 4256 O O . LEU A 1 530 ? 0.427 -17.668 33.447 1.00 85.50 530 LEU A O 1
ATOM 4260 N N . ARG A 1 531 ? 2.002 -17.571 35.043 1.00 84.69 531 ARG A N 1
ATOM 4261 C CA . ARG A 1 531 ? 1.460 -16.360 35.677 1.00 84.69 531 ARG A CA 1
ATOM 4262 C C . ARG A 1 531 ? 1.578 -15.140 34.765 1.00 84.69 531 ARG A C 1
ATOM 4264 O O . ARG A 1 531 ? 0.608 -14.390 34.653 1.00 84.69 531 ARG A O 1
ATOM 4271 N N . SER A 1 532 ? 2.744 -14.935 34.152 1.00 84.88 532 SER A N 1
ATOM 4272 C CA . SER A 1 532 ? 2.984 -13.799 33.257 1.00 84.88 532 SER A CA 1
ATOM 4273 C C . SER A 1 532 ? 2.105 -13.904 32.012 1.00 84.88 532 SER A C 1
ATOM 4275 O O . SER A 1 532 ? 1.384 -12.958 31.696 1.00 84.88 532 SER A O 1
ATOM 4277 N N . LEU A 1 533 ? 2.058 -15.080 31.379 1.00 84.44 533 LEU A N 1
ATOM 4278 C CA . LEU A 1 533 ? 1.241 -15.313 30.190 1.00 84.44 533 LEU A CA 1
ATOM 4279 C C . LEU A 1 533 ? -0.262 -15.188 30.476 1.00 84.44 533 LEU A C 1
ATOM 4281 O O . LEU A 1 533 ? -0.974 -14.577 29.686 1.00 84.44 533 LEU A O 1
ATOM 4285 N N . SER A 1 534 ? -0.750 -15.651 31.634 1.00 84.25 534 SER A N 1
ATOM 4286 C CA . SER A 1 534 ? -2.166 -15.483 32.016 1.00 84.25 534 SER A CA 1
ATOM 4287 C C . SER A 1 534 ? -2.571 -14.014 32.182 1.00 84.25 534 SER A C 1
ATOM 4289 O O . SER A 1 534 ? -3.654 -13.616 31.752 1.00 84.25 534 SER A O 1
ATOM 4291 N N . GLN A 1 535 ? -1.716 -13.197 32.810 1.00 82.75 535 GLN A N 1
ATOM 4292 C CA . GLN A 1 535 ? -1.978 -11.763 32.988 1.00 82.75 535 GLN A CA 1
ATOM 4293 C C . GLN A 1 535 ? -1.930 -11.000 31.662 1.00 82.75 535 GLN A C 1
ATOM 4295 O O . GLN A 1 535 ? -2.739 -10.100 31.440 1.00 82.75 535 GLN A O 1
ATOM 4300 N N . LEU A 1 536 ? -0.999 -11.358 30.777 1.00 84.69 536 LEU A N 1
ATOM 4301 C CA . LEU A 1 536 ? -0.924 -10.780 29.439 1.00 84.69 536 LEU A CA 1
ATOM 4302 C C . LEU A 1 536 ? -2.116 -11.190 28.583 1.00 84.69 536 LEU A C 1
ATOM 4304 O O . LEU A 1 536 ? -2.667 -10.360 27.866 1.00 84.69 536 LEU A O 1
ATOM 4308 N N . PHE A 1 537 ? -2.548 -12.444 28.690 1.00 84.12 537 PHE A N 1
ATOM 4309 C CA . PHE A 1 537 ? -3.670 -12.967 27.928 1.00 84.12 537 PHE A CA 1
ATOM 4310 C C . PHE A 1 537 ? -4.970 -12.206 28.203 1.00 84.12 537 PHE A C 1
ATOM 4312 O O . PHE A 1 537 ? -5.644 -11.822 27.254 1.00 84.12 537 PHE A O 1
ATOM 4319 N N . SER A 1 538 ? -5.315 -11.915 29.465 1.00 84.19 538 SER A N 1
ATOM 4320 C CA . SER A 1 538 ? -6.551 -11.169 29.764 1.00 84.19 538 SER A CA 1
ATOM 4321 C C . SER A 1 538 ? -6.548 -9.759 29.164 1.00 84.19 538 SER A C 1
ATOM 4323 O O . SER A 1 538 ? -7.563 -9.305 28.638 1.00 84.19 538 SER A O 1
ATOM 4325 N N . ARG A 1 539 ? -5.392 -9.089 29.191 1.00 89.31 539 ARG A N 1
ATOM 4326 C CA . ARG A 1 539 ? -5.196 -7.767 28.586 1.00 89.31 539 ARG A CA 1
ATOM 4327 C C . ARG A 1 539 ? -5.266 -7.818 27.060 1.00 89.31 539 ARG A C 1
ATOM 4329 O O . ARG A 1 539 ? -5.941 -6.988 26.462 1.00 89.31 539 ARG A O 1
ATOM 4336 N N . LYS A 1 540 ? -4.615 -8.801 26.430 1.00 87.38 540 LYS A N 1
ATOM 4337 C CA . LYS A 1 540 ? -4.690 -9.029 24.976 1.00 87.38 540 LYS A CA 1
ATOM 4338 C C . LYS A 1 540 ? -6.118 -9.316 24.532 1.00 87.38 540 LYS A C 1
ATOM 4340 O O . LYS A 1 540 ? -6.586 -8.719 23.572 1.00 87.38 540 LYS A O 1
ATOM 4345 N N . GLU A 1 541 ? -6.822 -10.176 25.261 1.00 84.69 541 GLU A N 1
ATOM 4346 C CA . GLU A 1 541 ? -8.221 -10.498 24.994 1.00 84.69 541 GLU A CA 1
ATOM 4347 C C . GLU A 1 541 ? -9.086 -9.235 25.041 1.00 84.69 541 GLU A C 1
ATOM 4349 O O . GLU A 1 541 ? -9.871 -9.017 24.128 1.00 84.69 541 GLU A O 1
ATOM 4354 N N . PHE A 1 542 ? -8.900 -8.358 26.035 1.00 88.06 542 PHE A N 1
ATOM 4355 C CA . PHE A 1 542 ? -9.563 -7.051 26.054 1.00 88.06 542 PHE A CA 1
ATOM 4356 C C . PHE A 1 542 ? -9.244 -6.218 24.802 1.00 88.06 542 PHE A C 1
ATOM 4358 O O . PHE A 1 542 ? -10.171 -5.761 24.137 1.00 88.06 542 PHE A O 1
ATOM 4365 N N . LEU A 1 543 ? -7.963 -6.062 24.447 1.00 89.44 543 LEU A N 1
ATOM 4366 C CA . LEU A 1 543 ? -7.527 -5.277 23.283 1.00 89.44 543 LEU A CA 1
ATOM 4367 C C . LEU A 1 543 ? -8.140 -5.782 21.966 1.00 89.44 543 LEU A C 1
ATOM 4369 O O . LEU A 1 543 ? -8.519 -4.967 21.122 1.00 89.44 543 LEU A O 1
ATOM 4373 N N . LEU A 1 544 ? -8.300 -7.102 21.813 1.00 83.69 544 LEU A N 1
ATOM 4374 C CA . LEU A 1 544 ? -8.951 -7.717 20.651 1.00 83.69 544 LEU A CA 1
ATOM 4375 C C . LEU A 1 544 ? -10.410 -7.283 20.479 1.00 83.69 544 LEU A C 1
ATOM 4377 O O . LEU A 1 544 ? -10.915 -7.275 19.361 1.00 83.69 544 LEU A O 1
ATOM 4381 N N . HIS A 1 545 ? -11.084 -6.895 21.558 1.00 83.06 545 HIS A N 1
ATOM 4382 C CA . HIS A 1 545 ? -12.470 -6.424 21.519 1.00 83.06 545 HIS A CA 1
ATOM 4383 C C . HIS A 1 545 ? -12.582 -4.904 21.312 1.00 83.06 545 HIS A C 1
ATOM 4385 O O . HIS A 1 545 ? -13.667 -4.348 21.460 1.00 83.06 545 HIS A O 1
ATOM 4391 N N . THR A 1 546 ? -11.486 -4.221 20.964 1.00 87.94 546 THR A N 1
ATOM 4392 C CA . THR A 1 546 ? -11.457 -2.768 20.719 1.00 87.94 546 THR A CA 1
ATOM 4393 C C . THR A 1 546 ? -11.280 -2.451 19.233 1.00 87.94 546 THR A C 1
ATOM 4395 O O . THR A 1 546 ? -10.545 -3.139 18.523 1.00 87.94 546 THR A O 1
ATOM 4398 N N . TRP A 1 547 ? -11.875 -1.351 18.758 1.00 84.44 547 TRP A N 1
ATOM 4399 C CA . TRP A 1 547 ? -11.640 -0.860 17.390 1.00 84.44 547 TRP A CA 1
ATOM 4400 C C . TRP A 1 547 ? -10.167 -0.490 17.154 1.00 84.44 547 TRP A C 1
ATOM 4402 O O . TRP A 1 547 ? -9.608 -0.752 16.084 1.00 84.44 547 TRP A O 1
ATOM 4412 N N . LEU A 1 548 ? -9.534 0.112 18.165 1.00 88.56 548 LEU A N 1
ATOM 4413 C CA . LEU A 1 548 ? -8.194 0.678 18.047 1.00 88.56 548 LEU A CA 1
ATOM 4414 C C . LEU A 1 548 ? -7.107 -0.398 17.918 1.00 88.56 548 LEU A C 1
ATOM 4416 O O . LEU A 1 548 ? -6.189 -0.230 17.119 1.00 88.56 548 LEU A O 1
ATOM 4420 N N . PHE A 1 549 ? -7.236 -1.507 18.652 1.00 89.81 549 PHE A N 1
ATOM 4421 C CA . PHE A 1 549 ? -6.189 -2.530 18.762 1.00 89.81 549 PHE A CA 1
ATOM 4422 C C . PHE A 1 549 ? -6.589 -3.917 18.235 1.00 89.81 549 PHE A C 1
ATOM 4424 O O . PHE A 1 549 ? -5.748 -4.812 18.182 1.00 89.81 549 PHE A O 1
ATOM 4431 N N . GLY A 1 550 ? -7.853 -4.124 17.851 1.00 79.62 550 GLY A N 1
ATOM 4432 C CA . GLY A 1 550 ? -8.366 -5.457 17.524 1.00 79.62 550 GLY A CA 1
ATOM 4433 C C . GLY A 1 550 ? -7.931 -6.036 16.176 1.00 79.62 550 GLY A C 1
ATOM 4434 O O . GLY A 1 550 ? -7.960 -7.252 15.999 1.00 79.62 550 GLY A O 1
ATOM 4435 N N . GLU A 1 551 ? -7.493 -5.205 15.231 1.00 76.88 551 GLU A N 1
ATOM 4436 C CA . GLU A 1 551 ? -7.166 -5.637 13.866 1.00 76.88 551 GLU A CA 1
ATOM 4437 C C . GLU A 1 551 ? -5.665 -5.545 13.581 1.00 76.88 551 GLU A C 1
ATOM 4439 O O . GLU A 1 551 ? -5.027 -4.561 13.948 1.00 76.88 551 GLU A O 1
ATOM 4444 N N . SER A 1 552 ? -5.140 -6.531 12.846 1.00 70.06 552 SER A N 1
ATOM 4445 C CA . SER A 1 552 ? -3.869 -6.458 12.102 1.00 70.06 552 SER A CA 1
ATOM 4446 C C . SER A 1 552 ? -2.612 -6.111 12.909 1.00 70.06 552 SER A C 1
ATOM 4448 O O . SER A 1 552 ? -1.601 -5.748 12.319 1.00 70.06 552 SER A O 1
ATOM 4450 N N . LEU A 1 553 ? -2.623 -6.275 14.232 1.00 82.81 553 LEU A N 1
ATOM 4451 C CA . LEU A 1 553 ? -1.414 -6.182 15.052 1.00 82.81 553 LEU A CA 1
ATOM 4452 C C . LEU A 1 553 ? -0.730 -7.547 15.146 1.00 82.81 553 LEU A C 1
ATOM 4454 O O . LEU A 1 553 ? -1.381 -8.547 15.469 1.00 82.81 553 LEU A O 1
ATOM 4458 N N . SER A 1 554 ? 0.582 -7.598 14.915 1.00 78.50 554 SER A N 1
ATOM 4459 C CA . SER A 1 554 ? 1.365 -8.787 15.235 1.00 78.50 554 SER A CA 1
ATOM 4460 C C . SER A 1 554 ? 1.347 -9.031 16.743 1.00 78.50 554 SER A C 1
ATOM 4462 O O . SER A 1 554 ? 1.198 -8.106 17.552 1.00 78.50 554 SER A O 1
ATOM 4464 N N . PRO A 1 555 ? 1.549 -10.278 17.178 1.00 72.38 555 PRO A N 1
ATOM 4465 C CA . PRO A 1 555 ? 1.518 -10.573 18.600 1.00 72.38 555 PRO A CA 1
ATOM 4466 C C . PRO A 1 555 ? 2.602 -9.907 19.418 1.00 72.38 555 PRO A C 1
ATOM 4468 O O . PRO A 1 555 ? 2.381 -9.644 20.598 1.00 72.38 555 PRO A O 1
ATOM 4471 N N . ARG A 1 556 ? 3.760 -9.628 18.819 1.00 79.50 556 ARG A N 1
ATOM 4472 C CA . ARG A 1 556 ? 4.821 -8.876 19.483 1.00 79.50 556 ARG A CA 1
ATOM 4473 C C . ARG A 1 556 ? 4.325 -7.482 19.849 1.00 79.50 556 ARG A C 1
ATOM 4475 O O . ARG A 1 556 ? 4.441 -7.077 21.003 1.00 79.50 556 ARG A O 1
ATOM 4482 N N . VAL A 1 557 ? 3.691 -6.800 18.898 1.00 87.50 557 VAL A N 1
ATOM 4483 C CA . VAL A 1 557 ? 3.088 -5.482 19.113 1.00 87.50 557 VAL A CA 1
ATOM 4484 C C . VAL A 1 557 ? 1.952 -5.557 20.137 1.00 87.50 557 VAL A C 1
ATOM 4486 O O . VAL A 1 557 ? 1.935 -4.780 21.090 1.00 87.50 557 VAL A O 1
ATOM 4489 N N . GLN A 1 558 ? 1.053 -6.540 20.030 1.00 85.44 558 GLN A N 1
ATOM 4490 C CA . GLN A 1 558 ? -0.020 -6.732 21.017 1.00 85.44 558 GLN A CA 1
ATOM 4491 C C . GLN A 1 558 ? 0.512 -7.002 22.430 1.00 85.44 558 GLN A C 1
ATOM 4493 O O . GLN A 1 558 ? -0.035 -6.488 23.403 1.00 85.44 558 GLN A O 1
ATOM 4498 N N . THR A 1 559 ? 1.568 -7.812 22.555 1.00 83.50 559 THR A N 1
ATOM 4499 C CA . THR A 1 559 ? 2.217 -8.114 23.840 1.00 83.50 559 THR A CA 1
ATOM 4500 C C . THR A 1 559 ? 2.823 -6.856 24.432 1.00 83.50 559 THR A C 1
ATOM 4502 O O . THR A 1 559 ? 2.520 -6.531 25.576 1.00 83.50 559 THR A O 1
ATOM 4505 N N . SER A 1 560 ? 3.582 -6.109 23.628 1.00 88.25 560 SER A N 1
ATOM 4506 C CA . SER A 1 560 ? 4.181 -4.845 24.047 1.00 88.25 560 SER A CA 1
ATOM 4507 C C . SER A 1 560 ? 3.119 -3.858 24.540 1.00 88.25 560 SER A C 1
ATOM 4509 O O . SER A 1 560 ? 3.245 -3.323 25.638 1.00 88.25 560 SER A O 1
ATOM 4511 N N . ILE A 1 561 ? 2.012 -3.680 23.813 1.00 92.44 561 ILE A N 1
ATOM 4512 C CA . ILE A 1 561 ? 0.909 -2.816 24.261 1.00 92.44 561 ILE A CA 1
ATOM 4513 C C . ILE A 1 561 ? 0.311 -3.330 25.577 1.00 92.44 561 ILE A C 1
ATOM 4515 O O . ILE A 1 561 ? 0.140 -2.560 26.522 1.00 92.44 561 ILE A O 1
ATOM 4519 N N . ALA A 1 562 ? 0.014 -4.631 25.663 1.00 91.12 562 ALA A N 1
ATOM 4520 C CA . ALA A 1 562 ? -0.592 -5.243 26.842 1.00 91.12 562 ALA A CA 1
ATOM 4521 C C . ALA A 1 562 ? 0.277 -5.101 28.104 1.00 91.12 562 ALA A C 1
ATOM 4523 O O . ALA A 1 562 ? -0.262 -4.921 29.200 1.00 91.12 562 ALA A O 1
ATOM 4524 N N . GLU A 1 563 ? 1.604 -5.146 27.980 1.00 90.88 563 GLU A N 1
ATOM 4525 C CA . GLU A 1 563 ? 2.543 -4.934 29.089 1.00 90.88 563 GLU A CA 1
ATOM 4526 C C . GLU A 1 563 ? 2.437 -3.523 29.683 1.00 90.88 563 GLU A C 1
ATOM 4528 O O . GLU A 1 563 ? 2.482 -3.371 30.907 1.00 90.88 563 GLU A O 1
ATOM 4533 N N . HIS A 1 564 ? 2.190 -2.517 28.841 1.00 93.94 564 HIS A N 1
ATOM 4534 C CA . HIS A 1 564 ? 2.186 -1.098 29.212 1.00 93.94 564 HIS A CA 1
ATOM 4535 C C . HIS A 1 564 ? 0.799 -0.532 29.569 1.00 93.94 564 HIS A C 1
ATOM 4537 O O . HIS A 1 564 ? 0.673 0.654 29.879 1.00 93.94 564 HIS A O 1
ATOM 4543 N N . LEU A 1 565 ? -0.254 -1.357 29.573 1.00 94.62 565 LEU A N 1
ATOM 4544 C CA . LEU A 1 565 ? -1.587 -0.934 30.008 1.00 94.62 565 LEU A CA 1
ATOM 4545 C C . LEU A 1 565 ? -1.634 -0.640 31.515 1.00 94.62 565 LEU A C 1
ATOM 4547 O O . LEU A 1 565 ? -1.347 -1.504 32.350 1.00 94.62 565 LEU A O 1
ATOM 4551 N N . VAL A 1 566 ? -2.092 0.565 31.866 1.00 95.00 566 VAL A N 1
ATOM 4552 C CA . VAL A 1 566 ? -2.259 1.020 33.254 1.00 95.00 566 VAL A CA 1
ATOM 4553 C C . VAL A 1 566 ? -3.752 1.160 33.571 1.00 95.00 566 VAL A C 1
ATOM 4555 O O . VAL A 1 566 ? -4.438 1.887 32.861 1.00 95.00 566 VAL A O 1
ATOM 4558 N N . PRO A 1 567 ? -4.296 0.514 34.616 1.00 95.50 567 PRO A N 1
ATOM 4559 C CA . PRO A 1 567 ? -5.721 0.620 34.931 1.00 95.50 567 PRO A CA 1
ATOM 4560 C C . PRO A 1 567 ? -6.123 2.035 35.390 1.00 95.50 567 PRO A C 1
ATOM 4562 O O . PRO A 1 567 ? -5.326 2.739 36.018 1.00 95.50 567 PRO A O 1
ATOM 4565 N N . TYR A 1 568 ? -7.364 2.437 35.106 1.00 95.25 568 TYR A N 1
ATOM 4566 C CA . TYR A 1 568 ? -7.998 3.653 35.634 1.00 95.25 568 TYR A CA 1
ATOM 4567 C C . TYR A 1 568 ? -9.469 3.401 36.004 1.00 95.25 568 TYR A C 1
ATOM 4569 O O . TYR A 1 568 ? -10.104 2.506 35.445 1.00 95.25 568 TYR A O 1
ATOM 4577 N N . GLU A 1 569 ? -10.015 4.229 36.901 1.00 95.50 569 GLU A N 1
ATOM 4578 C CA . GLU A 1 569 ? -11.430 4.215 37.298 1.00 95.50 569 GLU A CA 1
ATOM 4579 C C . GLU A 1 569 ? -11.953 5.645 37.521 1.00 95.50 569 GLU A C 1
ATOM 4581 O O . GLU A 1 569 ? -11.255 6.493 38.087 1.00 95.50 569 GLU A O 1
ATOM 4586 N N . PHE A 1 570 ? -13.190 5.913 37.090 1.00 94.19 570 PHE A N 1
ATOM 4587 C CA . PHE A 1 570 ? -13.942 7.127 37.405 1.00 94.19 570 PHE A CA 1
ATOM 4588 C C . PHE A 1 570 ? -15.380 6.783 37.837 1.00 94.19 570 PHE A C 1
ATOM 4590 O O . PHE A 1 570 ? -16.211 6.381 37.024 1.00 94.19 570 PHE A O 1
ATOM 4597 N N . ASP A 1 571 ? -15.708 7.021 39.110 1.00 91.19 571 ASP A N 1
ATOM 4598 C CA . ASP A 1 571 ? -16.975 6.544 39.702 1.00 91.19 571 ASP A CA 1
ATOM 4599 C C . ASP A 1 571 ? -18.073 7.612 39.835 1.00 91.19 571 ASP A C 1
ATOM 4601 O O . ASP A 1 571 ? -19.225 7.315 40.161 1.00 91.19 571 ASP A O 1
ATOM 4605 N N . LYS A 1 572 ? -17.738 8.889 39.620 1.00 91.31 572 LYS A N 1
ATOM 4606 C CA . LYS A 1 572 ? -18.651 10.016 39.870 1.00 91.31 572 LYS A CA 1
ATOM 4607 C C . LYS A 1 572 ? -19.567 10.281 38.674 1.00 91.31 572 LYS A C 1
ATOM 4609 O O . LYS A 1 572 ? -19.314 11.180 37.872 1.00 91.31 572 LYS A O 1
ATOM 4614 N N . VAL A 1 573 ? -20.661 9.530 38.582 1.00 92.19 573 VAL A N 1
ATOM 4615 C CA . VAL A 1 573 ? -21.720 9.750 37.580 1.00 92.19 573 VAL A CA 1
ATOM 4616 C C . VAL A 1 573 ? -22.235 11.194 37.619 1.00 92.19 573 VAL A C 1
ATOM 4618 O O . VAL A 1 573 ? -22.448 11.760 38.690 1.00 92.19 573 VAL A O 1
ATOM 4621 N N . GLY A 1 574 ? -22.427 11.794 36.444 1.00 89.12 574 GLY A N 1
ATOM 4622 C CA . GLY A 1 574 ? -22.870 13.180 36.288 1.00 89.12 574 GLY A CA 1
ATOM 4623 C C . GLY A 1 574 ? -21.747 14.218 36.373 1.00 89.12 574 GLY A C 1
ATOM 4624 O O . GLY A 1 574 ? -22.010 15.399 36.160 1.00 89.12 574 GLY A O 1
ATOM 4625 N N . SER A 1 575 ? -20.510 13.808 36.674 1.00 92.62 575 SER A N 1
ATOM 4626 C CA . SER A 1 575 ? -19.359 14.715 36.696 1.00 92.62 575 SER A CA 1
ATOM 4627 C C . SER A 1 575 ? -18.612 14.742 35.362 1.00 92.62 575 SER A C 1
ATOM 4629 O O . SER A 1 575 ? -18.630 13.774 34.595 1.00 92.62 575 SER A O 1
ATOM 4631 N N . LEU A 1 576 ? -17.968 15.879 35.093 1.00 91.69 576 LEU A N 1
ATOM 4632 C CA . LEU A 1 576 ? -17.084 16.058 33.949 1.00 91.69 576 LEU A CA 1
ATOM 4633 C C . LEU A 1 576 ? -15.703 15.469 34.237 1.00 91.69 576 LEU A C 1
ATOM 4635 O O . LEU A 1 576 ? -15.174 15.612 35.342 1.00 91.69 576 LEU A O 1
ATOM 4639 N N . ILE A 1 577 ? -15.089 14.876 33.219 1.00 90.06 577 ILE A N 1
ATOM 4640 C CA . ILE A 1 577 ? -13.686 14.468 33.270 1.00 90.06 577 ILE A CA 1
ATOM 4641 C C . ILE A 1 577 ? -12.829 15.712 33.006 1.00 90.06 577 ILE A C 1
ATOM 4643 O O . ILE A 1 577 ? -12.668 16.135 31.867 1.00 90.06 577 ILE A O 1
ATOM 4647 N N . SER A 1 578 ? -12.321 16.335 34.072 1.00 74.69 578 SER A N 1
ATOM 4648 C CA . SER A 1 578 ? -11.686 17.661 34.004 1.00 74.69 578 SER A CA 1
ATOM 4649 C C . SER A 1 578 ? -10.151 17.654 33.952 1.00 74.69 578 SER A C 1
ATOM 4651 O O . SER A 1 578 ? -9.557 18.723 33.863 1.00 74.69 578 SER A O 1
ATOM 4653 N N . ALA A 1 579 ? -9.495 16.492 34.054 1.00 73.75 579 ALA A N 1
ATOM 4654 C CA . ALA A 1 579 ? -8.031 16.387 34.060 1.00 73.75 579 ALA A CA 1
ATOM 4655 C C . ALA A 1 579 ? -7.558 15.041 33.488 1.00 73.75 579 ALA A C 1
ATOM 4657 O O . ALA A 1 579 ? -7.327 14.082 34.228 1.00 73.75 579 ALA A O 1
ATOM 4658 N N . LEU A 1 580 ? -7.443 14.970 32.163 1.00 86.31 580 LEU A N 1
ATOM 4659 C CA . LEU A 1 580 ? -6.755 13.867 31.492 1.00 86.31 580 LEU A CA 1
ATOM 4660 C C . LEU A 1 580 ? -5.247 14.129 31.510 1.00 86.31 580 LEU A C 1
ATOM 4662 O O . LEU A 1 580 ? -4.821 15.278 31.418 1.00 86.31 580 LEU A O 1
ATOM 4666 N N . ASP A 1 581 ? -4.441 13.074 31.635 1.00 89.12 581 ASP A N 1
ATOM 4667 C CA . ASP A 1 581 ? -3.002 13.206 31.398 1.00 89.12 581 ASP A CA 1
ATOM 4668 C C . ASP A 1 581 ? -2.786 13.383 29.892 1.00 89.12 581 ASP A C 1
ATOM 4670 O O . ASP A 1 581 ? -3.193 12.535 29.098 1.00 89.12 581 ASP A O 1
ATOM 4674 N N . GLU A 1 582 ? -2.138 14.481 29.511 1.00 91.50 582 GLU A N 1
ATOM 4675 C CA . GLU A 1 582 ? -1.892 14.883 28.122 1.00 91.50 582 GLU A CA 1
ATOM 4676 C C . GLU A 1 582 ? -0.949 13.935 27.368 1.00 91.50 582 GLU A C 1
ATOM 4678 O O . GLU A 1 582 ? -0.615 14.187 26.221 1.00 91.50 582 GLU A O 1
ATOM 4683 N N . ARG A 1 583 ? -0.481 12.855 27.996 1.00 93.94 583 ARG A N 1
ATOM 4684 C CA . ARG A 1 583 ? 0.368 11.837 27.361 1.00 93.94 583 ARG A CA 1
ATOM 4685 C C . ARG A 1 583 ? -0.310 10.479 27.249 1.00 93.94 583 ARG A C 1
ATOM 4687 O O . ARG A 1 583 ? 0.310 9.526 26.785 1.00 93.94 583 ARG A O 1
ATOM 4694 N N . PHE A 1 584 ? -1.555 10.359 27.708 1.00 95.44 584 PHE A N 1
ATOM 4695 C CA . PHE A 1 584 ? -2.269 9.091 27.749 1.00 95.44 584 PHE A CA 1
ATOM 4696 C C . PHE A 1 584 ? -3.548 9.134 26.927 1.00 95.44 584 PHE A C 1
ATOM 4698 O O . PHE A 1 584 ? -4.348 10.061 27.028 1.00 95.44 584 PHE A O 1
ATOM 4705 N N . ILE A 1 585 ? -3.782 8.048 26.197 1.00 96.06 585 ILE A N 1
ATOM 4706 C CA . ILE A 1 585 ? -5.118 7.705 25.714 1.00 96.06 585 ILE A CA 1
ATOM 4707 C C . ILE A 1 585 ? -5.790 6.755 26.703 1.00 96.06 585 ILE A C 1
ATOM 4709 O O . ILE A 1 585 ? -5.114 6.016 27.422 1.00 96.06 585 ILE A O 1
ATOM 4713 N N . TYR A 1 586 ? -7.118 6.762 26.728 1.00 96.38 586 TYR A N 1
ATOM 4714 C CA . TYR A 1 586 ? -7.934 5.971 27.645 1.00 96.38 586 TYR A CA 1
ATOM 4715 C C . TYR A 1 586 ? -8.873 5.087 26.837 1.00 96.38 586 TYR A C 1
ATOM 4717 O O . TYR A 1 586 ? -9.576 5.592 25.965 1.00 96.38 586 TYR A O 1
ATOM 4725 N N . VAL A 1 587 ? -8.897 3.790 27.134 1.00 96.50 587 VAL A N 1
ATOM 4726 C CA . VAL A 1 587 ? -9.780 2.812 26.491 1.00 96.50 587 VAL A CA 1
ATOM 4727 C C . VAL A 1 587 ? -10.685 2.181 27.535 1.00 96.50 587 VAL A C 1
ATOM 4729 O O . VAL A 1 587 ? -10.223 1.718 28.581 1.00 96.50 587 VAL A O 1
ATOM 4732 N N . ILE A 1 588 ? -11.981 2.189 27.243 1.00 95.94 588 ILE A N 1
ATOM 4733 C CA . ILE A 1 588 ? -13.036 1.796 28.170 1.00 95.94 588 ILE A CA 1
ATOM 4734 C C . ILE A 1 588 ? -13.186 0.275 28.148 1.00 95.94 588 ILE A C 1
ATOM 4736 O O . ILE A 1 588 ? -13.467 -0.317 27.108 1.00 95.94 588 ILE A O 1
ATOM 4740 N N . GLU A 1 589 ? -13.050 -0.364 29.308 1.00 95.00 589 GLU A N 1
ATOM 4741 C CA . GLU A 1 589 ? -13.421 -1.773 29.485 1.00 95.00 589 GLU A CA 1
ATOM 4742 C C . GLU A 1 589 ? -14.882 -1.899 29.925 1.00 95.00 589 GLU A C 1
ATOM 4744 O O . GLU A 1 589 ? -15.609 -2.776 29.454 1.00 95.00 589 GLU A O 1
ATOM 4749 N N . ARG A 1 590 ? -15.331 -1.020 30.827 1.00 95.25 590 ARG A N 1
ATOM 4750 C CA . ARG A 1 590 ? -16.693 -1.013 31.371 1.00 95.25 590 ARG A CA 1
ATOM 4751 C C . ARG A 1 590 ? -17.165 0.409 31.628 1.00 95.25 590 ARG A C 1
ATOM 4753 O O . ARG A 1 590 ? -16.369 1.270 31.984 1.00 95.25 590 ARG A O 1
ATOM 4760 N N . GLY A 1 591 ? -18.475 0.620 31.538 1.00 95.31 591 GLY A N 1
ATOM 4761 C CA . GLY A 1 591 ? -19.111 1.910 31.801 1.00 95.31 591 GLY A CA 1
ATOM 4762 C C . GLY A 1 591 ? -19.425 2.685 30.528 1.00 95.31 591 GLY A C 1
ATOM 4763 O O . GLY A 1 591 ? -19.385 2.130 29.432 1.00 95.31 591 GLY A O 1
ATOM 4764 N N . ALA A 1 592 ? -19.786 3.957 30.695 1.00 96.00 592 ALA A N 1
ATOM 4765 C CA . ALA A 1 592 ? -20.202 4.815 29.593 1.00 96.00 592 ALA A CA 1
ATOM 4766 C C . ALA A 1 592 ? -19.837 6.281 29.848 1.00 96.00 592 ALA A C 1
ATOM 4768 O O . ALA A 1 592 ? -20.044 6.812 30.949 1.00 96.00 592 ALA A O 1
ATOM 4769 N N . VAL A 1 593 ? -19.338 6.939 28.805 1.00 96.06 593 VAL A N 1
ATOM 4770 C CA . VAL A 1 593 ? -18.978 8.359 28.785 1.00 96.06 593 VAL A CA 1
ATOM 4771 C C . VAL A 1 593 ? -19.677 9.023 27.603 1.00 96.06 593 VAL A C 1
ATOM 4773 O O . VAL A 1 593 ? -19.591 8.551 26.475 1.00 96.06 593 VAL A O 1
ATOM 4776 N N . ALA A 1 594 ? -20.344 10.145 27.846 1.00 94.81 594 ALA A N 1
ATOM 4777 C CA . ALA A 1 594 ? -20.928 10.964 26.794 1.00 94.81 594 ALA A CA 1
ATOM 4778 C C . ALA A 1 594 ? -19.992 12.115 26.447 1.00 94.81 594 ALA A C 1
ATOM 4780 O O . ALA A 1 594 ? -19.567 12.860 27.332 1.00 94.81 594 ALA A O 1
ATOM 4781 N N . ARG A 1 595 ? -19.735 12.326 25.158 1.00 92.56 595 ARG A N 1
ATOM 4782 C CA . ARG A 1 595 ? -19.138 13.570 24.676 1.00 92.56 595 ARG A CA 1
ATOM 4783 C C . ARG A 1 595 ? -20.251 14.573 24.405 1.00 92.56 595 ARG A C 1
ATOM 4785 O O . ARG A 1 595 ? -21.153 14.305 23.610 1.00 92.56 595 ARG A O 1
ATOM 4792 N N . SER A 1 596 ? -20.184 15.732 25.048 1.00 90.12 596 SER A N 1
ATOM 4793 C CA . SER A 1 596 ? -21.181 16.797 24.952 1.00 90.12 596 SER A CA 1
ATOM 4794 C C . SER A 1 596 ? -20.575 18.070 24.368 1.00 90.12 596 SER A C 1
ATOM 4796 O O . SER A 1 596 ? -19.460 18.445 24.717 1.00 90.12 596 SER A O 1
ATOM 4798 N N . MET A 1 597 ? -21.308 18.751 23.495 1.00 87.25 597 MET A N 1
ATOM 4799 C CA . MET A 1 597 ? -20.959 20.064 22.952 1.00 87.25 597 MET A CA 1
ATOM 4800 C C . MET A 1 597 ? -22.174 20.982 23.087 1.00 87.25 597 MET A C 1
ATOM 4802 O O . MET A 1 597 ? -23.273 20.617 22.666 1.00 87.25 597 MET A O 1
ATOM 4806 N N . ASP A 1 598 ? -21.999 22.142 23.725 1.00 85.19 598 ASP A N 1
ATOM 4807 C CA . ASP A 1 598 ? -23.080 23.092 24.040 1.00 85.19 598 ASP A CA 1
ATOM 4808 C C . ASP A 1 598 ? -24.304 22.433 24.713 1.00 85.19 598 ASP A C 1
ATOM 4810 O O . ASP A 1 598 ? -25.462 22.721 24.399 1.00 85.19 598 ASP A O 1
ATOM 4814 N N . GLY A 1 599 ? -24.051 21.483 25.622 1.00 81.88 599 GLY A N 1
ATOM 4815 C CA . GLY A 1 599 ? -25.087 20.741 26.350 1.00 81.88 599 GLY A CA 1
ATOM 4816 C C . GLY A 1 599 ? -25.801 19.648 25.544 1.00 81.88 599 GLY A C 1
ATOM 4817 O O . GLY A 1 599 ? -26.752 19.049 26.049 1.00 81.88 599 GLY A O 1
ATOM 4818 N N . ARG A 1 600 ? -25.375 19.369 24.305 1.00 85.81 600 ARG A N 1
ATOM 4819 C CA . ARG A 1 600 ? -25.904 18.282 23.468 1.00 85.81 600 ARG A CA 1
ATOM 4820 C C . ARG A 1 600 ? -24.904 17.143 23.366 1.00 85.81 600 ARG A C 1
ATOM 4822 O O . ARG A 1 600 ? -23.746 17.365 23.036 1.00 85.81 600 ARG A O 1
ATOM 4829 N N . ILE A 1 601 ? -25.378 15.916 23.560 1.00 88.50 601 ILE A N 1
ATOM 4830 C CA . ILE A 1 601 ? -24.571 14.712 23.338 1.00 88.50 601 ILE A CA 1
ATOM 4831 C C . ILE A 1 601 ? -24.293 14.581 21.837 1.00 88.50 601 ILE A C 1
ATOM 4833 O O . ILE A 1 601 ? -25.227 14.494 21.040 1.00 88.50 601 ILE A O 1
ATOM 4837 N N . VAL A 1 602 ? -23.013 14.587 21.469 1.00 88.62 602 VAL A N 1
ATOM 4838 C CA . VAL A 1 602 ? -22.537 14.438 20.084 1.00 88.62 602 VAL A CA 1
ATOM 4839 C C . VAL A 1 602 ? -21.950 13.055 19.811 1.00 88.62 602 VAL A C 1
ATOM 4841 O O . VAL A 1 602 ? -21.861 12.648 18.657 1.00 88.62 602 VAL A O 1
ATOM 4844 N N . GLU A 1 603 ? -21.561 12.324 20.855 1.00 91.25 603 GLU A N 1
ATOM 4845 C CA . GLU A 1 603 ? -21.001 10.976 20.758 1.00 91.25 603 GLU A CA 1
ATOM 4846 C C . GLU A 1 603 ? -21.233 10.238 22.082 1.00 91.25 603 GLU A C 1
ATOM 4848 O O . GLU A 1 603 ? -21.106 10.834 23.154 1.00 91.25 603 GLU A O 1
ATOM 4853 N N . GLN A 1 604 ? -21.569 8.951 21.998 1.00 93.81 604 GLN A N 1
ATOM 4854 C CA . GLN A 1 604 ? -21.619 8.042 23.142 1.00 93.81 604 GLN A CA 1
ATOM 4855 C C . GLN A 1 604 ? -20.436 7.084 23.053 1.00 93.81 604 GLN A C 1
ATOM 4857 O O . GLN A 1 604 ? -20.191 6.540 21.979 1.00 93.81 604 GLN A O 1
ATOM 4862 N N . LEU A 1 605 ? -19.713 6.930 24.161 1.00 94.88 605 LEU A N 1
ATOM 4863 C CA . LEU A 1 605 ? -18.543 6.067 24.288 1.00 94.88 605 LEU A CA 1
ATOM 4864 C C . LEU A 1 605 ? -18.834 4.975 25.316 1.00 94.88 605 LEU A C 1
ATOM 4866 O O . LEU A 1 605 ? -19.157 5.273 26.469 1.00 94.88 605 LEU A O 1
ATOM 4870 N N . GLU A 1 606 ? -18.697 3.724 24.903 1.00 94.81 606 GLU A N 1
ATOM 4871 C CA . GLU A 1 606 ? -18.970 2.530 25.701 1.00 94.81 606 GLU A CA 1
ATOM 4872 C C . GLU A 1 606 ? -17.751 1.590 25.711 1.00 94.81 606 GLU A C 1
ATOM 4874 O O . GLU A 1 606 ? -16.635 1.973 25.359 1.00 94.81 606 GLU A O 1
ATOM 4879 N N . ALA A 1 607 ? -17.934 0.351 26.171 1.00 92.12 607 ALA A N 1
ATOM 4880 C CA . ALA A 1 607 ? -16.872 -0.649 26.185 1.00 92.12 607 ALA A CA 1
ATOM 4881 C C . ALA A 1 607 ? -16.269 -0.851 24.782 1.00 92.12 607 ALA A C 1
ATOM 4883 O O . ALA A 1 607 ? -16.987 -1.107 23.818 1.00 92.12 607 ALA A O 1
ATOM 4884 N N . GLY A 1 608 ? -14.941 -0.768 24.689 1.00 90.00 608 GLY A N 1
ATOM 4885 C CA . GLY A 1 608 ? -14.189 -0.847 23.435 1.00 90.00 608 GLY A CA 1
ATOM 4886 C C . GLY A 1 608 ? -13.870 0.510 22.796 1.00 90.00 608 GLY A C 1
ATOM 4887 O O . GLY A 1 608 ? -12.969 0.569 21.952 1.00 90.00 608 GLY A O 1
ATOM 4888 N N . ASP A 1 609 ? -14.541 1.587 23.219 1.00 93.31 609 ASP A N 1
ATOM 4889 C CA . ASP A 1 609 ? -14.270 2.949 22.758 1.00 93.31 609 ASP A CA 1
ATOM 4890 C C . ASP A 1 609 ? -13.118 3.611 23.526 1.00 93.31 609 ASP A C 1
ATOM 4892 O O . ASP A 1 609 ? -12.662 3.141 24.574 1.00 93.31 609 ASP A O 1
ATOM 4896 N N . PHE A 1 610 ? -12.642 4.742 22.995 1.00 95.06 610 PHE A N 1
ATOM 4897 C CA . PHE A 1 610 ? -11.516 5.486 23.552 1.00 95.06 610 PHE A CA 1
ATOM 4898 C C . PHE A 1 610 ? -11.705 7.011 23.527 1.00 95.06 610 PHE A C 1
ATOM 4900 O O . PHE A 1 610 ? -12.490 7.563 22.742 1.00 95.06 610 PHE A O 1
ATOM 4907 N N . PHE A 1 611 ? -10.939 7.700 24.376 1.00 94.88 611 PHE A N 1
ATOM 4908 C CA . PHE A 1 611 ? -10.879 9.162 24.472 1.00 94.88 611 PHE A CA 1
ATOM 4909 C C . PHE A 1 611 ? -9.494 9.670 24.916 1.00 94.88 611 PHE A C 1
ATOM 4911 O O . PHE A 1 611 ? -8.653 8.904 25.389 1.00 94.88 611 PHE A O 1
ATOM 4918 N N . GLY A 1 612 ? -9.281 10.984 24.780 1.00 92.56 612 GLY A N 1
ATOM 4919 C CA . GLY A 1 612 ? -8.052 11.691 25.164 1.00 92.56 612 GLY A CA 1
ATOM 4920 C C . GLY A 1 612 ? -7.030 11.835 24.034 1.00 92.56 612 GLY A C 1
ATOM 4921 O O . GLY A 1 612 ? -6.000 12.477 24.217 1.00 92.56 612 GLY A O 1
ATOM 4922 N N . GLU A 1 613 ? -7.307 11.274 22.854 1.00 93.12 613 GLU A N 1
ATOM 4923 C CA . GLU A 1 613 ? -6.410 11.325 21.697 1.00 93.12 613 GLU A CA 1
ATOM 4924 C C . GLU A 1 613 ? -6.206 12.739 21.151 1.00 93.12 613 GLU A C 1
ATOM 4926 O O . GLU A 1 613 ? -5.162 13.058 20.596 1.00 93.12 613 GLU A O 1
ATOM 4931 N N . ASP A 1 614 ? -7.206 13.597 21.301 1.00 88.81 614 ASP A N 1
ATOM 4932 C CA . ASP A 1 614 ? -7.210 14.963 20.799 1.00 88.81 614 ASP A CA 1
ATOM 4933 C C . ASP A 1 614 ? -6.073 15.783 21.404 1.00 88.81 614 ASP A C 1
ATOM 4935 O O . ASP A 1 614 ? -5.309 16.423 20.680 1.00 88.81 614 ASP A O 1
ATOM 4939 N N . VAL A 1 615 ? -5.882 15.661 22.716 1.00 88.44 615 VAL A N 1
ATOM 4940 C CA . VAL A 1 615 ? -4.755 16.278 23.414 1.00 88.44 615 VAL A CA 1
ATOM 4941 C C . VAL A 1 615 ? -3.501 15.415 23.292 1.00 88.44 615 VAL A C 1
ATOM 4943 O O . VAL A 1 615 ? -2.460 15.930 22.893 1.00 88.44 615 VAL A O 1
ATOM 4946 N N . ALA A 1 616 ? -3.596 14.111 23.570 1.00 90.12 616 ALA A N 1
ATOM 4947 C CA . ALA A 1 616 ? -2.411 13.270 23.726 1.00 90.12 616 ALA A CA 1
ATOM 4948 C C . ALA A 1 616 ? -1.651 12.972 22.430 1.00 90.12 616 ALA A C 1
ATOM 4950 O O . ALA A 1 616 ? -0.447 12.721 22.460 1.00 90.12 616 ALA A O 1
ATOM 4951 N N . VAL A 1 617 ? -2.352 12.985 21.297 1.00 88.31 617 VAL A N 1
ATOM 4952 C CA . VAL A 1 617 ? -1.793 12.641 19.983 1.00 88.31 617 VAL A CA 1
ATOM 4953 C C . VAL A 1 617 ? -1.738 13.868 19.088 1.00 88.31 617 VAL A C 1
ATOM 4955 O O . VAL A 1 617 ? -0.737 14.094 18.415 1.00 88.31 617 VAL A O 1
ATOM 4958 N N . PHE A 1 618 ? -2.802 14.672 19.084 1.00 86.75 618 PHE A N 1
ATOM 4959 C CA . PHE A 1 618 ? -2.918 15.801 18.163 1.00 86.75 618 PHE A CA 1
ATOM 4960 C C . PHE A 1 618 ? -2.591 17.150 18.804 1.00 86.75 618 PHE A C 1
ATOM 4962 O O . PHE A 1 618 ? -2.501 18.133 18.075 1.00 86.75 618 PHE A O 1
ATOM 4969 N N . GLY A 1 619 ? -2.408 17.237 20.127 1.00 82.38 619 GLY A N 1
ATOM 4970 C CA . GLY A 1 619 ? -2.098 18.493 20.822 1.00 82.38 619 GLY A CA 1
ATOM 4971 C C . GLY A 1 619 ? -3.214 19.545 20.755 1.00 82.38 619 GLY A C 1
ATOM 4972 O O . GLY A 1 619 ? -2.959 20.729 20.964 1.00 82.38 619 GLY A O 1
ATOM 4973 N N . HIS A 1 620 ? -4.446 19.141 20.436 1.00 79.31 620 HIS A N 1
ATOM 4974 C CA . HIS A 1 620 ? -5.594 20.027 20.260 1.00 79.31 620 HIS A CA 1
ATOM 4975 C C . HIS A 1 620 ? -6.802 19.494 21.029 1.00 79.31 620 HIS A C 1
ATOM 4977 O O . HIS A 1 620 ? -7.444 18.545 20.589 1.00 79.31 620 HIS A O 1
ATOM 4983 N N . ALA A 1 621 ? -7.176 20.155 22.125 1.00 81.06 621 ALA A N 1
ATOM 4984 C CA . ALA A 1 621 ? -8.406 19.826 22.838 1.00 81.06 621 ALA A CA 1
ATOM 4985 C C . ALA A 1 621 ? -9.644 20.117 21.974 1.00 81.06 621 ALA A C 1
ATOM 4987 O O . ALA A 1 621 ? -9.781 21.203 21.393 1.00 81.06 621 ALA A O 1
ATOM 4988 N N . TYR A 1 622 ? -10.576 19.170 21.909 1.00 83.62 622 TYR A N 1
ATOM 4989 C CA . TYR A 1 622 ? -11.873 19.421 21.293 1.00 83.62 622 TYR A CA 1
ATOM 4990 C C . TYR A 1 622 ? -12.677 20.455 22.087 1.00 83.62 622 TYR A C 1
ATOM 4992 O O . TYR A 1 622 ? -12.596 20.545 23.309 1.00 83.62 622 TYR A O 1
ATOM 5000 N N . GLN A 1 623 ? -13.557 21.178 21.391 1.00 83.12 623 GLN A N 1
ATOM 5001 C CA . GLN A 1 623 ? -14.571 22.044 22.006 1.00 83.12 623 GLN A CA 1
ATOM 5002 C C . GLN A 1 623 ? -15.751 21.217 22.549 1.00 83.12 623 GLN A C 1
ATOM 5004 O O . GLN A 1 623 ? -16.908 21.490 22.255 1.00 83.12 623 GLN A O 1
ATOM 5009 N N . SER A 1 624 ? -15.460 20.144 23.281 1.00 86.50 624 SER A N 1
ATOM 5010 C CA . SER A 1 624 ? -16.455 19.224 23.831 1.00 86.50 624 SER A CA 1
ATOM 5011 C C . SER A 1 624 ? -16.035 18.758 25.215 1.00 86.50 624 SER A C 1
ATOM 5013 O O . SER A 1 624 ? -14.847 18.575 25.465 1.00 86.50 624 SER A O 1
ATOM 5015 N N . GLU A 1 625 ? -17.006 18.478 26.068 1.00 90.50 625 GLU A N 1
ATOM 5016 C CA . GLU A 1 625 ? -16.800 17.968 27.418 1.00 90.50 625 GLU A CA 1
ATOM 5017 C C . GLU A 1 625 ? -17.087 16.462 27.474 1.00 90.50 625 GLU A C 1
ATOM 5019 O O . GLU A 1 625 ? -17.948 15.957 26.750 1.00 90.50 625 GLU A O 1
ATOM 5024 N N . LEU A 1 626 ? -16.384 15.739 28.347 1.00 93.50 626 LEU A N 1
ATOM 5025 C CA . LEU A 1 626 ? -16.634 14.322 28.618 1.00 93.50 626 LEU A CA 1
ATOM 5026 C C . LEU A 1 626 ? -17.402 14.181 29.933 1.00 93.50 626 LEU A C 1
ATOM 5028 O O . LEU A 1 626 ? -16.890 14.537 30.994 1.00 93.50 626 LEU A O 1
ATOM 5032 N N . LEU A 1 627 ? -18.621 13.655 29.860 1.00 94.31 627 LEU A N 1
ATOM 5033 C CA . LEU A 1 627 ? -19.538 13.467 30.980 1.00 94.31 627 LEU A CA 1
ATOM 5034 C C . LEU A 1 627 ? -19.659 11.981 31.327 1.00 94.31 627 LEU A C 1
ATOM 5036 O O . LEU A 1 627 ? -20.020 11.165 30.480 1.00 94.31 627 LEU A O 1
ATOM 5040 N N . ILE A 1 628 ? -19.433 11.632 32.591 1.00 95.75 628 ILE A N 1
ATOM 5041 C CA . ILE A 1 628 ? -19.575 10.253 33.073 1.00 95.75 628 ILE A CA 1
ATOM 5042 C C . ILE A 1 628 ? -21.066 9.901 33.184 1.00 95.75 628 ILE A C 1
ATOM 5044 O O . ILE A 1 628 ? -21.780 10.491 33.998 1.00 95.75 628 ILE A O 1
ATOM 5048 N N . GLN A 1 629 ? -21.537 8.925 32.400 1.00 94.88 629 GLN A N 1
ATOM 5049 C CA . GLN A 1 629 ? -22.932 8.453 32.441 1.00 94.88 629 GLN A CA 1
ATOM 5050 C C . GLN A 1 629 ? -23.124 7.226 33.342 1.00 94.88 629 GLN A C 1
ATOM 5052 O O . GLN A 1 629 ? -24.180 7.069 33.952 1.00 94.88 629 GLN A O 1
ATOM 5057 N N . ALA A 1 630 ? -22.095 6.390 33.468 1.00 95.44 630 ALA A N 1
ATOM 5058 C CA . ALA A 1 630 ? -22.019 5.263 34.395 1.00 95.44 630 ALA A CA 1
ATOM 5059 C C . ALA A 1 630 ? -20.583 5.155 34.940 1.00 95.44 630 ALA A C 1
ATOM 5061 O O . ALA A 1 630 ? -19.676 5.632 34.255 1.00 95.44 630 ALA A O 1
ATOM 5062 N N . PRO A 1 631 ? -20.349 4.545 36.124 1.00 95.75 631 PRO A N 1
ATOM 5063 C CA . PRO A 1 631 ? -18.992 4.294 36.610 1.00 95.75 631 PRO A CA 1
ATOM 5064 C C . PRO A 1 631 ? -18.162 3.627 35.514 1.00 95.75 631 PRO A C 1
ATOM 5066 O O . PRO A 1 631 ? -18.601 2.628 34.937 1.00 95.75 631 PRO A O 1
ATOM 5069 N N . VAL A 1 632 ? -17.023 4.230 35.181 1.00 96.12 632 VAL A N 1
ATOM 5070 C CA . VAL A 1 632 ? -16.214 3.845 34.024 1.00 96.12 632 VAL A CA 1
ATOM 5071 C C . VAL A 1 632 ? -14.845 3.370 34.479 1.00 96.12 632 VAL A C 1
ATOM 5073 O O . VAL A 1 632 ? -14.179 4.029 35.274 1.00 96.12 632 VAL A O 1
ATOM 5076 N N . SER A 1 633 ? -14.419 2.229 33.957 1.00 96.44 633 SER A N 1
ATOM 5077 C CA . SER A 1 633 ? -13.101 1.661 34.206 1.00 96.44 633 SER A CA 1
ATOM 5078 C C . SER A 1 633 ? -12.504 1.108 32.921 1.00 96.44 633 SER A C 1
ATOM 5080 O O . SER A 1 633 ? -13.206 0.797 31.953 1.00 96.44 633 SER A O 1
ATOM 5082 N N . GLY A 1 634 ? -11.183 1.010 32.899 1.00 96.12 634 GLY A N 1
ATOM 5083 C CA . GLY A 1 634 ? -10.462 0.492 31.750 1.00 96.12 634 GLY A CA 1
ATOM 5084 C C . GLY A 1 634 ? -8.969 0.686 31.895 1.00 96.12 634 GLY A C 1
ATOM 5085 O O . GLY A 1 634 ? -8.431 0.673 33.005 1.00 96.12 634 GLY A O 1
ATOM 5086 N N . TYR A 1 635 ? -8.303 0.890 30.764 1.00 96.31 635 TYR A N 1
ATOM 5087 C CA . TYR A 1 635 ? -6.859 1.051 30.713 1.00 96.31 635 TYR A CA 1
ATOM 5088 C C . TYR A 1 635 ? -6.477 2.351 30.022 1.00 96.31 635 TYR A C 1
ATOM 5090 O O . TYR A 1 635 ? -7.071 2.746 29.022 1.00 96.31 635 TYR A O 1
ATOM 5098 N N . ARG A 1 636 ? -5.452 3.006 30.556 1.00 95.69 636 ARG A N 1
ATOM 5099 C CA . ARG A 1 636 ? -4.753 4.101 29.902 1.00 95.69 636 ARG A CA 1
ATOM 5100 C C . ARG A 1 636 ? -3.408 3.619 29.380 1.00 95.69 636 ARG A C 1
ATOM 5102 O O . ARG A 1 636 ? -2.762 2.776 30.009 1.00 95.69 636 ARG A O 1
ATOM 5109 N N . LEU A 1 637 ? -2.991 4.175 28.253 1.00 95.81 637 LEU A N 1
ATOM 5110 C CA . LEU A 1 637 ? -1.749 3.829 27.574 1.00 95.81 637 LEU A CA 1
ATOM 5111 C C . LEU A 1 637 ? -0.995 5.099 27.200 1.00 95.81 637 LEU A C 1
ATOM 5113 O O . LEU A 1 637 ? -1.588 6.025 26.644 1.00 95.81 637 LEU A O 1
ATOM 5117 N N . HIS A 1 638 ? 0.292 5.143 27.536 1.00 96.12 638 HIS A N 1
ATOM 5118 C CA . HIS A 1 638 ? 1.146 6.268 27.178 1.00 96.12 638 HIS A CA 1
ATOM 5119 C C . HIS A 1 638 ? 1.383 6.271 25.663 1.00 96.12 638 HIS A C 1
ATOM 5121 O O . HIS A 1 638 ? 1.607 5.213 25.068 1.00 96.12 638 HIS A O 1
ATOM 5127 N N . THR A 1 639 ? 1.331 7.443 25.030 1.00 93.44 639 THR A N 1
ATOM 5128 C CA . THR A 1 639 ? 1.385 7.557 23.564 1.00 93.44 639 THR A CA 1
ATOM 5129 C C . THR A 1 639 ? 2.707 7.070 22.970 1.00 93.44 639 THR A C 1
ATOM 5131 O O . THR A 1 639 ? 2.710 6.524 21.870 1.00 93.44 639 THR A O 1
ATOM 5134 N N . GLU A 1 640 ? 3.812 7.142 23.717 1.00 93.31 640 GLU A N 1
ATOM 5135 C CA . GLU A 1 640 ? 5.124 6.633 23.274 1.00 93.31 640 GLU A CA 1
ATOM 5136 C C . GLU A 1 640 ? 5.112 5.152 22.852 1.00 93.31 640 GLU A C 1
ATOM 5138 O O . GLU A 1 640 ? 5.905 4.752 22.011 1.00 93.31 640 GLU A O 1
ATOM 5143 N N . HIS A 1 641 ? 4.192 4.338 23.384 1.00 92.81 641 HIS A N 1
ATOM 5144 C CA . HIS A 1 641 ? 4.107 2.910 23.056 1.00 92.81 641 HIS A CA 1
ATOM 5145 C C . HIS A 1 641 ? 3.271 2.608 21.806 1.00 92.81 641 HIS A C 1
ATOM 5147 O O . HIS A 1 641 ? 3.152 1.446 21.423 1.00 92.81 641 HIS A O 1
ATOM 5153 N N . ILE A 1 642 ? 2.643 3.621 21.201 1.00 91.94 642 ILE A N 1
ATOM 5154 C CA . ILE A 1 642 ? 1.705 3.431 20.084 1.00 91.94 642 ILE A CA 1
ATOM 5155 C C . ILE A 1 642 ? 1.916 4.360 18.898 1.00 91.94 642 ILE A C 1
ATOM 5157 O O . ILE A 1 642 ? 1.422 4.060 17.813 1.00 91.94 642 ILE A O 1
ATOM 5161 N N . MET A 1 643 ? 2.631 5.471 19.071 1.00 88.62 643 MET A N 1
ATOM 5162 C CA . MET A 1 643 ? 2.794 6.462 18.003 1.00 88.62 643 MET A CA 1
ATOM 5163 C C . MET A 1 643 ? 3.639 5.969 16.825 1.00 88.62 643 MET A C 1
ATOM 5165 O O . MET A 1 643 ? 3.448 6.462 15.713 1.00 88.62 643 MET A O 1
ATOM 5169 N N . ASP A 1 644 ? 4.493 4.969 17.049 1.00 90.19 644 ASP A N 1
ATOM 5170 C CA . ASP A 1 644 ? 5.303 4.334 16.005 1.00 90.19 644 ASP A CA 1
ATOM 5171 C C . ASP A 1 644 ? 4.584 3.202 15.262 1.00 90.19 644 ASP A C 1
ATOM 5173 O O . ASP A 1 644 ? 5.150 2.634 14.330 1.00 90.19 644 ASP A O 1
ATOM 5177 N N . ILE A 1 645 ? 3.339 2.889 15.641 1.00 93.00 645 ILE A N 1
ATOM 5178 C CA . ILE A 1 645 ? 2.526 1.830 15.036 1.00 93.00 645 ILE A CA 1
ATOM 5179 C C . ILE A 1 645 ? 1.565 2.466 14.013 1.00 93.00 645 ILE A C 1
ATOM 5181 O O . ILE A 1 645 ? 0.565 3.081 14.416 1.00 93.00 645 ILE A O 1
ATOM 5185 N N . PRO A 1 646 ? 1.808 2.316 12.692 1.00 92.62 646 PRO A N 1
ATOM 5186 C CA . PRO A 1 646 ? 1.081 3.065 11.665 1.00 92.62 646 PRO A CA 1
ATOM 5187 C C . PRO A 1 646 ? -0.435 2.852 11.692 1.00 92.62 646 PRO A C 1
ATOM 5189 O O . PRO A 1 646 ? -1.182 3.834 11.681 1.00 92.62 646 PRO A O 1
ATOM 5192 N N . ILE A 1 647 ? -0.910 1.606 11.826 1.00 91.06 647 ILE A N 1
ATOM 5193 C CA . ILE A 1 647 ? -2.353 1.315 11.866 1.00 91.06 647 ILE A CA 1
ATOM 5194 C C . ILE A 1 647 ? -3.068 2.010 13.031 1.00 91.06 647 ILE A C 1
ATOM 5196 O O . ILE A 1 647 ? -4.186 2.506 12.866 1.00 91.06 647 ILE A O 1
ATOM 5200 N N . ILE A 1 648 ? -2.436 2.090 14.205 1.00 92.50 648 ILE A N 1
ATOM 5201 C CA . ILE A 1 648 ? -3.030 2.734 15.383 1.00 92.50 648 ILE A CA 1
ATOM 5202 C C . ILE A 1 648 ? -3.101 4.240 15.146 1.00 92.50 648 ILE A C 1
ATOM 5204 O O . ILE A 1 648 ? -4.170 4.837 15.297 1.00 92.50 648 ILE A O 1
ATOM 5208 N N . ARG A 1 649 ? -2.001 4.850 14.688 1.00 90.81 649 ARG A N 1
ATOM 5209 C CA . ARG A 1 649 ? -1.959 6.276 14.334 1.00 90.81 649 ARG A CA 1
ATOM 5210 C C . ARG A 1 649 ? -3.007 6.628 13.275 1.00 90.81 649 ARG A C 1
ATOM 5212 O O . ARG A 1 649 ? -3.699 7.638 13.400 1.00 90.81 649 ARG A O 1
ATOM 5219 N N . TRP A 1 650 ? -3.183 5.770 12.274 1.00 89.44 650 TRP A N 1
ATOM 5220 C CA . TRP A 1 650 ? -4.183 5.936 11.222 1.00 89.44 650 TRP A CA 1
ATOM 5221 C C . TRP A 1 650 ? -5.619 5.905 11.756 1.00 89.44 650 TRP A C 1
ATOM 5223 O O . TRP A 1 650 ? -6.421 6.784 11.437 1.00 89.44 650 TRP A O 1
ATOM 5233 N N . LYS A 1 651 ? -5.942 4.944 12.631 1.00 90.06 651 LYS A N 1
ATOM 5234 C CA . LYS A 1 651 ? -7.263 4.840 13.278 1.00 90.06 651 LYS A CA 1
ATOM 5235 C C . LYS A 1 651 ? -7.558 6.021 14.204 1.00 90.06 651 LYS A C 1
ATOM 5237 O O . LYS A 1 651 ? -8.695 6.510 14.240 1.00 90.06 651 LYS A O 1
ATOM 5242 N N . LEU A 1 652 ? -6.545 6.509 14.924 1.00 91.25 652 LEU A N 1
ATOM 5243 C CA . LEU A 1 652 ? -6.642 7.727 15.731 1.00 91.25 652 LEU A CA 1
ATOM 5244 C C . LEU A 1 652 ? -6.943 8.936 14.844 1.00 91.25 652 LEU A C 1
ATOM 5246 O O . LEU A 1 652 ? -7.851 9.706 15.156 1.00 91.25 652 LEU A O 1
ATOM 5250 N N . LEU A 1 653 ? -6.257 9.065 13.705 1.00 88.62 653 LEU A N 1
ATOM 5251 C CA . LEU A 1 653 ? -6.493 10.142 12.748 1.00 88.62 653 LEU A CA 1
ATOM 5252 C C . LEU A 1 653 ? -7.900 10.080 12.136 1.00 88.62 653 LEU A C 1
ATOM 5254 O O . LEU A 1 653 ? -8.581 11.106 12.071 1.00 88.62 653 LEU A O 1
ATOM 5258 N N . GLU A 1 654 ? -8.362 8.901 11.707 1.00 87.44 654 GLU A N 1
ATOM 5259 C CA . GLU A 1 654 ? -9.717 8.713 11.166 1.00 87.44 654 GLU A CA 1
ATOM 5260 C C . GLU A 1 654 ? -10.776 9.168 12.183 1.00 87.44 654 GLU A C 1
ATOM 5262 O O . GLU A 1 654 ? -11.683 9.945 11.856 1.00 87.44 654 GLU A O 1
ATOM 5267 N N . THR A 1 655 ? -10.612 8.755 13.442 1.00 88.69 655 THR A N 1
ATOM 5268 C CA . THR A 1 655 ? -11.517 9.123 14.537 1.00 88.69 655 THR A CA 1
ATOM 5269 C C . THR A 1 655 ? -11.453 10.619 14.838 1.00 88.69 655 THR A C 1
ATOM 5271 O O . THR A 1 655 ? -12.493 11.272 14.959 1.00 88.69 655 THR A O 1
ATOM 5274 N N . HIS A 1 656 ? -10.252 11.196 14.870 1.00 88.00 656 HIS A N 1
ATOM 5275 C CA . HIS A 1 656 ? -10.040 12.622 15.091 1.00 88.00 656 HIS A CA 1
ATOM 5276 C C . HIS A 1 656 ? -10.720 13.480 14.021 1.00 88.00 656 HIS A C 1
ATOM 5278 O O . HIS A 1 656 ? -11.465 14.414 14.328 1.00 88.00 656 HIS A O 1
ATOM 5284 N N . GLN A 1 657 ? -10.565 13.116 12.745 1.00 83.25 657 GLN A N 1
ATOM 5285 C CA . GLN A 1 657 ? -11.240 13.805 11.647 1.00 83.25 657 GLN A CA 1
ATOM 5286 C C . GLN A 1 657 ? -12.768 13.699 11.744 1.00 83.25 657 GLN A C 1
ATOM 5288 O O . GLN A 1 657 ? -13.468 14.672 11.444 1.00 83.25 657 GLN A O 1
ATOM 5293 N N . LYS A 1 658 ? -13.298 12.540 12.160 1.00 83.94 658 LYS A N 1
ATOM 5294 C CA . LYS A 1 658 ? -14.738 12.348 12.389 1.00 83.94 658 LYS A CA 1
ATOM 5295 C C . LYS A 1 658 ? -15.242 13.266 13.509 1.00 83.94 658 LYS A C 1
ATOM 5297 O O . LYS A 1 658 ? -16.215 13.993 13.296 1.00 83.94 658 LYS A O 1
ATOM 5302 N N . ARG A 1 659 ? -14.547 13.308 14.651 1.00 86.50 659 ARG A N 1
ATOM 5303 C CA . ARG A 1 659 ? -14.897 14.140 15.820 1.00 86.50 659 ARG A CA 1
ATOM 5304 C C . ARG A 1 659 ? -14.785 15.645 15.536 1.00 86.50 659 ARG A C 1
ATOM 5306 O O . ARG A 1 659 ? -15.667 16.411 15.925 1.00 86.50 659 ARG A O 1
ATOM 5313 N N . ILE A 1 660 ? -13.787 16.086 14.763 1.00 82.19 660 ILE A N 1
ATOM 5314 C CA . ILE A 1 660 ? -13.687 17.487 14.306 1.00 82.19 660 ILE A CA 1
ATOM 5315 C C . ILE A 1 660 ? -14.852 17.874 13.385 1.00 82.19 660 ILE A C 1
ATOM 5317 O O . ILE A 1 660 ? -15.370 18.986 13.470 1.00 82.19 660 ILE A O 1
ATOM 5321 N N . ARG A 1 661 ? -15.280 16.987 12.480 1.00 76.38 661 ARG A N 1
ATOM 5322 C CA . ARG A 1 661 ? -16.412 17.282 11.584 1.00 76.38 661 ARG A CA 1
ATOM 5323 C C . ARG A 1 661 ? -17.728 17.361 12.345 1.00 76.38 661 ARG A C 1
ATOM 5325 O O . ARG A 1 661 ? -18.509 18.269 12.078 1.00 76.38 661 ARG A O 1
ATOM 5332 N N . ALA A 1 662 ? -17.937 16.461 13.303 1.00 72.62 662 ALA A N 1
ATOM 5333 C CA . ALA A 1 662 ? -19.110 16.491 14.170 1.00 72.62 662 ALA A CA 1
ATOM 5334 C C . ALA A 1 662 ? -19.166 17.774 15.020 1.00 72.62 662 ALA A C 1
ATOM 5336 O O . ALA A 1 662 ? -20.238 18.353 15.173 1.00 72.62 662 ALA A O 1
ATOM 5337 N N . SER A 1 663 ? -18.019 18.265 15.508 1.00 66.94 663 SER A N 1
ATOM 5338 C CA . SER A 1 663 ? -17.961 19.501 16.304 1.00 66.94 663 SER A CA 1
ATOM 5339 C C . SER A 1 663 ? -18.089 20.789 15.479 1.00 66.94 663 SER A C 1
ATOM 5341 O O . SER A 1 663 ? -18.616 21.781 15.970 1.00 66.94 663 SER A O 1
ATOM 5343 N N . ARG A 1 664 ? -17.657 20.801 14.209 1.00 59.56 664 ARG A N 1
ATOM 5344 C CA . ARG A 1 664 ? -17.667 22.011 13.356 1.00 59.56 664 ARG A CA 1
ATOM 5345 C C . ARG A 1 664 ? -18.851 22.119 12.390 1.00 59.56 664 ARG A C 1
ATOM 5347 O O . ARG A 1 664 ? -18.989 23.139 11.722 1.00 59.56 664 ARG A O 1
ATOM 5354 N N . GLY A 1 665 ? -19.693 21.094 12.288 1.00 47.34 665 GLY A N 1
ATOM 5355 C CA . GLY A 1 665 ? -20.709 20.943 11.238 1.00 47.34 665 GLY A CA 1
ATOM 5356 C C . GLY A 1 665 ? -21.935 21.866 11.285 1.00 47.34 665 GLY A C 1
ATOM 5357 O O . GLY A 1 665 ? -22.977 21.442 10.804 1.00 47.34 665 GLY A O 1
ATOM 5358 N N . ARG A 1 666 ? -21.873 23.077 11.862 1.00 44.03 666 ARG A N 1
ATOM 5359 C CA . ARG A 1 666 ? -23.019 24.019 11.883 1.00 44.03 666 ARG A CA 1
ATOM 5360 C C . ARG A 1 666 ? -22.679 25.505 11.668 1.00 44.03 666 ARG A C 1
ATOM 5362 O O . ARG A 1 666 ? -23.533 26.341 11.950 1.00 44.03 666 ARG A O 1
ATOM 5369 N N . ASN A 1 667 ? -21.485 25.832 11.161 1.00 31.72 667 ASN A N 1
ATOM 5370 C CA . ASN A 1 667 ? -21.125 27.200 10.743 1.00 31.72 667 ASN A CA 1
ATOM 5371 C C . ASN A 1 667 ? -20.844 27.298 9.242 1.00 31.72 667 ASN A C 1
ATOM 5373 O O . ASN A 1 667 ? -20.040 26.479 8.739 1.00 31.72 667 ASN A O 1
#

pLDDT: mean 90.55, std 7.82, range [31.72, 98.88]

Nearest PDB structures (foldseek):
  5kbf-assembly2_B  TM=4.659E-01  e=3.657E-13  Plasmodium falciparum 3D7
  8em8-assembly1_A  TM=4.022E-01  e=2.036E-11  Plasmodium falciparum 3D7
  4ku7-assembly1_A  TM=7.690E-01  e=1.027E-05  Homo sapiens
  8pd3-assembly1_A  TM=4.878E-01  e=1.201E-07  Strongylocentrotus purpuratus
  2ptm-assembly1_A  TM=6.108E-01  e=2.998E-05  Strongylocentrotus purpuratus

Sequence (667 aa):
MLQGGHFSNLAEFPVLQMLYRQGMGIPGHPNNTGRKPLLIGNSRQIQAQLEYIYRGNYGLISMDELLEAGLSREEAELVWNLKMEFAYGKIKRTDQLLDSIILRDQEVEIRDNIYIRRDDINQFTISYMGEMVSVDLNIPVYKRYPAPYPLGFHDIKREYFGVVHSGQGDGWDINRPCMASIIVYQGKIYLVDAGPNIAYCLIALGIGINEIEGIFHTHCHDDHFAGLPTLVLSDHRIKYFATPFVRASVFKKISALLSLPEEDFFEFFDVHDLEEGMWNDIDGLEVKPRLSPHPVETTTLSFRTFWGGRHYTYAHLTDIIGCDCLRAKEGKSKIFPAGYLQKIVDGYLEPVDLKKIDIGTDMVHGRANDFEDDRSNRIILGHTAVPLKDYQKEIGSSAPFGMIDVLIKSDSETLVEKAYLYLSDYLAGIEEHDLKQLLNNQIVDFNPGTIILRRDSSITYLYLILTGIVEMINVERGIYNTFSSGALIGERYGENTSLSNATYRTISFVHALKIPVSPYYRFVEDHQLLRSLSQLFSRKEFLLHTWLFGESLSPRVQTSIAEHLVPYEFDKVGSLISALDERFIYVIERGAVARSMDGRIVEQLEAGDFFGEDVAVFGHAYQSELLIQAPVSGYRLHTEHIMDIPIIRWKLLETHQKRIRASRGRN